Protein 1ZLP (pdb70)

Sequence (569 aa):
KTTMHRLIEEHGSVLMPGVQDALSAAVVEKTGFHAAFVSGYSVSAAMLGLPDFGLLTTTEVVEATRRITAAAPNLCVVVDGDTGGGGPLNVQRFIRELISAGAKGVFLEDQVWPKKCGHMRGKAVVPAEEHALKIAAAREAIGDSDFFLVARTDARAPHGLEEGIRRANLYKEAGADATFVEAPANVDELKEVSAKTKGLRIANMIEGGKTPLHTPEEFKEMGFHLIAHSLTAVYATARALVNIMKILKEKGTTRDDLDQMATFSEFNELISLESWYEMESKFKKTTMHRLIEEHGSVLMPGVQDALSAAVVEKTGFHAAFVSGYSVSAAMLGLPDFGLLTTTEVVEATRRITAAAPNLCVVVDGDTGGGGPLNVQRFIRELISAGAKGVFLEDQVWPKKCGHMRGKAVVPAEEHALKIAAAREAIGDSDFFLVARTDARAPHGLEEGIRRANLYKEAGADATFVEAPANVDELKEVSAKTKGLRIANMIEGGKTPLHTPEEFKEMGFHLIAHSLTAVYATARALVNIMKILKEKGTTRDDLDQMATFSEFNELISLESWYEMESKFKN

B-factor: mean 82.69, std 12.19, range [48.77, 152.68]

InterPro domains:
  IPR015813 Pyruvate/Phosphoenolpyruvate kinase-like domain superfamily [SSF51621] (26-313)
  IPR018523 Isocitrate lyase/phosphorylmutase, conserved site [PS00161] (142-147)
  IPR039556 ICL/PEPM domain [cd00377] (31-273)
  IPR040442 Pyruvate kinase-like domain superfamily [G3DSA:3.20.20.60] (28-318)

Secondary structure (DSSP, 8-state):
--HHHHHHHHSSSEEEEEE-SHHHHHHHHHTT-SEEEE-HHHHIIIII---SSS-S-HHHHHHHHHHHHHHSSSSEEEEE-TT-SSSHHHHHHHHHHHHHTT--EEEEE-BPSSP--SSSS---B--HHHHHHHHHHHHHHHTTS--EEEEEE-THHHHHHHHHHHHHHHHHHTT-SEEEE----SHHHHHHHHHHS-SEEEEEE-TTSSSPP--HHHHHHHT--EEEE-SHHHHHHHHHHHHHHHHHHHHS-STT-GGGSPPHHHHHHHHTHHHHHHHHHHT-/--TTHHHHHHSSSEEEEEE-SHHHHHHHHHTT-SEEEE-HHHHIIIII---SSS---HHHHHHHHHHHHHHSSSSEEEEE-TT-SSSHHHHHHHHHHHHHTT--EEEE--BPSS---TTSTT--B--HHHHHHHHHHHHHHHTTSS-EEEEEE--HHHHHHHHHHHHHHHHHHHT-SEEEE----SHHHHHHHHHSS-SEEEEE--TTSSS----HHHHHHHT--EEEETTHHHHHHHHHHHHHHHHHHHHS-SSS--SSS--HHHHHHHHTHHHHHHHHHHT--

Foldseek 3Di:
DFPLVVVCVVDPAQEAEEAAALLRLLVCLLVPHQAYEDFPQLNCCPVPNDGQQLPQALVNQLVRLLRSCVSNVRHQYEYANEACRDALVSVLVSLVSNLVSRHQEYEHEFFDPPDHDLQDDDTDGDDLVRVLVSLLSSQVSCPPPSHAYEYEYSCCPVPNLVVLQVSQQSNVVSPHQEYERGQQQEDVSLLVSQVRHDHAYEAEDDVVGRYDDDDSVVVSVSRHHYYYPHCVVVVVVVVLVVVVVVCCVPVVDCVVVPVSDDDPCGSCSSRPPPVVVVVVVVVD/DAPLVVVLVVAQAAEAEEDQALLRLLVCVVVPHQAYEPFCQSVCCPVPVHGQQQPDALVSQLVRLLRSCVNRVRHQYEYECEQCHDALVSNLVSLVSSLVSVHQEYEHEQWDPPAHPLLDDDTDGDDLVRVLVNLLSSQVSCPPRNYAYEYEYSCCNPPRLVVLLVSQQSNVVSPHQEYERGQQQEDVSLLVSQVRHPHAYEEEADVVGRYDDDDSVVCSVSGHHYYYPHCPVVVVVVVLVVVVVVVCVPVVDCVVPPVSDDDCVPVCVSVVVVVVVVVVVVPDD

CATH classification: 3.20.20.60

GO terms:
  GO:0000287 magnesium ion binding (F, IDA)
  GO:0030603 oxaloacetase activity (F, IDA)
  GO:0042803 protein homodimerization activity (F, IDA)
  GO:0006107 oxaloacetate metabolic process (P, IDA)
  GO:0047776 citramalate lyase activity (F, IDA)

Solvent-accessible surface area: 27005 Å² total; per-residue (Å²): 184,18,20,0,46,96,20,18,136,126,76,20,13,9,56,0,14,1,0,8,59,38,79,15,0,14,55,13,52,114,81,49,72,99,1,0,13,1,2,3,46,0,0,1,40,54,61,62,58,64,74,12,93,10,89,8,60,40,68,49,3,2,79,2,0,50,131,0,25,75,50,0,97,119,7,3,1,0,0,11,5,11,6,1,38,28,29,35,38,69,0,8,142,3,0,118,39,0,54,67,4,30,7,67,0,0,3,0,2,0,6,71,122,72,3,49,12,5,28,64,244,36,32,57,25,21,86,4,85,86,0,14,41,17,0,29,0,0,73,75,27,4,52,156,43,52,3,0,0,0,0,19,0,0,0,59,75,55,101,28,18,152,42,0,14,104,11,0,36,51,0,88,147,24,23,7,27,0,3,4,4,2,8,8,46,62,51,109,31,1,119,68,2,20,83,114,1,163,35,43,34,3,4,12,0,17,69,86,24,125,6,40,102,45,62,26,121,78,0,126,149,30,21,2,31,0,1,1,45,8,6,52,18,15,84,66,59,45,177,58,94,92,72,19,109,126,29,77,166,130,111,59,38,22,181,104,22,115,129,103,94,65,64,178,86,83,86,33,89,39,79,45,77,113,62,100,117,111,61,58,68,129,17,179,208,6,22,0,46,131,18,22,140,138,79,18,9,6,57,0,14,0,0,13,56,36,84,14,0,27,60,12,46,130,83,48,69,107,0,0,12,1,2,1,46,0,0,1,41,53,68,68,58,58,76,12,102,6,96,9,61,44,72,42,2,4,82,2,0,43,128,1,31,74,44,1,94,124,9,4,3,0,0,14,2,11,6,0,36,31,25,33,40,69,0,4,137,3,0,112,43,0,52,70,2,33,5,59,0,0,3,1,2,0,5,67,115,74,4,46,10,4,24,59,243,44,17,50,23,20,84,3,105,81,0,15,67,13,0,29,0,0,70,77,26,3,50,153,45,53,3,0,0,0,0,22,1,0,0,63,62,58,103,26,18,152,37,0,14,110,10,0,34,48,0,77,141,25,22,7,27,1,3,3,5,2,6,9,50,53,59,106,27,1,121,72,3,19,87,109,5,154,35,47,36,4,5,11,0,12,69,84,28,118,9,34,98,42,63,30,121,70,0,126,151,26,15,2,34,1,1,0,41,8,2,57,23,13,79,63,49,47,173,54,101,95,69,32,114,127,41,75,169,127,119,54,38,35,170,105,28,110,125,99,84,54,74,153,92,82,89,37,96,51,81,49,74,118,50,114,123,111,76,67,72,133,14,144,154

Nearest PDB structures (foldseek):
  1zlp-assembly1_B  TM=1.001E+00  e=1.369E-51  Dianthus caryophyllus
  1xg3-assembly1_B  TM=9.562E-01  e=1.239E-26  Escherichia coli
  3eoo-assembly4_L  TM=9.260E-01  e=3.041E-26  Burkholderia pseudomallei 1655
  3fa3-assembly1_D  TM=9.382E-01  e=3.333E-25  Aspergillus niger
  1oqf-assembly1_A  TM=9.274E-01  e=9.483E-26  Escherichia coli

Radius of gyration: 27.52 Å; Cα contacts (8 Å, |Δi|>4): 1111; chains: 2; bounding box: 62×82×49 Å

Structure (mmCIF, N/CA/C/O backbone):
data_1ZLP
#
_entry.id   1ZLP
#
_cell.length_a   156.190
_cell.length_b   156.190
_cell.length_c   75.050
_cell.angle_alpha   90.00
_cell.angle_beta   90.00
_cell.angle_gamma   120.00
#
_symmetry.space_group_name_H-M   'P 31 2 1'
#
loop_
_entity.id
_entity.type
_entity.pdbx_description
1 polymer 'petal death protein'
2 non-polymer 'MAGNESIUM ION'
3 non-polymer 5-HYDROXYPENTANAL
4 water water
#
loop_
_atom_site.group_PDB
_atom_site.id
_atom_site.type_symbol
_atom_site.label_atom_id
_atom_site.label_alt_id
_atom_site.label_comp_id
_atom_site.label_asym_id
_atom_site.label_entity_id
_atom_site.label_seq_id
_atom_site.pdbx_PDB_ins_code
_atom_site.Cartn_x
_atom_site.Cartn_y
_atom_site.Cartn_z
_atom_site.occupancy
_atom_site.B_iso_or_equiv
_atom_site.auth_seq_id
_atom_site.auth_comp_id
_atom_site.auth_asym_id
_atom_site.auth_atom_id
_atom_site.pdbx_PDB_model_num
ATOM 1 N N . LYS A 1 28 ? -56.511 62.789 -14.575 1.00 80.26 28 LYS A N 1
ATOM 2 C CA . LYS A 1 28 ? -55.164 62.378 -15.055 1.00 87.73 28 LYS A CA 1
ATOM 3 C C . LYS A 1 28 ? -54.061 62.845 -14.127 1.00 86.73 28 LYS A C 1
ATOM 4 O O . LYS A 1 28 ? -52.938 63.080 -14.584 1.00 90.47 28 LYS A O 1
ATOM 10 N N . THR A 1 29 ? -54.391 62.974 -12.836 1.00 83.26 29 THR A N 1
ATOM 11 C CA . THR A 1 29 ? -53.462 63.298 -11.741 1.00 74.24 29 THR A CA 1
ATOM 12 C C . THR A 1 29 ? -52.102 62.550 -11.761 1.00 74.55 29 THR A C 1
ATOM 13 O O . THR A 1 29 ? -52.028 61.391 -12.147 1.00 77.07 29 THR A O 1
ATOM 17 N N . THR A 1 30 ? -51.022 63.207 -11.345 1.00 77.42 30 THR A N 1
ATOM 18 C CA . THR A 1 30 ? -49.721 62.520 -11.161 1.00 83.08 30 THR A CA 1
ATOM 19 C C . THR A 1 30 ? -49.816 61.073 -10.612 1.00 83.91 30 THR A C 1
ATOM 20 O O . THR A 1 30 ? -49.255 60.135 -11.191 1.00 82.51 30 THR A O 1
ATOM 24 N N . MET A 1 31 ? -50.518 60.876 -9.502 1.00 77.08 31 MET A N 1
ATOM 25 C CA . MET A 1 31 ? -50.632 59.517 -9.011 1.00 72.53 31 MET A CA 1
ATOM 26 C C . MET A 1 31 ? -51.287 58.584 -10.054 1.00 68.13 31 MET A C 1
ATOM 27 O O . MET A 1 31 ? -50.727 57.534 -10.373 1.00 64.45 31 MET A O 1
ATOM 32 N N . HIS A 1 32 ? -52.454 58.956 -10.581 1.00 64.48 32 HIS A N 1
ATOM 33 C CA . HIS A 1 32 ? -53.056 58.184 -11.686 1.00 71.01 32 HIS A CA 1
ATOM 34 C C . HIS A 1 32 ? -51.987 57.824 -12.735 1.00 70.20 32 HIS A C 1
ATOM 35 O O . HIS A 1 32 ? -51.915 56.689 -13.215 1.00 67.49 32 HIS A O 1
ATOM 42 N N . ARG A 1 33 ? -51.158 58.802 -13.084 1.00 73.34 33 ARG A N 1
ATOM 43 C CA . ARG A 1 33 ? -50.025 58.566 -13.969 1.00 78.78 33 ARG A CA 1
ATOM 44 C C . ARG A 1 33 ? -49.087 57.502 -13.403 1.00 75.81 33 ARG A C 1
ATOM 45 O O . ARG A 1 33 ? -48.709 56.572 -14.105 1.00 69.08 33 ARG A O 1
ATOM 53 N N . LEU A 1 34 ? -48.711 57.636 -12.133 1.00 81.08 34 LEU A N 1
ATOM 54 C CA . LEU A 1 34 ? -47.768 56.690 -11.519 1.00 81.26 34 LEU A CA 1
ATOM 55 C C . LEU A 1 34 ? -48.307 55.259 -11.469 1.00 81.47 34 LEU A C 1
ATOM 56 O O . LEU A 1 34 ? -47.574 54.304 -11.737 1.00 76.89 34 LEU A O 1
ATOM 61 N N . ILE A 1 35 ? -49.588 55.130 -11.127 1.00 82.86 35 ILE A N 1
ATOM 62 C CA . ILE A 1 35 ? -50.267 53.838 -11.060 1.00 79.86 35 ILE A CA 1
ATOM 63 C C . ILE A 1 35 ? -50.393 53.194 -12.441 1.00 84.64 35 ILE A C 1
ATOM 64 O O . ILE A 1 35 ? -50.637 51.991 -12.563 1.00 85.93 35 ILE A O 1
ATOM 69 N N . GLU A 1 36 ? -50.227 53.991 -13.487 1.00 86.43 36 GLU A N 1
ATOM 70 C CA . GLU A 1 36 ? -50.303 53.452 -14.828 1.00 89.02 36 GLU A CA 1
ATOM 71 C C . GLU A 1 36 ? -48.932 53.079 -15.361 1.00 92.35 36 GLU A C 1
ATOM 72 O O . GLU A 1 36 ? -48.763 52.024 -15.968 1.00 93.94 36 GLU A O 1
ATOM 78 N N . GLU A 1 37 ? -47.948 53.941 -15.139 1.00 96.92 37 GLU A N 1
ATOM 79 C CA . GLU A 1 37 ? -46.586 53.646 -15.581 1.00 102.81 37 GLU A CA 1
ATOM 80 C C . GLU A 1 37 ? -46.105 52.393 -14.872 1.00 96.66 37 GLU A C 1
ATOM 81 O O . GLU A 1 37 ? -45.446 51.545 -15.464 1.00 94.98 37 GLU A O 1
ATOM 87 N N . HIS A 1 38 ? -46.446 52.290 -13.595 1.00 94.58 38 HIS A N 1
ATOM 88 C CA . HIS A 1 38 ? -46.179 51.092 -12.815 1.00 93.87 38 HIS A CA 1
ATOM 89 C C . HIS A 1 38 ? -47.521 50.431 -12.520 1.00 95.47 38 HIS A C 1
ATOM 90 O O . HIS A 1 38 ? -48.565 50.900 -12.991 1.00 91.79 38 HIS A O 1
ATOM 97 N N . GLY A 1 39 ? -47.505 49.349 -11.749 1.00 97.01 39 GLY A N 1
ATOM 98 C CA . GLY A 1 39 ? -48.738 48.598 -11.504 1.00 97.08 39 GLY A CA 1
ATOM 99 C C . GLY A 1 39 ? -49.207 48.784 -10.080 1.00 93.85 39 GLY A C 1
ATOM 100 O O . GLY A 1 39 ? -50.365 49.115 -9.826 1.00 95.58 39 GLY A O 1
ATOM 101 N N . SER A 1 40 ? -48.295 48.568 -9.149 1.00 88.40 40 SER A N 1
ATOM 102 C CA . SER A 1 40 ? -48.540 48.930 -7.773 1.00 88.51 40 SER A CA 1
ATOM 103 C C . SER A 1 40 ? -47.487 49.932 -7.416 1.00 88.07 40 SER A C 1
ATOM 104 O O . SER A 1 40 ? -46.299 49.637 -7.486 1.00 93.41 40 SER A O 1
ATOM 107 N N . VAL A 1 41 ? -47.915 51.120 -7.034 1.00 85.34 41 VAL A N 1
ATOM 108 C CA . VAL A 1 41 ? -46.980 52.117 -6.596 1.00 80.95 41 VAL A CA 1
ATOM 109 C C . VAL A 1 41 ? -46.597 51.826 -5.164 1.00 78.00 41 VAL A C 1
ATOM 110 O O . VAL A 1 41 ? -47.481 51.676 -4.323 1.00 81.84 41 VAL A O 1
ATOM 114 N N . LEU A 1 42 ? -45.303 51.743 -4.869 1.00 73.21 42 LEU A N 1
ATOM 115 C CA . LEU A 1 42 ? -44.882 51.573 -3.457 1.00 79.10 42 LEU A CA 1
ATOM 116 C C . LEU A 1 42 ? -44.488 52.892 -2.748 1.00 77.20 42 LEU A C 1
ATOM 117 O O . LEU A 1 42 ? -43.560 53.564 -3.154 1.00 83.34 42 LEU A O 1
ATOM 122 N N . MET A 1 43 ? -45.194 53.258 -1.691 1.00 73.36 43 MET A N 1
ATOM 123 C CA . MET A 1 43 ? -45.135 54.628 -1.169 1.00 74.03 43 MET A CA 1
ATOM 124 C C . MET A 1 43 ? -44.689 54.619 0.300 1.00 80.29 43 MET A C 1
ATOM 125 O O . MET A 1 43 ? -45.503 54.544 1.238 1.00 79.43 43 MET A O 1
ATOM 130 N N . PRO A 1 44 ? -43.384 54.694 0.503 1.00 83.67 44 PRO A N 1
ATOM 131 C CA . PRO A 1 44 ? -42.831 54.634 1.841 1.00 79.01 44 PRO A CA 1
ATOM 132 C C . PRO A 1 44 ? -43.308 55.813 2.637 1.00 83.07 44 PRO A C 1
ATOM 133 O O . PRO A 1 44 ? -43.444 56.910 2.097 1.00 83.26 44 PRO A O 1
ATOM 137 N N . GLY A 1 45 ? -43.561 55.577 3.924 1.00 87.72 45 GLY A N 1
ATOM 138 C CA . GLY A 1 45 ? -43.939 56.621 4.846 1.00 76.67 45 GLY A CA 1
ATOM 139 C C . GLY A 1 45 ? -42.702 57.402 5.229 1.00 81.70 45 GLY A C 1
ATOM 140 O O . GLY A 1 45 ? -41.581 56.928 5.103 1.00 82.81 45 GLY A O 1
ATOM 141 N N . VAL A 1 46 ? -42.920 58.615 5.705 1.00 86.58 46 VAL A N 1
ATOM 142 C CA . VAL A 1 46 ? -41.907 59.638 5.773 1.00 86.54 46 VAL A CA 1
ATOM 143 C C . VAL A 1 46 ? -42.425 60.643 6.790 1.00 83.65 46 VAL A C 1
ATOM 144 O O . VAL A 1 46 ? -43.629 60.930 6.810 1.00 84.82 46 VAL A O 1
ATOM 148 N N . GLN A 1 47 ? -41.564 61.191 7.637 1.00 79.33 47 GLN A N 1
ATOM 149 C CA . GLN A 1 47 ? -42.093 62.119 8.652 1.00 79.86 47 GLN A CA 1
ATOM 150 C C . GLN A 1 47 ? -41.333 63.418 8.829 1.00 82.19 47 GLN A C 1
ATOM 151 O O . GLN A 1 47 ? -41.621 64.188 9.762 1.00 84.10 47 GLN A O 1
ATOM 157 N N . ASP A 1 48 ? -40.370 63.665 7.947 1.00 78.97 48 ASP A N 1
ATOM 158 C CA . ASP A 1 48 ? -39.706 64.945 7.895 1.00 69.34 48 ASP A CA 1
ATOM 159 C C . ASP A 1 48 ? -38.815 65.028 6.687 1.00 76.40 48 ASP A C 1
ATOM 160 O O . ASP A 1 48 ? -38.830 64.156 5.796 1.00 78.89 48 ASP A O 1
ATOM 165 N N . ALA A 1 49 ? -38.035 66.100 6.680 1.00 73.45 49 ALA A N 1
ATOM 166 C CA . ALA A 1 49 ? -37.306 66.534 5.515 1.00 70.41 49 ALA A CA 1
ATOM 167 C C . ALA A 1 49 ? -36.223 65.515 5.150 1.00 73.05 49 ALA A C 1
ATOM 168 O O . ALA A 1 49 ? -36.052 65.138 3.995 1.00 76.03 49 ALA A O 1
ATOM 170 N N . LEU A 1 50 ? -35.491 65.068 6.149 1.00 74.40 50 LEU A N 1
ATOM 171 C CA . LEU A 1 50 ? -34.390 64.171 5.907 1.00 75.07 50 LEU A CA 1
ATOM 172 C C . LEU A 1 50 ? -34.902 62.849 5.366 1.00 77.29 50 LEU A C 1
ATOM 173 O O . LEU A 1 50 ? -34.343 62.313 4.402 1.00 72.30 50 LEU A O 1
ATOM 178 N N . SER A 1 51 ? -35.962 62.328 5.986 1.00 74.13 51 SER A N 1
ATOM 179 C CA . SER A 1 51 ? -36.489 61.033 5.591 1.00 74.07 51 SER A CA 1
ATOM 180 C C . SER A 1 51 ? -37.094 61.159 4.196 1.00 75.27 51 SER A C 1
ATOM 181 O O . SER A 1 51 ? -36.847 60.312 3.312 1.00 74.20 51 SER A O 1
ATOM 184 N N . ALA A 1 52 ? -37.880 62.207 3.981 1.00 71.23 52 ALA A N 1
ATOM 185 C CA . ALA A 1 52 ? -38.343 62.468 2.612 1.00 74.57 52 ALA A CA 1
ATOM 186 C C . ALA A 1 52 ? -37.155 62.466 1.637 1.00 72.38 52 ALA A C 1
ATOM 187 O O . ALA A 1 52 ? -37.214 61.870 0.584 1.00 65.45 52 ALA A O 1
ATOM 189 N N . ALA A 1 53 ? -36.073 63.140 2.003 1.00 72.96 53 ALA A N 1
ATOM 190 C CA . ALA A 1 53 ? -34.916 63.205 1.136 1.00 75.90 53 ALA A CA 1
ATOM 191 C C . ALA A 1 53 ? -34.375 61.806 0.847 1.00 78.20 53 ALA A C 1
ATOM 192 O O . ALA A 1 53 ? -34.259 61.396 -0.312 1.00 76.68 53 ALA A O 1
ATOM 194 N N . VAL A 1 54 ? -34.046 61.079 1.905 1.00 78.59 54 VAL A N 1
ATOM 195 C CA . VAL A 1 54 ? -33.530 59.730 1.766 1.00 78.09 54 VAL A CA 1
ATOM 196 C C . VAL A 1 54 ? -34.457 58.928 0.887 1.00 78.21 54 VAL A C 1
ATOM 197 O O . VAL A 1 54 ? -34.012 58.252 -0.040 1.00 73.86 54 VAL A O 1
ATOM 201 N N . VAL A 1 55 ? -35.753 59.006 1.184 1.00 74.33 55 VAL A N 1
ATOM 202 C CA . VAL A 1 55 ? -36.729 58.289 0.386 1.00 74.25 55 VAL A CA 1
ATOM 203 C C . VAL A 1 55 ? -36.625 58.668 -1.103 1.00 74.02 55 VAL A C 1
ATOM 204 O O . VAL A 1 55 ? -36.661 57.801 -1.976 1.00 74.05 55 VAL A O 1
ATOM 208 N N . GLU A 1 56 ? -36.495 59.956 -1.398 1.00 75.70 56 GLU A N 1
ATOM 209 C CA . GLU A 1 56 ? -36.436 60.377 -2.796 1.00 78.73 56 GLU A CA 1
ATOM 210 C C . GLU A 1 56 ? -35.109 59.988 -3.406 1.00 77.19 56 GLU A C 1
ATOM 211 O O . GLU A 1 56 ? -35.021 59.633 -4.582 1.00 75.16 56 GLU A O 1
ATOM 217 N N . LYS A 1 57 ? -34.073 60.059 -2.588 1.00 73.96 57 LYS A N 1
ATOM 218 C CA . LYS A 1 57 ? -32.747 59.794 -3.071 1.00 76.38 57 LYS A CA 1
ATOM 219 C C . LYS A 1 57 ? -32.641 58.269 -3.351 1.00 74.61 57 LYS A C 1
ATOM 220 O O . LYS A 1 57 ? -31.757 57.814 -4.076 1.00 76.18 57 LYS A O 1
ATOM 226 N N . THR A 1 58 ? -33.548 57.481 -2.778 1.00 73.72 58 THR A N 1
ATOM 227 C CA . THR A 1 58 ? -33.460 56.027 -2.912 1.00 72.67 58 THR A CA 1
ATOM 228 C C . THR A 1 58 ? -34.155 55.518 -4.144 1.00 77.46 58 THR A C 1
ATOM 229 O O . THR A 1 58 ? -34.036 54.343 -4.476 1.00 79.52 58 THR A O 1
ATOM 233 N N . GLY A 1 59 ? -34.890 56.380 -4.838 1.00 81.30 59 GLY A N 1
ATOM 234 C CA . GLY A 1 59 ? -35.500 55.951 -6.088 1.00 76.92 59 GLY A CA 1
ATOM 235 C C . GLY A 1 59 ? -37.005 55.754 -6.104 1.00 77.90 59 GLY A C 1
ATOM 236 O O . GLY A 1 59 ? -37.565 55.469 -7.166 1.00 87.69 59 GLY A O 1
ATOM 237 N N . PHE A 1 60 ? -37.666 55.898 -4.957 1.00 70.81 60 PHE A N 1
ATOM 238 C CA . PHE A 1 60 ? -39.132 55.869 -4.889 1.00 68.10 60 PHE A CA 1
ATOM 239 C C . PHE A 1 60 ? -39.707 57.093 -5.606 1.00 67.28 60 PHE A C 1
ATOM 240 O O . PHE A 1 60 ? -39.009 58.106 -5.766 1.00 66.63 60 PHE A O 1
ATOM 248 N N . HIS A 1 61 ? -40.967 57.015 -6.038 1.00 68.18 61 HIS A N 1
ATOM 249 C CA . HIS A 1 61 ? -41.577 58.152 -6.743 1.00 73.95 61 HIS A CA 1
ATOM 250 C C . HIS A 1 61 ? -42.703 58.756 -5.960 1.00 74.51 61 HIS A C 1
ATOM 251 O O . HIS A 1 61 ? -43.196 59.839 -6.286 1.00 80.92 61 HIS A O 1
ATOM 258 N N . ALA A 1 62 ? -43.119 58.061 -4.925 1.00 67.24 62 ALA A N 1
ATOM 259 C CA . ALA A 1 62 ? -44.183 58.596 -4.129 1.00 76.29 62 ALA A CA 1
ATOM 260 C C . ALA A 1 62 ? -43.847 58.517 -2.625 1.00 71.73 62 ALA A C 1
ATOM 261 O O . ALA A 1 62 ? -43.141 57.621 -2.178 1.00 73.13 62 ALA A O 1
ATOM 263 N N . ALA A 1 63 ? -44.346 59.443 -1.839 1.00 68.30 63 ALA A N 1
ATOM 264 C CA . ALA A 1 63 ? -44.149 59.309 -0.383 1.00 73.46 63 ALA A CA 1
ATOM 265 C C . ALA A 1 63 ? -45.357 59.763 0.423 1.00 67.76 63 ALA A C 1
ATOM 266 O O . ALA A 1 63 ? -46.118 60.634 0.020 1.00 74.14 63 ALA A O 1
ATOM 268 N N . PHE A 1 64 ? -45.538 59.167 1.579 1.00 74.09 64 PHE A N 1
ATOM 269 C CA . PHE A 1 64 ? -46.762 59.374 2.333 1.00 73.66 64 PHE A CA 1
ATOM 270 C C . PHE A 1 64 ? -46.313 60.076 3.574 1.00 66.26 64 PHE A C 1
ATOM 271 O O . PHE A 1 64 ? -45.447 59.551 4.232 1.00 73.02 64 PHE A O 1
ATOM 279 N N . VAL A 1 65 ? -46.884 61.239 3.891 1.00 65.74 65 VAL A N 1
ATOM 280 C CA . VAL A 1 65 ? -46.640 61.891 5.208 1.00 73.78 65 VAL A CA 1
ATOM 281 C C . VAL A 1 65 ? -47.380 61.219 6.418 1.00 69.41 65 VAL A C 1
ATOM 282 O O . VAL A 1 65 ? -48.508 61.536 6.690 1.00 74.17 65 VAL A O 1
ATOM 286 N N . SER A 1 66 ? -46.766 60.302 7.141 1.00 64.37 66 SER A N 1
ATOM 287 C CA . SER A 1 66 ? -47.502 59.626 8.225 1.00 74.39 66 SER A CA 1
ATOM 288 C C . SER A 1 66 ? -47.873 60.398 9.551 1.00 71.15 66 SER A C 1
ATOM 289 O O . SER A 1 66 ? -47.013 60.749 10.375 1.00 72.32 66 SER A O 1
ATOM 292 N N . GLY A 1 67 ? -49.149 60.658 9.758 1.00 62.21 67 GLY A N 1
ATOM 293 C CA . GLY A 1 67 ? -49.561 61.382 10.951 1.00 72.24 67 GLY A CA 1
ATOM 294 C C . GLY A 1 67 ? -49.049 60.767 12.246 1.00 76.26 67 GLY A C 1
ATOM 295 O O . GLY A 1 67 ? -48.731 61.470 13.247 1.00 73.88 67 GLY A O 1
ATOM 296 N N . TYR A 1 68 ? -48.972 59.443 12.215 1.00 77.46 68 TYR A N 1
ATOM 297 C CA . TYR A 1 68 ? -48.397 58.653 13.287 1.00 76.65 68 TYR A CA 1
ATOM 298 C C . TYR A 1 68 ? -46.925 59.081 13.411 1.00 78.53 68 TYR A C 1
ATOM 299 O O . TYR A 1 68 ? -46.503 59.653 14.419 1.00 73.82 68 TYR A O 1
ATOM 308 N N . SER A 1 69 ? -46.149 58.799 12.371 1.00 76.94 69 SER A N 1
ATOM 309 C CA . SER A 1 69 ? -44.780 59.262 12.293 1.00 81.33 69 SER A CA 1
ATOM 310 C C . SER A 1 69 ? -44.604 60.696 12.809 1.00 87.74 69 SER A C 1
ATOM 311 O O . SER A 1 69 ? -43.844 60.962 13.783 1.00 82.60 69 SER A O 1
ATOM 314 N N . VAL A 1 70 ? -45.305 61.621 12.154 1.00 83.20 70 VAL A N 1
ATOM 315 C CA . VAL A 1 70 ? -45.177 63.025 12.515 1.00 80.07 70 VAL A CA 1
ATOM 316 C C . VAL A 1 70 ? -45.473 63.319 13.997 1.00 74.02 70 VAL A C 1
ATOM 317 O O . VAL A 1 70 ? -44.667 63.946 14.636 1.00 78.84 70 VAL A O 1
ATOM 321 N N . SER A 1 71 ? -46.593 62.887 14.552 1.00 69.05 71 SER A N 1
ATOM 322 C CA . SER A 1 71 ? -46.760 63.007 16.023 1.00 73.00 71 SER A CA 1
ATOM 323 C C . SER A 1 71 ? -45.513 62.606 16.775 1.00 73.78 71 SER A C 1
ATOM 324 O O . SER A 1 71 ? -45.055 63.320 17.657 1.00 74.01 71 SER A O 1
ATOM 327 N N . ALA A 1 72 ? -44.954 61.450 16.428 1.00 77.84 72 ALA A N 1
ATOM 328 C CA . ALA A 1 72 ? -43.765 60.981 17.123 1.00 75.17 72 ALA A CA 1
ATOM 329 C C . ALA A 1 72 ? -42.576 61.887 16.791 1.00 76.58 72 ALA A C 1
ATOM 330 O O . ALA A 1 72 ? -42.006 62.512 17.677 1.00 78.20 72 ALA A O 1
ATOM 332 N N . ALA A 1 73 ? -42.202 61.961 15.519 1.00 75.97 73 ALA A N 1
ATOM 333 C CA . ALA A 1 73 ? -40.977 62.654 15.157 1.00 76.70 73 ALA A CA 1
ATOM 334 C C . ALA A 1 73 ? -41.031 64.122 15.538 1.00 79.37 73 ALA A C 1
ATOM 335 O O . ALA A 1 73 ? -40.167 64.622 16.235 1.00 83.39 73 ALA A O 1
ATOM 337 N N . MET A 1 74 ? -42.061 64.808 15.068 1.00 77.16 74 MET A N 1
ATOM 338 C CA . MET A 1 74 ? -42.175 66.238 15.244 1.00 74.21 74 MET A CA 1
ATOM 339 C C . MET A 1 74 ? -42.682 66.709 16.608 1.00 76.42 74 MET A C 1
ATOM 340 O O . MET A 1 74 ? -42.372 67.824 16.984 1.00 84.48 74 MET A O 1
ATOM 345 N N . LEU A 1 75 ? -43.445 65.901 17.350 1.00 77.10 75 LEU A N 1
ATOM 346 C CA . LEU A 1 75 ? -44.005 66.364 18.655 1.00 77.79 75 LEU A CA 1
ATOM 347 C C . LEU A 1 75 ? -43.795 65.397 19.784 1.00 76.74 75 LEU A C 1
ATOM 348 O O . LEU A 1 75 ? -43.982 65.777 20.930 1.00 82.72 75 LEU A O 1
ATOM 353 N N . GLY A 1 76 ? -43.409 64.154 19.475 1.00 77.33 76 GLY A N 1
ATOM 354 C CA . GLY A 1 76 ? -43.175 63.139 20.519 1.00 73.49 76 GLY A CA 1
ATOM 355 C C . GLY A 1 76 ? -44.489 62.742 21.186 1.00 77.82 76 GLY A C 1
ATOM 356 O O . GLY A 1 76 ? -44.610 62.701 22.427 1.00 74.43 76 GLY A O 1
ATOM 357 N N . LEU A 1 77 ? -45.473 62.450 20.335 1.00 73.57 77 LEU A N 1
ATOM 358 C CA . LEU A 1 77 ? -46.820 62.146 20.756 1.00 70.89 77 LEU A CA 1
ATOM 359 C C . LEU A 1 77 ? -47.318 60.878 20.086 1.00 77.37 77 LEU A C 1
ATOM 360 O O . LEU A 1 77 ? -47.078 60.612 18.871 1.00 73.32 77 LEU A O 1
ATOM 365 N N . PRO A 1 78 ? -48.019 60.100 20.905 1.00 71.63 78 PRO A N 1
ATOM 366 C CA . PRO A 1 78 ? -48.715 58.930 20.453 1.00 74.65 78 PRO A CA 1
ATOM 367 C C . PRO A 1 78 ? -49.690 59.408 19.426 1.00 78.74 78 PRO A C 1
ATOM 368 O O . PRO A 1 78 ? -50.171 60.534 19.525 1.00 79.16 78 PRO A O 1
ATOM 372 N N . ASP A 1 79 ? -49.972 58.555 18.452 1.00 87.31 79 ASP A N 1
ATOM 373 C CA . ASP A 1 79 ? -51.026 58.796 17.466 1.00 87.36 79 ASP A CA 1
ATOM 374 C C . ASP A 1 79 ? -52.424 58.787 18.123 1.00 84.98 79 ASP A C 1
ATOM 375 O O . ASP A 1 79 ? -53.148 57.813 18.068 1.00 93.20 79 ASP A O 1
ATOM 380 N N . PHE A 1 80 ? -52.791 59.890 18.747 1.00 83.47 80 PHE A N 1
ATOM 381 C CA . PHE A 1 80 ? -54.040 59.982 19.472 1.00 77.83 80 PHE A CA 1
ATOM 382 C C . PHE A 1 80 ? -54.952 61.082 18.961 1.00 76.56 80 PHE A C 1
ATOM 383 O O . PHE A 1 80 ? -55.839 61.514 19.678 1.00 69.85 80 PHE A O 1
ATOM 391 N N . GLY A 1 81 ? -54.727 61.527 17.718 1.00 79.72 81 GLY A N 1
ATOM 392 C CA . GLY A 1 81 ? -55.470 62.651 17.159 1.00 77.27 81 GLY A CA 1
ATOM 393 C C . GLY A 1 81 ? -55.147 63.891 17.968 1.00 78.33 81 GLY A C 1
ATOM 394 O O . GLY A 1 81 ? -56.034 64.529 18.525 1.00 82.61 81 GLY A O 1
ATOM 395 N N . LEU A 1 82 ? -53.863 64.232 18.032 1.00 76.50 82 LEU A N 1
ATOM 396 C CA . LEU A 1 82 ? -53.427 65.395 18.773 1.00 67.81 82 LEU A CA 1
ATOM 397 C C . LEU A 1 82 ? -52.816 66.298 17.775 1.00 65.35 82 LEU A C 1
ATOM 398 O O . LEU A 1 82 ? -52.968 67.512 17.850 1.00 64.59 82 LEU A O 1
ATOM 403 N N . LEU A 1 83 ? -52.120 65.666 16.836 1.00 69.85 83 LEU A N 1
ATOM 404 C CA . LEU A 1 83 ? -51.506 66.342 15.709 1.00 68.84 83 LEU A CA 1
ATOM 405 C C . LEU A 1 83 ? -52.622 67.044 15.025 1.00 69.37 83 LEU A C 1
ATOM 406 O O . LEU A 1 83 ? -53.614 66.396 14.702 1.00 66.94 83 LEU A O 1
ATOM 411 N N . THR A 1 84 ? -52.473 68.354 14.803 1.00 67.78 84 THR A N 1
ATOM 412 C CA . THR A 1 84 ? -53.551 69.119 14.183 1.00 72.22 84 THR A CA 1
ATOM 413 C C . THR A 1 84 ? -53.358 69.222 12.707 1.00 73.76 84 THR A C 1
ATOM 414 O O . THR A 1 84 ? -52.352 68.806 12.158 1.00 81.90 84 THR A O 1
ATOM 418 N N . THR A 1 85 ? -54.360 69.794 12.072 1.00 78.20 85 THR A N 1
ATOM 419 C CA . THR A 1 85 ? -54.371 69.909 10.649 1.00 80.09 85 THR A CA 1
ATOM 420 C C . THR A 1 85 ? -53.330 70.963 10.229 1.00 84.19 85 THR A C 1
ATOM 421 O O . THR A 1 85 ? -52.643 70.815 9.208 1.00 84.78 85 THR A O 1
ATOM 425 N N . THR A 1 86 ? -53.232 72.020 11.036 1.00 78.85 86 THR A N 1
ATOM 426 C CA . THR A 1 86 ? -52.214 73.049 10.910 1.00 78.83 86 THR A CA 1
ATOM 427 C C . THR A 1 86 ? -50.827 72.388 10.957 1.00 80.93 86 THR A C 1
ATOM 428 O O . THR A 1 86 ? -50.021 72.532 10.043 1.00 80.46 86 THR A O 1
ATOM 432 N N . GLU A 1 87 ? -50.559 71.662 12.036 1.00 78.97 87 GLU A N 1
ATOM 433 C CA . GLU A 1 87 ? -49.295 70.961 12.179 1.00 78.34 87 GLU A CA 1
ATOM 434 C C . GLU A 1 87 ? -48.943 70.101 10.940 1.00 76.51 87 GLU A C 1
ATOM 435 O O . GLU A 1 87 ? -47.826 70.151 10.441 1.00 78.54 87 GLU A O 1
ATOM 441 N N . VAL A 1 88 ? -49.890 69.321 10.447 1.00 77.92 88 VAL A N 1
ATOM 442 C CA . VAL A 1 88 ? -49.631 68.407 9.337 1.00 79.05 88 VAL A CA 1
ATOM 443 C C . VAL A 1 88 ? -49.201 69.184 8.103 1.00 82.61 88 VAL A C 1
ATOM 444 O O . VAL A 1 88 ? -48.420 68.710 7.294 1.00 82.02 88 VAL A O 1
ATOM 448 N N . VAL A 1 89 ? -49.718 70.392 7.956 1.00 85.91 89 VAL A N 1
ATOM 449 C CA . VAL A 1 89 ? -49.438 71.189 6.779 1.00 82.73 89 VAL A CA 1
ATOM 450 C C . VAL A 1 89 ? -48.021 71.722 6.830 1.00 85.93 89 VAL A C 1
ATOM 451 O O . VAL A 1 89 ? -47.269 71.584 5.868 1.00 92.03 89 VAL A O 1
ATOM 455 N N . GLU A 1 90 ? -47.655 72.330 7.952 1.00 86.78 90 GLU A N 1
ATOM 456 C CA . GLU A 1 90 ? -46.289 72.789 8.143 1.00 90.47 90 GLU A CA 1
ATOM 457 C C . GLU A 1 90 ? -45.409 71.602 7.791 1.00 88.51 90 GLU A C 1
ATOM 458 O O . GLU A 1 90 ? -44.625 71.643 6.827 1.00 87.12 90 GLU A O 1
ATOM 464 N N . ALA A 1 91 ? -45.536 70.535 8.569 1.00 86.98 91 ALA A N 1
ATOM 465 C CA . ALA A 1 91 ? -44.816 69.302 8.252 1.00 87.85 91 ALA A CA 1
ATOM 466 C C . ALA A 1 91 ? -44.757 69.037 6.735 1.00 78.05 91 ALA A C 1
ATOM 467 O O . ALA A 1 91 ? -43.691 68.779 6.176 1.00 80.58 91 ALA A O 1
ATOM 469 N N . THR A 1 92 ? -45.904 69.105 6.080 1.00 77.67 92 THR A N 1
ATOM 470 C CA . THR A 1 92 ? -45.976 68.879 4.631 1.00 76.59 92 THR A CA 1
ATOM 471 C C . THR A 1 92 ? -45.077 69.812 3.863 1.00 76.22 92 THR A C 1
ATOM 472 O O . THR A 1 92 ? -44.144 69.360 3.232 1.00 78.53 92 THR A O 1
ATOM 476 N N . ARG A 1 93 ? -45.355 71.110 3.918 1.00 80.66 93 ARG A N 1
ATOM 477 C CA . ARG A 1 93 ? -44.467 72.124 3.315 1.00 86.19 93 ARG A CA 1
ATOM 478 C C . ARG A 1 93 ? -42.961 71.757 3.315 1.00 88.27 93 ARG A C 1
ATOM 479 O O . ARG A 1 93 ? -42.323 71.733 2.247 1.00 91.54 93 ARG A O 1
ATOM 487 N N . ARG A 1 94 ? -42.394 71.476 4.494 1.00 82.09 94 ARG A N 1
ATOM 488 C CA . ARG A 1 94 ? -40.957 71.161 4.579 1.00 81.54 94 ARG A CA 1
ATOM 489 C C . ARG A 1 94 ? -40.635 69.931 3.757 1.00 82.84 94 ARG A C 1
ATOM 490 O O . ARG A 1 94 ? -39.779 69.982 2.851 1.00 81.14 94 ARG A O 1
ATOM 498 N N . ILE A 1 95 ? -41.320 68.829 4.073 1.00 77.65 95 ILE A N 1
ATOM 499 C CA . ILE A 1 95 ? -41.136 67.593 3.305 1.00 77.82 95 ILE A CA 1
ATOM 500 C C . ILE A 1 95 ? -41.100 67.846 1.792 1.00 73.92 95 ILE A C 1
ATOM 501 O O . ILE A 1 95 ? -40.324 67.257 1.073 1.00 69.68 95 ILE A O 1
ATOM 506 N N . THR A 1 96 ? -41.963 68.740 1.345 1.00 77.45 96 THR A N 1
ATOM 507 C CA . THR A 1 96 ? -42.228 68.978 -0.046 1.00 79.32 96 THR A CA 1
ATOM 508 C C . THR A 1 96 ? -41.074 69.707 -0.712 1.00 81.64 96 THR A C 1
ATOM 509 O O . THR A 1 96 ? -40.615 69.320 -1.796 1.00 83.56 96 THR A O 1
ATOM 513 N N . ALA A 1 97 ? -40.614 70.763 -0.051 1.00 76.61 97 ALA A N 1
ATOM 514 C CA . ALA A 1 97 ? -39.514 71.576 -0.536 1.00 74.05 97 ALA A CA 1
ATOM 515 C C . ALA A 1 97 ? -38.234 70.770 -0.638 1.00 76.90 97 ALA A C 1
ATOM 516 O O . ALA A 1 97 ? -37.461 70.902 -1.586 1.00 76.75 97 ALA A O 1
ATOM 518 N N . ALA A 1 98 ? -38.027 69.931 0.362 1.00 82.28 98 ALA A N 1
ATOM 519 C CA . ALA A 1 98 ? -36.784 69.208 0.518 1.00 85.63 98 ALA A CA 1
ATOM 520 C C . ALA A 1 98 ? -36.736 68.058 -0.484 1.00 80.85 98 ALA A C 1
ATOM 521 O O . ALA A 1 98 ? -35.675 67.581 -0.842 1.00 79.87 98 ALA A O 1
ATOM 523 N N . ALA A 1 99 ? -37.907 67.625 -0.925 1.00 79.67 99 ALA A N 1
ATOM 524 C CA . ALA A 1 99 ? -38.023 66.446 -1.755 1.00 79.23 99 ALA A CA 1
ATOM 525 C C . ALA A 1 99 ? -39.006 66.797 -2.847 1.00 78.68 99 ALA A C 1
ATOM 526 O O . ALA A 1 99 ? -40.118 66.263 -2.911 1.00 76.25 99 ALA A O 1
ATOM 528 N N . PRO A 1 100 ? -38.582 67.707 -3.715 1.00 80.09 100 PRO A N 1
ATOM 529 C CA . PRO A 1 100 ? -39.517 68.480 -4.532 1.00 77.65 100 PRO A CA 1
ATOM 530 C C . PRO A 1 100 ? -40.058 67.676 -5.706 1.00 75.57 100 PRO A C 1
ATOM 531 O O . PRO A 1 100 ? -40.954 68.156 -6.387 1.00 73.23 100 PRO A O 1
ATOM 535 N N . ASN A 1 101 ? -39.517 66.475 -5.927 1.00 74.73 101 ASN A N 1
ATOM 536 C CA . ASN A 1 101 ? -40.035 65.545 -6.932 1.00 81.83 101 ASN A CA 1
ATOM 537 C C . ASN A 1 101 ? -40.973 64.475 -6.382 1.00 86.52 101 ASN A C 1
ATOM 538 O O . ASN A 1 101 ? -42.014 64.169 -6.968 1.00 88.53 101 ASN A O 1
ATOM 543 N N . LEU A 1 102 ? -40.618 63.893 -5.252 1.00 91.76 102 LEU A N 1
ATOM 544 C CA . LEU A 1 102 ? -41.553 62.993 -4.606 1.00 92.16 102 LEU A CA 1
ATOM 545 C C . LEU A 1 102 ? -42.974 63.523 -4.734 1.00 93.74 102 LEU A C 1
ATOM 546 O O . LEU A 1 102 ? -43.313 64.602 -4.213 1.00 99.36 102 LEU A O 1
ATOM 551 N N . CYS A 1 103 ? -43.788 62.745 -5.437 1.00 85.29 103 CYS A N 1
ATOM 552 C CA . CYS A 1 103 ? -45.226 62.804 -5.344 1.00 73.10 103 CYS A CA 1
ATOM 553 C C . CYS A 1 103 ? -45.655 62.563 -3.880 1.00 74.21 103 CYS A C 1
ATOM 554 O O . CYS A 1 103 ? -45.808 61.410 -3.423 1.00 72.68 103 CYS A O 1
ATOM 557 N N . VAL A 1 104 ? -45.848 63.646 -3.138 1.00 71.60 104 VAL A N 1
ATOM 558 C CA . VAL A 1 104 ? -46.076 63.515 -1.700 1.00 74.81 104 VAL A CA 1
ATOM 559 C C . VAL A 1 104 ? -47.561 63.447 -1.374 1.00 77.18 104 VAL A C 1
ATOM 560 O O . VAL A 1 104 ? -48.321 64.283 -1.849 1.00 83.69 104 VAL A O 1
ATOM 564 N N . VAL A 1 105 ? -47.971 62.461 -0.571 1.00 72.82 105 VAL A N 1
ATOM 565 C CA . VAL A 1 105 ? -49.386 62.257 -0.264 1.00 69.40 105 VAL A CA 1
ATOM 566 C C . VAL A 1 105 ? -49.591 62.282 1.230 1.00 81.01 105 VAL A C 1
ATOM 567 O O . VAL A 1 105 ? -48.896 61.553 1.954 1.00 95.51 105 VAL A O 1
ATOM 571 N N . VAL A 1 106 ? -50.531 63.105 1.705 1.00 76.87 106 VAL A N 1
ATOM 572 C CA . VAL A 1 106 ? -50.650 63.370 3.148 1.00 75.12 106 VAL A CA 1
ATOM 573 C C . VAL A 1 106 ? -51.723 62.584 3.893 1.00 72.40 106 VAL A C 1
ATOM 574 O O . VAL A 1 106 ? -52.860 62.487 3.445 1.00 75.87 106 VAL A O 1
ATOM 578 N N . ASP A 1 107 ? -51.353 62.021 5.039 1.00 78.01 107 ASP A N 1
ATOM 579 C CA . ASP A 1 107 ? -52.320 61.379 5.937 1.00 77.01 107 ASP A CA 1
ATOM 580 C C . ASP A 1 107 ? -53.104 62.545 6.503 1.00 77.60 107 ASP A C 1
ATOM 581 O O . ASP A 1 107 ? -52.558 63.399 7.160 1.00 79.61 107 ASP A O 1
ATOM 586 N N . GLY A 1 108 ? -54.399 62.595 6.245 1.00 84.31 108 GLY A N 1
ATOM 587 C CA . GLY A 1 108 ? -55.162 63.752 6.641 1.00 79.40 108 GLY A CA 1
ATOM 588 C C . GLY A 1 108 ? -55.947 63.436 7.876 1.00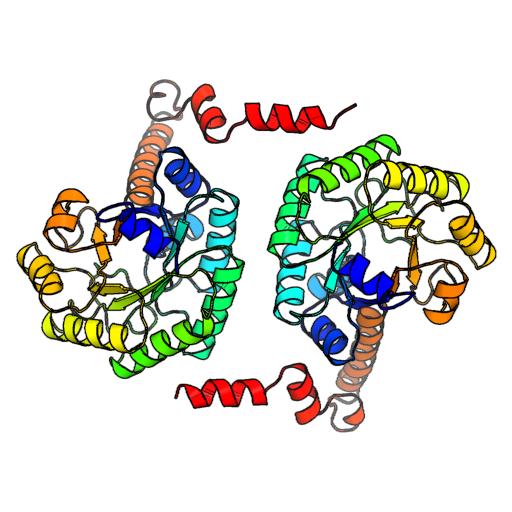 75.67 108 GLY A C 1
ATOM 589 O O . GLY A 1 108 ? -56.681 64.273 8.396 1.00 75.09 108 GLY A O 1
ATOM 590 N N . ASP A 1 109 ? -55.808 62.223 8.364 1.00 76.88 109 ASP A N 1
ATOM 591 C CA . ASP A 1 109 ? -56.703 61.831 9.439 1.00 83.11 109 ASP A CA 1
ATOM 592 C C . ASP A 1 109 ? -58.119 62.295 9.098 1.00 83.06 109 ASP A C 1
ATOM 593 O O . ASP A 1 109 ? -58.580 62.174 7.949 1.00 89.31 109 ASP A O 1
ATOM 598 N N . THR A 1 110 ? -58.793 62.815 10.113 1.00 83.00 110 THR A N 1
ATOM 599 C CA . THR A 1 110 ? -60.203 63.196 10.064 1.00 85.72 110 THR A CA 1
ATOM 600 C C . THR A 1 110 ? -60.555 64.395 9.178 1.00 86.36 110 THR A C 1
ATOM 601 O O . THR A 1 110 ? -61.726 64.618 8.906 1.00 86.60 110 THR A O 1
ATOM 605 N N . GLY A 1 111 ? -59.556 65.158 8.731 1.00 85.98 111 GLY A N 1
ATOM 606 C CA . GLY A 1 111 ? -59.797 66.296 7.854 1.00 76.83 111 GLY A CA 1
ATOM 607 C C . GLY A 1 111 ? -60.071 67.574 8.614 1.00 72.55 111 GLY A C 1
ATOM 608 O O . GLY A 1 111 ? -60.420 68.585 8.018 1.00 73.71 111 GLY A O 1
ATOM 609 N N . GLY A 1 112 ? -59.912 67.532 9.936 1.00 74.99 112 GLY A N 1
ATOM 610 C CA . GLY A 1 112 ? -59.995 68.733 10.770 1.00 64.20 112 GLY A CA 1
ATOM 611 C C . GLY A 1 112 ? -61.403 69.153 11.158 1.00 74.43 112 GLY A C 1
ATOM 612 O O . GLY A 1 112 ? -61.596 70.230 11.730 1.00 72.17 112 GLY A O 1
ATOM 613 N N . GLY A 1 113 ? -62.398 68.316 10.854 1.00 75.75 113 GLY A N 1
ATOM 614 C CA . GLY A 1 113 ? -63.782 68.623 11.230 1.00 76.98 113 GLY A CA 1
ATOM 615 C C . GLY A 1 113 ? -64.789 68.484 10.099 1.00 80.31 113 GLY A C 1
ATOM 616 O O . GLY A 1 113 ? -64.748 67.513 9.327 1.00 83.02 113 GLY A O 1
ATOM 617 N N . GLY A 1 114 ? -65.694 69.457 10.001 1.00 76.68 114 GLY A N 1
ATOM 618 C CA . GLY A 1 114 ? -66.709 69.483 8.952 1.00 75.49 114 GLY A CA 1
ATOM 619 C C . GLY A 1 114 ? -66.190 69.664 7.533 1.00 75.06 114 GLY A C 1
ATOM 620 O O . GLY A 1 114 ? -64.993 69.849 7.311 1.00 76.75 114 GLY A O 1
ATOM 621 N N . PRO A 1 115 ? -67.099 69.610 6.561 1.00 75.88 115 PRO A N 1
ATOM 622 C CA . PRO A 1 115 ? -66.729 69.721 5.149 1.00 76.63 115 PRO A CA 1
ATOM 623 C C . PRO A 1 115 ? -65.959 71.010 4.837 1.00 79.29 115 PRO A C 1
ATOM 624 O O . PRO A 1 115 ? -65.056 70.996 3.997 1.00 78.45 115 PRO A O 1
ATOM 628 N N . LEU A 1 116 ? -66.316 72.105 5.510 1.00 78.72 116 LEU A N 1
ATOM 629 C CA . LEU A 1 116 ? -65.557 73.349 5.403 1.00 77.67 116 LEU A CA 1
ATOM 630 C C . LEU A 1 116 ? -64.120 73.223 5.884 1.00 77.35 116 LEU A C 1
ATOM 631 O O . LEU A 1 116 ? -63.203 73.739 5.258 1.00 82.28 116 LEU A O 1
ATOM 636 N N . ASN A 1 117 ? -63.917 72.538 7.000 1.00 75.69 117 ASN A N 1
ATOM 637 C CA . ASN A 1 117 ? -62.578 72.365 7.509 1.00 70.25 117 ASN A CA 1
ATOM 638 C C . ASN A 1 117 ? -61.845 71.507 6.521 1.00 72.17 117 ASN A C 1
ATOM 639 O O . ASN A 1 117 ? -60.658 71.681 6.287 1.00 78.03 117 ASN A O 1
ATOM 644 N N . VAL A 1 118 ? -62.553 70.567 5.927 1.00 74.37 118 VAL A N 1
ATOM 645 C CA . VAL A 1 118 ? -61.896 69.690 4.985 1.00 74.05 118 VAL A CA 1
ATOM 646 C C . VAL A 1 118 ? -61.395 70.553 3.845 1.00 74.99 118 VAL A C 1
ATOM 647 O O . VAL A 1 118 ? -60.275 70.379 3.356 1.00 78.75 118 VAL A O 1
ATOM 6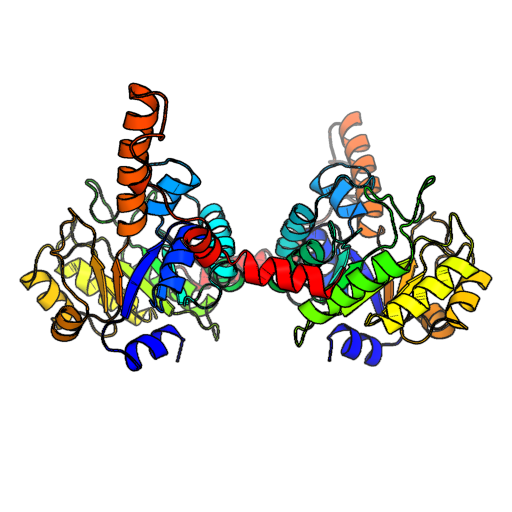51 N N . GLN A 1 119 ? -62.230 71.488 3.423 1.00 73.84 119 GLN A N 1
ATOM 652 C CA . GLN A 1 119 ? -61.893 72.308 2.269 1.00 79.65 119 GLN A CA 1
ATOM 653 C C . GLN A 1 119 ? -60.715 73.281 2.506 1.00 80.70 119 GLN A C 1
ATOM 654 O O . GLN A 1 119 ? -59.854 73.427 1.646 1.00 80.26 119 GLN A O 1
ATOM 660 N N . ARG A 1 120 ? -60.669 73.945 3.655 1.00 81.75 120 ARG A N 1
ATOM 661 C CA . ARG A 1 120 ? -59.534 74.812 3.967 1.00 80.59 120 ARG A CA 1
ATOM 662 C C . ARG A 1 120 ? -58.259 73.968 3.888 1.00 83.61 120 ARG A C 1
ATOM 663 O O . ARG A 1 120 ? -57.182 74.462 3.571 1.00 80.10 120 ARG A O 1
ATOM 671 N N . PHE A 1 121 ? -58.410 72.683 4.184 1.00 82.36 121 PHE A N 1
ATOM 672 C CA . PHE A 1 121 ? -57.289 71.807 4.414 1.00 79.44 121 PHE A CA 1
ATOM 673 C C . PHE A 1 121 ? -56.749 71.364 3.072 1.00 77.66 121 PHE A C 1
ATOM 674 O O . PHE A 1 121 ? -55.542 71.424 2.825 1.00 78.63 121 PHE A O 1
ATOM 682 N N . ILE A 1 122 ? -57.640 70.917 2.201 1.00 76.60 122 ILE A N 1
ATOM 683 C CA . ILE A 1 122 ? -57.236 70.599 0.828 1.00 77.01 122 ILE A CA 1
ATOM 684 C C . ILE A 1 122 ? -56.517 71.767 0.177 1.00 73.99 122 ILE A C 1
ATOM 685 O O . ILE A 1 122 ? -55.487 71.580 -0.473 1.00 69.56 122 ILE A O 1
ATOM 690 N N . ARG A 1 123 ? -57.063 72.967 0.355 1.00 73.49 123 ARG A N 1
ATOM 691 C CA . ARG A 1 123 ? -56.466 74.170 -0.210 1.00 76.07 123 ARG A CA 1
ATOM 692 C C . ARG A 1 123 ? -55.059 74.312 0.352 1.00 78.22 123 ARG A C 1
ATOM 693 O O . ARG A 1 123 ? -54.076 74.375 -0.389 1.00 86.67 123 ARG A O 1
ATOM 701 N N . GLU A 1 124 ? -54.966 74.360 1.670 1.00 80.95 124 GLU A N 1
ATOM 702 C CA . GLU A 1 124 ? -53.688 74.475 2.359 1.00 80.39 124 GLU A CA 1
ATOM 703 C C . GLU A 1 124 ? -52.626 73.471 1.873 1.00 85.99 124 GLU A C 1
ATOM 704 O O . GLU A 1 124 ? -51.496 73.854 1.541 1.00 83.14 124 GLU A O 1
ATOM 710 N N . LEU A 1 125 ? -53.010 72.191 1.839 1.00 85.81 125 LEU A N 1
ATOM 711 C CA . LEU A 1 125 ? -52.161 71.125 1.323 1.00 79.68 125 LEU A CA 1
ATOM 712 C C . LEU A 1 125 ? -51.743 71.356 -0.141 1.00 79.54 125 LEU A C 1
ATOM 713 O O . LEU A 1 125 ? -50.571 71.169 -0.491 1.00 75.91 125 LEU A O 1
ATOM 718 N N . ILE A 1 126 ? -52.685 71.758 -0.994 1.00 69.29 126 ILE A N 1
ATOM 719 C CA . ILE A 1 126 ? -52.327 71.999 -2.379 1.00 71.73 126 ILE A CA 1
ATOM 720 C C . ILE A 1 126 ? -51.272 73.097 -2.356 1.00 78.28 126 ILE A C 1
ATOM 721 O O . ILE A 1 126 ? -50.285 73.064 -3.106 1.00 80.54 126 ILE A O 1
ATOM 726 N N . SER A 1 127 ? -51.477 74.079 -1.490 1.00 73.68 127 SER A N 1
ATOM 727 C CA . SER A 1 127 ? -50.525 75.165 -1.421 1.00 76.26 127 SER A CA 1
ATOM 728 C C . SER A 1 127 ? -49.209 74.694 -0.889 1.00 72.43 127 SER A C 1
ATOM 729 O O . SER A 1 127 ? -48.190 75.273 -1.203 1.00 77.10 127 SER A O 1
ATOM 732 N N . ALA A 1 128 ? -49.237 73.643 -0.082 1.00 75.60 128 ALA A N 1
ATOM 733 C CA . ALA A 1 128 ? -48.035 73.162 0.597 1.00 77.86 128 ALA A CA 1
ATOM 734 C C . ALA A 1 128 ? -47.261 72.217 -0.298 1.00 79.45 128 ALA A C 1
ATOM 735 O O . ALA A 1 128 ? -46.244 71.654 0.130 1.00 84.14 128 ALA A O 1
ATOM 737 N N . GLY A 1 129 ? -47.745 72.048 -1.532 1.00 78.33 129 GLY A N 1
ATOM 738 C CA . GLY A 1 129 ? -47.024 71.308 -2.575 1.00 77.66 129 GLY A CA 1
ATOM 739 C C . GLY A 1 129 ? -47.333 69.814 -2.655 1.00 82.51 129 GLY A C 1
ATOM 740 O O . GLY A 1 129 ? -46.590 69.062 -3.280 1.00 84.77 129 GLY A O 1
ATOM 741 N N . ALA A 1 130 ? -48.425 69.375 -2.029 1.00 79.10 130 ALA A N 1
ATOM 742 C CA . ALA A 1 130 ? -48.746 67.958 -1.985 1.00 76.97 130 ALA A CA 1
ATOM 743 C C . ALA A 1 130 ? -49.457 67.537 -3.264 1.00 82.92 130 ALA A C 1
ATOM 744 O O . ALA A 1 130 ? -49.771 68.382 -4.108 1.00 82.98 130 ALA A O 1
ATOM 746 N N . LYS A 1 131 ? -49.709 66.234 -3.405 1.00 81.97 131 LYS A N 1
ATOM 747 C CA . LYS A 1 131 ? -50.522 65.745 -4.500 1.00 87.28 131 LYS A CA 1
ATOM 748 C C . LYS A 1 131 ? -51.569 64.712 -4.056 1.00 88.51 131 LYS A C 1
ATOM 749 O O . LYS A 1 131 ? -52.168 64.041 -4.908 1.00 85.56 131 LYS A O 1
ATOM 755 N N . GLY A 1 132 ? -51.799 64.573 -2.747 1.00 77.43 132 GLY A N 1
ATOM 756 C CA . GLY A 1 132 ? -52.915 63.753 -2.313 1.00 78.44 132 GLY A CA 1
ATOM 757 C C . GLY A 1 132 ? -53.149 63.674 -0.819 1.00 84.48 132 GLY A C 1
ATOM 758 O O . GLY A 1 132 ? -52.292 64.049 -0.018 1.00 86.42 132 GLY A O 1
ATOM 7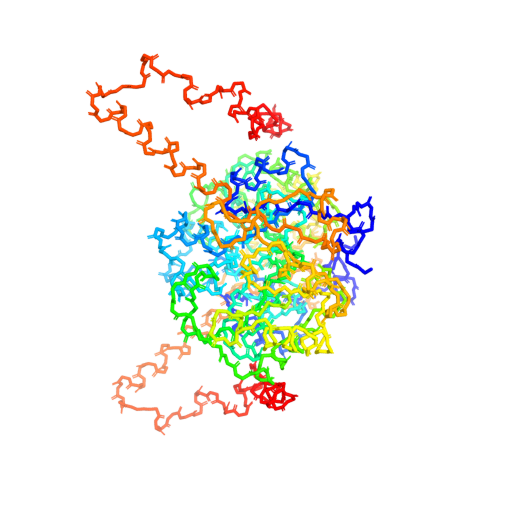59 N N . VAL A 1 133 ? -54.320 63.184 -0.431 1.00 81.16 133 VAL A N 1
ATOM 760 C CA . VAL A 1 133 ? -54.596 63.005 0.979 1.00 82.59 133 VAL A CA 1
ATOM 761 C C . VAL A 1 133 ? -55.311 61.695 1.141 1.00 85.78 133 VAL A C 1
ATOM 762 O O . VAL A 1 133 ? -55.848 61.145 0.156 1.00 82.46 133 VAL A O 1
ATOM 766 N N . PHE A 1 134 ? -55.305 61.216 2.389 1.00 80.79 134 PHE A N 1
ATOM 767 C CA . PHE A 1 134 ? -56.132 60.111 2.827 1.00 77.79 134 PHE A CA 1
ATOM 768 C C . PHE A 1 134 ? -57.033 60.773 3.821 1.00 77.36 134 PHE A C 1
ATOM 769 O O . PHE A 1 134 ? -56.519 61.469 4.714 1.00 82.86 134 PHE A O 1
ATOM 777 N N . LEU A 1 135 ? -58.350 60.576 3.689 1.00 71.77 135 LEU A N 1
ATOM 778 C CA . LEU A 1 135 ? -59.323 61.074 4.693 1.00 74.99 135 LEU A CA 1
ATOM 779 C C . LEU A 1 135 ? -60.159 59.953 5.361 1.00 78.83 135 LEU A C 1
ATOM 780 O O . LEU A 1 135 ? -60.658 59.063 4.666 1.00 83.22 135 LEU A O 1
ATOM 785 N N . GLU A 1 136 ? -60.308 60.000 6.692 1.00 76.59 136 GLU A N 1
ATOM 786 C CA . GLU A 1 136 ? -60.798 58.845 7.470 1.00 76.77 136 GLU A CA 1
ATOM 787 C C . GLU A 1 136 ? -62.196 58.883 8.109 1.00 81.27 136 GLU A C 1
ATOM 788 O O . GLU A 1 136 ? -62.706 59.948 8.514 1.00 76.02 136 GLU A O 1
ATOM 794 N N . ASP A 1 137 ? -62.779 57.681 8.184 1.00 77.63 137 ASP A N 1
ATOM 795 C CA . ASP A 1 137 ? -64.053 57.346 8.839 1.00 78.69 137 ASP A CA 1
ATOM 796 C C . ASP A 1 137 ? -64.232 57.678 10.327 1.00 81.94 137 ASP A C 1
ATOM 797 O O . ASP A 1 137 ? -65.366 57.728 10.793 1.00 85.70 137 ASP A O 1
ATOM 802 N N . GLN A 1 138 ? -63.145 57.898 11.067 1.00 77.89 138 GLN A N 1
ATOM 803 C CA . GLN A 1 138 ? -63.196 57.748 12.515 1.00 77.12 138 GLN A CA 1
ATOM 804 C C . GLN A 1 138 ? -63.845 58.909 13.232 1.00 81.53 138 GLN A C 1
ATOM 805 O O . GLN A 1 138 ? -63.861 60.043 12.724 1.00 78.51 138 GLN A O 1
ATOM 811 N N . VAL A 1 139 ? -64.382 58.624 14.421 1.00 78.77 139 VAL A N 1
ATOM 812 C CA . VAL A 1 139 ? -64.816 59.681 15.319 1.00 81.06 139 VAL A CA 1
ATOM 813 C C . VAL A 1 139 ? -63.561 60.463 15.684 1.00 80.45 139 VAL A C 1
ATOM 814 O O . VAL A 1 139 ? -62.469 59.905 15.610 1.00 82.22 139 VAL A O 1
ATOM 818 N N . TRP A 1 140 ? -63.699 61.732 16.070 1.00 85.04 140 TRP A N 1
ATOM 819 C CA . TRP A 1 140 ? -62.555 62.511 16.565 1.00 92.48 140 TRP A CA 1
ATOM 820 C C . TRP A 1 140 ? -62.564 62.584 18.123 1.00 98.37 140 TRP A C 1
ATOM 821 O O . TRP A 1 140 ? -63.576 62.906 18.754 1.00 90.42 140 TRP A O 1
ATOM 832 N N . PRO A 1 141 ? -61.419 62.278 18.737 1.00 106.61 141 PRO A N 1
ATOM 833 C CA . PRO A 1 141 ? -60.101 62.200 18.042 1.00 112.72 141 PRO A CA 1
ATOM 834 C C . PRO A 1 141 ? -59.684 60.794 17.541 1.00 113.47 141 PRO A C 1
ATOM 835 O O . PRO A 1 141 ? -59.758 59.816 18.312 1.00 115.98 141 PRO A O 1
ATOM 839 N N . LYS A 1 142 ? -59.254 60.707 16.275 1.00 110.14 142 LYS A N 1
ATOM 840 C CA . LYS A 1 142 ? -58.849 59.424 15.660 1.00 110.90 142 LYS A CA 1
ATOM 841 C C . LYS A 1 142 ? -57.681 58.725 16.378 1.00 111.55 142 LYS A C 1
ATOM 842 O O . LYS A 1 142 ? -56.979 59.316 17.186 1.00 111.49 142 LYS A O 1
ATOM 848 N N . LYS A 1 143 ? -57.523 57.462 16.084 1.00 113.88 143 LYS A N 1
ATOM 849 C CA . LYS A 1 143 ? -56.449 56.730 16.615 1.00 117.26 143 LYS A CA 1
ATOM 850 C C . LYS A 1 143 ? -55.748 56.227 15.415 1.00 120.26 143 LYS A C 1
ATOM 851 O O . LYS A 1 143 ? -56.116 56.575 14.293 1.00 127.65 143 LYS A O 1
ATOM 857 N N . CYS A 1 144 ? -54.734 55.424 15.639 1.00 123.97 144 CYS A N 1
ATOM 858 C CA . CYS A 1 144 ? -54.007 54.845 14.549 1.00 130.21 144 CYS A CA 1
ATOM 859 C C . CYS A 1 144 ? -55.036 53.957 13.795 1.00 131.61 144 CYS A C 1
ATOM 860 O O . CYS A 1 144 ? -56.241 54.029 14.056 1.00 137.17 144 CYS A O 1
ATOM 863 N N . GLY A 1 145 ? -54.571 53.131 12.861 1.00 131.18 145 GLY A N 1
ATOM 864 C CA . GLY A 1 145 ? -55.463 52.223 12.125 1.00 129.47 145 GLY A CA 1
ATOM 865 C C . GLY A 1 145 ? -55.356 50.754 12.540 1.00 127.18 145 GLY A C 1
ATOM 866 O O . GLY A 1 145 ? -56.170 49.916 12.133 1.00 123.38 145 GLY A O 1
ATOM 867 N N . HIS A 1 146 ? -54.331 50.473 13.327 1.00 128.70 146 HIS A N 1
ATOM 868 C CA . HIS A 1 146 ? -54.085 49.130 13.842 1.00 128.40 146 HIS A CA 1
ATOM 869 C C . HIS A 1 146 ? -54.108 49.192 15.376 1.00 130.77 146 HIS A C 1
ATOM 870 O O . HIS A 1 146 ? -53.632 48.272 16.058 1.00 133.19 146 HIS A O 1
ATOM 877 N N . MET A 1 147 ? -54.666 50.284 15.910 1.00 129.86 147 MET A N 1
ATOM 878 C CA . MET A 1 147 ? -54.772 50.479 17.360 1.00 128.94 147 MET A CA 1
ATOM 879 C C . MET A 1 147 ? -56.117 50.013 17.961 1.00 130.11 147 MET A C 1
ATOM 880 O O . MET A 1 147 ? -57.101 49.794 17.239 1.00 125.48 147 MET A O 1
ATOM 885 N N . ARG A 1 148 ? -56.122 49.874 19.293 1.00 132.40 148 ARG A N 1
ATOM 886 C CA . ARG A 1 148 ? -57.142 49.143 20.074 1.00 131.25 148 ARG A CA 1
ATOM 887 C C . ARG A 1 148 ? -58.609 49.623 20.011 1.00 134.16 148 ARG A C 1
ATOM 888 O O . ARG A 1 148 ? -59.518 48.802 19.828 1.00 137.57 148 ARG A O 1
ATOM 896 N N . GLY A 1 149 ? -58.851 50.928 20.161 1.00 131.94 149 GLY A N 1
ATOM 897 C CA . GLY A 1 149 ? -60.234 51.442 20.220 1.00 126.95 149 GLY A CA 1
ATOM 898 C C . GLY A 1 149 ? -60.609 52.355 19.061 1.00 122.45 149 GLY A C 1
ATOM 899 O O . GLY A 1 149 ? -60.018 53.427 18.894 1.00 127.21 149 GLY A O 1
ATOM 900 N N . LYS A 1 150 ? -61.587 51.944 18.256 1.00 112.10 150 LYS A N 1
ATOM 901 C CA . LYS A 1 150 ? -61.958 52.730 17.080 1.00 103.38 150 LYS A CA 1
ATOM 902 C C . LYS A 1 150 ? -63.459 52.765 16.852 1.00 97.96 150 LYS A C 1
ATOM 903 O O . LYS A 1 150 ? -64.109 51.728 16.832 1.00 96.20 150 LYS A O 1
ATOM 909 N N . ALA A 1 151 ? -63.992 53.974 16.683 1.00 92.57 151 ALA A N 1
ATOM 910 C CA . ALA A 1 151 ? -65.385 54.176 16.302 1.00 87.35 151 ALA A CA 1
ATOM 911 C C . ALA A 1 151 ? -65.456 55.010 15.033 1.00 83.93 151 ALA A C 1
ATOM 912 O O . ALA A 1 151 ? -64.473 55.590 14.579 1.00 82.38 151 ALA A O 1
ATOM 914 N N . VAL A 1 152 ? -66.639 55.071 14.457 1.00 80.69 152 VAL A N 1
ATOM 915 C CA . VAL A 1 152 ? -66.749 55.558 13.115 1.00 73.22 152 VAL A CA 1
ATOM 916 C C . VAL A 1 152 ? -68.030 56.371 12.885 1.00 73.29 152 VAL A C 1
ATOM 917 O O . VAL A 1 152 ? -69.102 56.031 13.391 1.00 77.97 152 VAL A O 1
ATOM 921 N N . VAL A 1 153 ? -67.923 57.448 12.122 1.00 71.87 153 VAL A N 1
ATOM 922 C CA . VAL A 1 153 ? -69.084 58.300 11.878 1.00 73.23 153 VAL A CA 1
ATOM 923 C C . VAL A 1 153 ? -69.928 57.699 10.791 1.00 73.06 153 VAL A C 1
ATOM 924 O O . VAL A 1 153 ? -69.429 56.934 9.965 1.00 78.45 153 VAL A O 1
ATOM 928 N N . PRO A 1 154 ? -71.205 58.043 10.787 1.00 71.28 154 PRO A N 1
ATOM 929 C CA . PRO A 1 154 ? -72.133 57.534 9.782 1.00 69.33 154 PRO A CA 1
ATOM 930 C C . PRO A 1 154 ? -71.527 57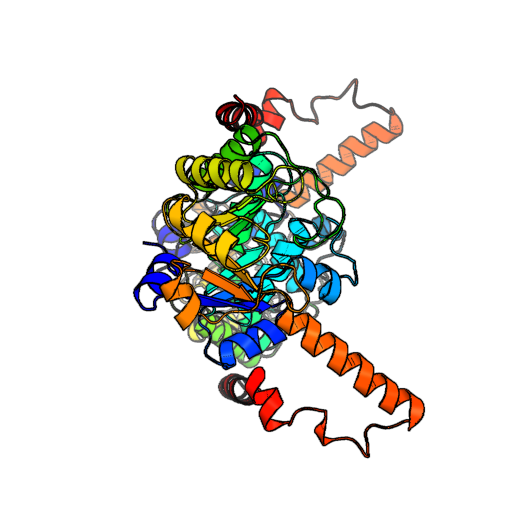.751 8.415 1.00 70.17 154 PRO A C 1
ATOM 931 O O . PRO A 1 154 ? -70.981 58.814 8.163 1.00 71.27 154 PRO A O 1
ATOM 935 N N . ALA A 1 155 ? -71.626 56.750 7.547 1.00 73.80 155 ALA A N 1
ATOM 936 C CA . ALA A 1 155 ? -70.991 56.783 6.232 1.00 73.81 155 ALA A CA 1
ATOM 937 C C . ALA A 1 155 ? -71.329 58.032 5.402 1.00 77.76 155 ALA A C 1
ATOM 938 O O . ALA A 1 155 ? -70.436 58.628 4.794 1.00 79.50 155 ALA A O 1
ATOM 940 N N . GLU A 1 156 ? -72.603 58.429 5.371 1.00 76.37 156 GLU A N 1
ATOM 941 C CA . GLU A 1 156 ? -72.988 59.611 4.606 1.00 79.22 156 GLU A CA 1
ATOM 942 C C . GLU A 1 156 ? -72.158 60.818 5.037 1.00 78.93 156 GLU A C 1
ATOM 943 O O . GLU A 1 156 ? -71.647 61.553 4.199 1.00 86.67 156 GLU A O 1
ATOM 949 N N . GLU A 1 157 ? -72.025 61.022 6.341 1.00 73.72 157 GLU A N 1
ATOM 950 C CA . GLU A 1 157 ? -71.232 62.126 6.871 1.00 71.22 157 GLU A CA 1
ATOM 951 C C . GLU A 1 157 ? -69.830 62.212 6.243 1.00 70.75 157 GLU A C 1
ATOM 952 O O . GLU A 1 157 ? -69.364 63.303 5.891 1.00 69.55 157 GLU A O 1
ATOM 958 N N . HIS A 1 158 ? -69.157 61.073 6.099 1.00 69.63 158 HIS A N 1
ATOM 959 C CA . HIS A 1 158 ? -67.844 61.089 5.491 1.00 75.07 158 HIS A CA 1
ATOM 960 C C . HIS A 1 158 ? -67.944 61.208 3.982 1.00 76.44 158 HIS A C 1
ATOM 961 O O . HIS A 1 158 ? -67.095 61.835 3.341 1.00 83.52 158 HIS A O 1
ATOM 968 N N . ALA A 1 159 ? -68.979 60.606 3.416 1.00 71.85 159 ALA A N 1
ATOM 969 C CA . ALA A 1 159 ? -69.195 60.701 1.985 1.00 73.59 159 ALA A CA 1
ATOM 970 C C . ALA A 1 159 ? -69.239 62.166 1.605 1.00 74.91 159 ALA A C 1
ATOM 971 O O . ALA A 1 159 ? -68.759 62.552 0.538 1.00 83.36 159 ALA A O 1
ATOM 973 N N . LEU A 1 160 ? -69.817 62.976 2.485 1.00 72.87 160 LEU A N 1
ATOM 974 C CA . LEU A 1 160 ? -69.990 64.391 2.217 1.00 77.37 160 LEU A CA 1
ATOM 975 C C . LEU A 1 160 ? -68.655 65.107 2.342 1.00 83.74 160 LEU A C 1
ATOM 976 O O . LEU A 1 160 ? -68.317 65.947 1.506 1.00 88.17 160 LEU A O 1
ATOM 981 N N . LYS A 1 161 ? -67.896 64.779 3.383 1.00 81.95 161 LYS A N 1
ATOM 982 C CA . LYS A 1 161 ? -66.554 65.305 3.507 1.00 79.73 161 LYS A CA 1
ATOM 983 C C . LYS A 1 161 ? -65.742 65.005 2.246 1.00 80.00 161 LYS A C 1
ATOM 984 O O . LYS A 1 161 ? -65.058 65.876 1.722 1.00 82.58 161 LYS A O 1
ATOM 990 N N . ILE A 1 162 ? -65.820 63.771 1.761 1.00 79.56 162 ILE A N 1
ATOM 991 C CA . ILE A 1 162 ? -65.123 63.388 0.541 1.00 78.72 162 ILE A CA 1
ATOM 992 C C . ILE A 1 162 ? -65.554 64.288 -0.584 1.00 79.50 162 ILE A C 1
ATOM 993 O O . ILE A 1 162 ? -64.747 64.991 -1.186 1.00 82.16 162 ILE A O 1
ATOM 998 N N . ALA A 1 163 ? -66.846 64.261 -0.866 1.00 80.69 163 ALA A N 1
ATOM 999 C CA . ALA A 1 163 ? -67.433 65.161 -1.845 1.00 79.09 163 ALA A CA 1
ATOM 1000 C C . ALA A 1 163 ? -66.855 66.562 -1.701 1.00 77.97 163 ALA A C 1
ATOM 1001 O O . ALA A 1 163 ? -66.243 67.076 -2.628 1.00 80.68 163 ALA A O 1
ATOM 1003 N N . ALA A 1 164 ? -67.051 67.178 -0.538 1.00 79.18 164 ALA A N 1
ATOM 1004 C CA . ALA A 1 164 ? -66.475 68.495 -0.259 1.00 79.42 164 ALA A CA 1
ATOM 1005 C C . ALA A 1 164 ? -65.034 68.558 -0.751 1.00 83.37 164 ALA A C 1
ATOM 1006 O O . ALA A 1 164 ? -64.690 69.430 -1.558 1.00 83.92 164 ALA A O 1
ATOM 1008 N N . ALA A 1 165 ? -64.204 67.633 -0.260 1.00 81.04 165 ALA A N 1
ATOM 1009 C CA . ALA A 1 165 ? -62.822 67.509 -0.703 1.00 80.70 165 ALA A CA 1
ATOM 1010 C C . ALA A 1 165 ? -62.735 67.592 -2.224 1.00 82.45 165 ALA A C 1
ATOM 1011 O O . ALA A 1 165 ? -62.026 68.435 -2.786 1.00 80.58 165 ALA A O 1
ATOM 1013 N N . ARG A 1 166 ? -63.465 66.707 -2.887 1.00 83.07 166 ARG A N 1
ATOM 1014 C CA . ARG A 1 166 ? -63.470 66.660 -4.331 1.00 83.47 166 ARG A CA 1
ATOM 1015 C C . ARG A 1 166 ? -63.660 68.055 -4.924 1.00 86.75 166 ARG A C 1
ATOM 1016 O O . ARG A 1 166 ? -62.846 68.515 -5.727 1.00 92.38 166 ARG A O 1
ATOM 1024 N N . GLU A 1 167 ? -64.731 68.734 -4.536 1.00 86.31 167 GLU A N 1
ATOM 1025 C CA . GLU A 1 167 ? -65.009 70.043 -5.117 1.00 88.98 167 GLU A CA 1
ATOM 1026 C C . GLU A 1 167 ? -63.826 70.989 -4.868 1.00 87.46 167 GLU A C 1
ATOM 1027 O O . GLU A 1 167 ? -63.447 71.776 -5.745 1.00 88.93 167 GLU A O 1
ATOM 1033 N N . ALA A 1 168 ? -63.242 70.915 -3.677 1.00 82.35 168 ALA A N 1
ATOM 1034 C CA . ALA A 1 168 ? -62.189 71.850 -3.328 1.00 78.98 168 ALA A CA 1
ATOM 1035 C C . ALA A 1 168 ? -60.951 71.551 -4.155 1.00 77.90 168 ALA A C 1
ATOM 1036 O O . ALA A 1 168 ? -60.107 72.417 -4.357 1.00 71.67 168 ALA A O 1
ATOM 1038 N N . ILE A 1 169 ? -60.853 70.315 -4.632 1.00 79.69 169 ILE A N 1
ATOM 1039 C CA . ILE A 1 169 ? -59.720 69.892 -5.463 1.00 79.39 169 ILE A CA 1
ATOM 1040 C C . ILE A 1 169 ? -59.760 70.430 -6.895 1.00 76.16 169 ILE A C 1
ATOM 1041 O O . ILE A 1 169 ? -58.724 70.801 -7.440 1.00 72.93 169 ILE A O 1
ATOM 1046 N N . GLY A 1 170 ? -60.944 70.470 -7.499 1.00 74.51 170 GLY A N 1
ATOM 1047 C CA . GLY A 1 170 ? -61.092 71.001 -8.865 1.00 76.65 170 GLY A CA 1
ATOM 1048 C C . GLY A 1 170 ? -60.086 70.433 -9.855 1.00 75.97 170 GLY A C 1
ATOM 1049 O O . GLY A 1 170 ? -59.865 69.218 -9.902 1.00 76.35 170 GLY A O 1
ATOM 1050 N N . ASP A 1 171 ? -59.474 71.311 -10.646 1.00 72.78 171 ASP A N 1
ATOM 1051 C CA . ASP A 1 171 ? -58.392 70.915 -11.552 1.00 76.32 171 ASP A CA 1
ATOM 1052 C C . ASP A 1 171 ? -57.099 70.461 -10.838 1.00 77.49 171 ASP A C 1
ATOM 1053 O O . ASP A 1 171 ? -56.322 69.682 -11.372 1.00 79.56 171 ASP A O 1
ATOM 1058 N N . SER A 1 172 ? -56.864 70.944 -9.631 1.00 78.47 172 SER A N 1
ATOM 1059 C CA . SER A 1 172 ? -55.631 70.615 -8.924 1.00 79.60 172 SER A CA 1
ATOM 1060 C C . SER A 1 172 ? -55.171 69.172 -9.140 1.00 81.19 172 SER A C 1
ATOM 1061 O O . SER A 1 172 ? -55.967 68.246 -9.102 1.00 86.64 172 SER A O 1
ATOM 1064 N N . ASP A 1 173 ? -53.873 69.006 -9.366 1.00 83.20 173 ASP A N 1
ATOM 1065 C CA . ASP A 1 173 ? -53.229 67.705 -9.421 1.00 80.31 173 ASP A CA 1
ATOM 1066 C C . ASP A 1 173 ? -53.181 67.164 -8.017 1.00 81.32 173 ASP A C 1
ATOM 1067 O O . ASP A 1 173 ? -52.231 67.421 -7.280 1.00 86.41 173 ASP A O 1
ATOM 1072 N N . PHE A 1 174 ? -54.200 66.412 -7.629 1.00 81.51 174 PHE A N 1
ATOM 1073 C CA . PHE A 1 174 ? -54.327 66.055 -6.223 1.00 79.77 174 PHE A CA 1
ATOM 1074 C C . PHE A 1 174 ? -55.189 64.812 -6.010 1.00 80.75 174 PHE A C 1
ATOM 1075 O O . PHE A 1 174 ? -56.398 64.897 -5.935 1.00 84.05 174 PHE A O 1
ATOM 1083 N N . PHE A 1 175 ? -54.531 63.664 -5.915 1.00 86.44 175 PHE A N 1
ATOM 1084 C CA . PHE A 1 175 ? -55.138 62.326 -5.798 1.00 83.68 175 PHE A CA 1
ATOM 1085 C C . PHE A 1 175 ? -55.794 62.094 -4.426 1.00 80.33 175 PHE A C 1
ATOM 1086 O O . PHE A 1 175 ? -55.138 62.190 -3.395 1.00 73.68 175 PHE A O 1
ATOM 1094 N N . LEU A 1 176 ? -57.091 61.789 -4.438 1.00 79.97 176 LEU A N 1
ATOM 1095 C CA . LEU A 1 176 ? -57.915 61.753 -3.226 1.00 77.25 176 LEU A CA 1
ATOM 1096 C C . LEU A 1 176 ? -58.206 60.347 -2.745 1.00 80.49 176 LEU A C 1
ATOM 1097 O O . LEU A 1 176 ? -58.786 59.543 -3.480 1.00 75.22 176 LEU A O 1
ATOM 1102 N N . VAL A 1 177 ? -57.803 60.051 -1.509 1.00 80.37 177 VAL A N 1
ATOM 1103 C CA . VAL A 1 177 ? -58.011 58.718 -0.972 1.00 82.04 177 VAL A CA 1
ATOM 1104 C C . VAL A 1 177 ? -58.989 58.705 0.196 1.00 78.46 177 VAL A C 1
ATOM 1105 O O . VAL A 1 177 ? -58.805 59.427 1.158 1.00 83.83 177 VAL A O 1
ATOM 1109 N N . ALA A 1 178 ? -60.029 57.876 0.098 1.00 77.58 178 ALA A N 1
ATOM 1110 C CA . ALA A 1 178 ? -61.030 57.749 1.157 1.00 75.51 178 ALA A CA 1
ATOM 1111 C C . ALA A 1 178 ? -60.757 56.497 1.958 1.00 75.33 178 ALA A C 1
ATOM 1112 O O . ALA A 1 178 ? -60.759 55.382 1.429 1.00 76.39 178 ALA A O 1
ATOM 1114 N N . ARG A 1 179 ? -60.521 56.685 3.243 1.00 73.39 179 ARG A N 1
ATOM 1115 C CA . ARG A 1 179 ? -60.168 55.576 4.092 1.00 74.81 179 ARG A CA 1
ATOM 1116 C C . ARG A 1 179 ? -61.339 55.227 4.961 1.00 75.81 179 ARG A C 1
ATOM 1117 O O . ARG A 1 179 ? -61.998 56.113 5.464 1.00 78.38 179 ARG A O 1
ATOM 1125 N N . THR A 1 180 ? -61.602 53.938 5.142 1.00 75.37 180 THR A N 1
ATOM 1126 C CA . THR A 1 180 ? -62.602 53.535 6.108 1.00 74.09 180 THR A CA 1
ATOM 1127 C C . THR A 1 180 ? -62.008 52.674 7.211 1.00 78.72 180 THR A C 1
ATOM 1128 O O . THR A 1 180 ? -61.255 51.725 6.943 1.00 77.66 180 THR A O 1
ATOM 1132 N N . ASP A 1 181 ? -62.354 53.012 8.450 1.00 76.26 181 ASP A N 1
ATOM 1133 C CA . ASP A 1 181 ? -61.843 52.292 9.597 1.00 76.08 181 ASP A CA 1
ATOM 1134 C C . ASP A 1 181 ? -62.910 51.398 10.199 1.00 78.97 181 ASP A C 1
ATOM 1135 O O . ASP A 1 181 ? -62.812 50.980 11.370 1.00 80.22 181 ASP A O 1
ATOM 1140 N N . ALA A 1 182 ? -63.930 51.104 9.398 1.00 77.09 182 ALA A N 1
ATOM 1141 C CA . ALA A 1 182 ? -65.105 50.384 9.903 1.00 78.18 182 ALA A CA 1
ATOM 1142 C C . ALA A 1 182 ? -64.873 48.899 10.167 1.00 78.99 182 ALA A C 1
ATOM 1143 O O . ALA A 1 182 ? -65.669 48.264 10.868 1.00 81.01 182 ALA A O 1
ATOM 1145 N N . ARG A 1 183 ? -63.793 48.346 9.613 1.00 79.93 183 ARG A N 1
ATOM 1146 C CA . ARG A 1 183 ? -63.575 46.890 9.659 1.00 78.23 183 ARG A CA 1
ATOM 1147 C C . ARG A 1 183 ? -63.576 46.308 11.068 1.00 75.47 183 ARG A C 1
ATOM 1148 O O . ARG A 1 183 ? -64.212 45.295 11.298 1.00 73.72 183 ARG A O 1
ATOM 1156 N N . ALA A 1 184 ? -62.872 46.943 11.998 1.00 76.74 184 ALA A N 1
ATOM 1157 C CA . ALA A 1 184 ? -62.787 46.427 13.365 1.00 77.14 184 ALA A CA 1
ATOM 1158 C C . ALA A 1 184 ? -64.117 46.432 14.104 1.00 79.02 184 ALA A C 1
ATOM 1159 O O . ALA A 1 184 ? -64.604 45.386 14.527 1.00 79.69 184 ALA A O 1
ATOM 1161 N N . PRO A 1 185 ? -64.710 47.604 14.266 1.00 80.74 185 PRO A N 1
ATOM 1162 C CA . PRO A 1 185 ? -66.011 47.714 14.929 1.00 80.62 185 PRO A CA 1
ATOM 1163 C C . PRO A 1 185 ? -67.197 47.068 14.203 1.00 81.16 185 PRO A C 1
ATOM 1164 O O . PRO A 1 185 ? -68.194 46.761 14.857 1.00 82.07 185 PRO A O 1
ATOM 1168 N N . HIS A 1 186 ? -67.101 46.863 12.885 1.00 83.93 186 HIS A N 1
ATOM 1169 C CA . HIS A 1 186 ? -68.281 46.470 12.068 1.00 86.22 186 HIS A CA 1
ATOM 1170 C C . HIS A 1 186 ? -68.122 45.314 11.044 1.00 82.53 186 HIS A C 1
ATOM 1171 O O . HIS A 1 186 ? -69.095 44.935 10.384 1.00 78.47 186 HIS A O 1
ATOM 1178 N N . GLY A 1 187 ? -66.926 44.753 10.900 1.00 80.61 187 GLY A N 1
ATOM 1179 C CA . GLY A 1 187 ? -66.711 43.715 9.884 1.00 77.06 187 GLY A CA 1
ATOM 1180 C C . GLY A 1 187 ? -66.388 44.238 8.486 1.00 75.68 187 GLY A C 1
ATOM 1181 O O . GLY A 1 187 ? -66.586 45.421 8.173 1.00 70.69 187 GLY A O 1
ATOM 1182 N N . LEU A 1 188 ? -65.884 43.345 7.642 1.00 73.89 188 LEU A N 1
ATOM 1183 C CA . LEU A 1 188 ? -65.435 43.705 6.304 1.00 75.81 188 LEU A CA 1
ATOM 1184 C C . LEU A 1 188 ? -66.546 44.212 5.393 1.00 81.18 188 LEU A C 1
ATOM 1185 O O . LEU A 1 188 ? -66.284 44.995 4.473 1.00 87.01 188 LEU A O 1
ATOM 1190 N N . GLU A 1 189 ? -67.780 43.772 5.637 1.00 78.53 189 GLU A N 1
ATOM 1191 C CA . GLU A 1 189 ? -68.900 44.219 4.828 1.00 75.20 189 GLU A CA 1
ATOM 1192 C C . GLU A 1 189 ? -69.018 45.735 4.856 1.00 77.54 189 GLU A C 1
ATOM 1193 O O . GLU A 1 189 ? -69.016 46.378 3.799 1.00 76.87 189 GLU A O 1
ATOM 1199 N N . GLU A 1 190 ? -69.120 46.304 6.061 1.00 75.32 190 GLU A N 1
ATOM 1200 C CA . GLU A 1 190 ? -69.276 47.752 6.210 1.00 75.54 190 GLU A CA 1
ATOM 1201 C C . GLU A 1 190 ? -68.101 48.437 5.576 1.00 77.11 190 GLU A C 1
ATOM 1202 O O . GLU A 1 190 ? -68.264 49.389 4.799 1.00 76.47 190 GLU A O 1
ATOM 1208 N N . GLY A 1 191 ? -66.910 47.949 5.911 1.00 75.28 191 GLY A N 1
ATOM 1209 C CA . GLY A 1 191 ? -65.692 48.544 5.388 1.00 75.53 191 GLY A CA 1
ATOM 1210 C C . GLY A 1 191 ? -65.885 48.707 3.898 1.00 77.10 191 GLY A C 1
ATOM 1211 O O . GLY A 1 191 ? -65.657 49.794 3.348 1.00 79.05 191 GLY A O 1
ATOM 1212 N N . ILE A 1 192 ? -66.309 47.611 3.260 1.00 70.86 192 ILE A N 1
ATOM 1213 C CA . ILE A 1 192 ? -66.483 47.554 1.817 1.00 68.87 192 ILE A CA 1
ATOM 1214 C C . ILE A 1 192 ? -67.587 48.488 1.307 1.00 71.05 192 ILE A C 1
ATOM 1215 O O . ILE A 1 192 ? -67.313 49.345 0.465 1.00 72.62 192 ILE A O 1
ATOM 1220 N N . ARG A 1 193 ? -68.821 48.351 1.791 1.00 66.42 193 ARG A N 1
ATOM 1221 C CA . ARG A 1 193 ? -69.842 49.300 1.323 1.00 72.28 193 ARG A CA 1
ATOM 1222 C C . ARG A 1 193 ? -69.381 50.749 1.485 1.00 74.12 193 ARG A C 1
ATOM 1223 O O . ARG A 1 193 ? -69.573 51.567 0.583 1.00 79.49 193 ARG A O 1
ATOM 1231 N N . ARG A 1 194 ? -68.774 51.076 2.624 1.00 75.21 194 ARG A N 1
ATOM 1232 C CA . ARG A 1 194 ? -68.337 52.451 2.850 1.00 73.65 194 ARG A CA 1
ATOM 1233 C C . ARG A 1 194 ? -67.315 52.862 1.797 1.00 77.50 194 ARG A C 1
ATOM 1234 O O . ARG A 1 194 ? -67.376 53.966 1.253 1.00 82.03 194 ARG A O 1
ATOM 1242 N N . ALA A 1 195 ? -66.373 51.976 1.505 1.00 77.46 195 ALA A N 1
ATOM 1243 C CA . ALA A 1 195 ? -65.402 52.257 0.459 1.00 78.22 195 ALA A CA 1
ATOM 1244 C C . ALA A 1 195 ? -66.137 52.592 -0.833 1.00 78.51 195 ALA A C 1
ATOM 1245 O O . ALA A 1 195 ? -65.940 53.660 -1.418 1.00 78.01 195 ALA A O 1
ATOM 1247 N N . ASN A 1 196 ? -66.987 51.672 -1.276 1.00 76.03 196 ASN A N 1
ATOM 1248 C CA . ASN A 1 196 ? -67.764 51.887 -2.484 1.00 76.77 196 ASN A CA 1
ATOM 1249 C C . ASN A 1 196 ? -68.593 53.160 -2.367 1.00 77.69 196 ASN A C 1
ATOM 1250 O O . ASN A 1 196 ? -68.808 53.872 -3.344 1.00 79.59 196 ASN A O 1
ATOM 1255 N N . LEU A 1 197 ? -69.063 53.451 -1.164 1.00 75.83 197 LEU A N 1
ATOM 1256 C CA . LEU A 1 197 ? -69.882 54.629 -0.976 1.00 76.22 197 LEU A CA 1
ATOM 1257 C C . LEU A 1 197 ? -69.019 55.863 -1.210 1.00 78.24 197 LEU A C 1
ATOM 1258 O O . LEU A 1 197 ? -69.453 56.855 -1.793 1.00 80.37 197 LEU A O 1
ATOM 1263 N N . TYR A 1 198 ? -67.782 55.793 -0.749 1.00 79.65 198 TYR A N 1
ATOM 1264 C CA . TYR A 1 198 ? -66.915 56.942 -0.804 1.00 80.05 198 TYR A CA 1
ATOM 1265 C C . TYR A 1 198 ? -66.358 57.116 -2.188 1.00 81.96 198 TYR A C 1
ATOM 1266 O O . TYR A 1 198 ? -66.092 58.238 -2.605 1.00 84.95 198 TYR A O 1
ATOM 1275 N N . LYS A 1 199 ? -66.180 56.008 -2.905 1.00 85.31 199 LYS A N 1
ATOM 1276 C CA . LYS A 1 199 ? -65.771 56.096 -4.306 1.00 84.50 199 LYS A CA 1
ATOM 1277 C C . LYS A 1 199 ? -66.818 56.892 -5.055 1.00 82.59 199 LYS A C 1
ATOM 1278 O O . LYS A 1 199 ? -66.501 57.855 -5.743 1.00 87.19 199 LYS A O 1
ATOM 1284 N N . GLU A 1 200 ? -68.072 56.491 -4.919 1.00 82.08 200 GLU A N 1
ATOM 1285 C CA . GLU A 1 200 ? -69.148 57.217 -5.570 1.00 82.62 200 GLU A CA 1
ATOM 1286 C C . GLU A 1 200 ? -69.199 58.672 -5.177 1.00 80.16 200 GLU A C 1
ATOM 1287 O O . GLU A 1 200 ? -69.703 59.483 -5.934 1.00 83.91 200 GLU A O 1
ATOM 1293 N N . ALA A 1 201 ? -68.686 59.016 -4.004 1.00 76.72 201 ALA A N 1
ATOM 1294 C CA . ALA A 1 201 ? -68.735 60.405 -3.603 1.00 75.35 201 ALA A CA 1
ATOM 1295 C C . ALA A 1 201 ? -67.551 61.177 -4.186 1.00 79.26 201 ALA A C 1
ATOM 1296 O O . ALA A 1 201 ? -67.370 62.371 -3.902 1.00 77.95 201 ALA A O 1
ATOM 1298 N N . GLY A 1 202 ? -66.745 60.495 -5.001 1.00 79.89 202 GLY A N 1
ATOM 1299 C CA . GLY A 1 202 ? -65.657 61.148 -5.739 1.00 79.71 202 GLY A CA 1
ATOM 1300 C C . GLY A 1 202 ? -64.226 61.067 -5.206 1.00 78.74 202 GLY A C 1
ATOM 1301 O O . GLY A 1 202 ? -63.402 61.918 -5.527 1.00 81.97 202 GLY A O 1
ATOM 1302 N N . ALA A 1 203 ? -63.912 60.060 -4.397 1.00 73.53 203 ALA A N 1
ATOM 1303 C CA . ALA A 1 203 ? -62.519 59.728 -4.163 1.00 73.41 203 ALA A CA 1
ATOM 1304 C C . ALA A 1 203 ? -61.958 59.104 -5.450 1.00 77.36 203 ALA A C 1
ATOM 1305 O O . ALA A 1 203 ? -62.719 58.657 -6.307 1.00 77.17 203 ALA A O 1
ATOM 1307 N N . ASP A 1 204 ? -60.634 59.075 -5.579 1.00 78.42 204 ASP A N 1
ATOM 1308 C CA . ASP A 1 204 ? -59.978 58.453 -6.716 1.00 79.62 204 ASP A CA 1
ATOM 1309 C C . ASP A 1 204 ? -59.600 57.032 -6.347 1.00 80.93 204 ASP A C 1
ATOM 1310 O O . ASP A 1 204 ? -59.380 56.168 -7.201 1.00 88.06 204 ASP A O 1
ATOM 1315 N N . ALA A 1 205 ? -59.524 56.793 -5.055 1.00 77.84 205 ALA A N 1
ATOM 1316 C CA . ALA A 1 205 ? -59.117 55.504 -4.579 1.00 78.08 205 ALA A CA 1
ATOM 1317 C C . ALA A 1 205 ? -59.651 55.332 -3.172 1.00 77.49 205 ALA A C 1
ATOM 1318 O O . ALA A 1 205 ? -60.097 56.291 -2.522 1.00 74.76 205 ALA A O 1
ATOM 1320 N N . THR A 1 206 ? -59.595 54.091 -2.715 1.00 74.51 206 THR A N 1
ATOM 1321 C CA . THR A 1 206 ? -60.360 53.660 -1.579 1.00 72.66 206 THR A CA 1
ATOM 1322 C C . THR A 1 206 ? -59.461 52.810 -0.681 1.00 75.92 206 THR A C 1
ATOM 1323 O O . THR A 1 206 ? -58.660 52.011 -1.176 1.00 82.07 206 THR A O 1
ATOM 1327 N N . PHE A 1 207 ? -59.586 52.975 0.631 1.00 75.34 207 PHE A N 1
ATOM 1328 C CA . PHE A 1 207 ? -58.693 52.297 1.572 1.00 75.72 207 PHE A CA 1
ATOM 1329 C C . PHE A 1 207 ? -59.475 51.666 2.733 1.00 76.89 207 PHE A C 1
ATOM 1330 O O . PHE A 1 207 ? -59.877 52.355 3.688 1.00 76.46 207 PHE A O 1
ATOM 1338 N N . VAL A 1 208 ? -59.685 50.355 2.639 1.00 70.72 208 VAL A N 1
ATOM 1339 C CA . VAL A 1 208 ? -60.234 49.573 3.743 1.00 74.75 208 VAL A CA 1
ATOM 1340 C C . VAL A 1 208 ? -59.119 49.218 4.731 1.00 78.98 208 VAL A C 1
ATOM 1341 O O . VAL A 1 208 ? -58.281 48.346 4.460 1.00 78.59 208 VAL A O 1
ATOM 1345 N N . GLU A 1 209 ? -59.108 49.891 5.875 1.00 80.42 209 GLU A N 1
ATOM 1346 C CA . GLU A 1 209 ? -58.070 49.661 6.890 1.00 83.71 209 GLU A CA 1
ATOM 1347 C C . GLU A 1 209 ? -58.093 48.258 7.513 1.00 81.66 209 GLU A C 1
ATOM 1348 O O . GLU A 1 209 ? -59.148 47.772 7.937 1.00 82.67 209 GLU A O 1
ATOM 1354 N N . ALA A 1 210 ? -56.916 47.629 7.555 1.00 78.16 210 ALA A N 1
ATOM 1355 C CA . ALA A 1 210 ? -56.646 46.434 8.364 1.00 79.12 210 ALA A CA 1
ATOM 1356 C C . ALA A 1 210 ? -57.364 45.143 7.980 1.00 79.55 210 ALA A C 1
ATOM 1357 O O . ALA A 1 210 ? -57.878 44.463 8.869 1.00 81.98 210 ALA A O 1
ATOM 1359 N N . PRO A 1 211 ? -57.413 44.790 6.694 1.00 77.73 211 PRO A N 1
ATOM 1360 C CA . PRO A 1 211 ? -57.798 43.430 6.325 1.00 75.79 211 PRO A CA 1
ATOM 1361 C C . PRO A 1 211 ? -56.872 42.540 7.123 1.00 72.99 211 PRO A C 1
ATOM 1362 O O . PRO A 1 211 ? -55.683 42.809 7.177 1.00 77.95 211 PRO A O 1
ATOM 1366 N N . ALA A 1 212 ? -57.399 41.497 7.739 1.00 70.98 212 ALA A N 1
ATOM 1367 C CA . ALA A 1 212 ? -56.648 40.746 8.743 1.00 71.36 212 ALA A CA 1
ATOM 1368 C C . ALA A 1 212 ? -55.684 39.729 8.162 1.00 70.71 212 ALA A C 1
ATOM 1369 O O . ALA A 1 212 ? -54.870 39.168 8.882 1.00 71.10 212 ALA A O 1
ATOM 1371 N N . ASN A 1 213 ? -55.781 39.497 6.860 1.00 73.76 213 ASN A N 1
ATOM 1372 C CA . ASN A 1 213 ? -55.039 38.437 6.205 1.00 73.55 213 ASN A CA 1
ATOM 1373 C C . ASN A 1 213 ? -55.374 38.401 4.720 1.00 75.92 213 ASN A C 1
ATOM 1374 O O . ASN A 1 213 ? -56.172 39.211 4.225 1.00 79.19 213 ASN A O 1
ATOM 1379 N N . VAL A 1 214 ? -54.763 37.459 4.011 1.00 69.76 214 VAL A N 1
ATOM 1380 C CA . VAL A 1 214 ? -54.874 37.407 2.566 1.00 66.80 214 VAL A CA 1
ATOM 1381 C C . VAL A 1 214 ? -56.318 37.288 2.071 1.00 67.66 214 VAL A C 1
ATOM 1382 O O . VAL A 1 214 ? -56.761 38.103 1.272 1.00 69.82 214 VAL A O 1
ATOM 1386 N N . ASP A 1 215 ? -57.048 36.281 2.540 1.00 66.23 215 ASP A N 1
ATOM 1387 C CA . ASP A 1 215 ? -58.447 36.129 2.165 1.00 67.52 215 ASP A CA 1
ATOM 1388 C C . ASP A 1 215 ? -59.151 37.484 2.213 1.00 69.95 215 ASP A C 1
ATOM 1389 O O . ASP A 1 215 ? -59.784 37.916 1.248 1.00 72.67 215 ASP A O 1
ATOM 1394 N N . GLU A 1 216 ? -59.040 38.161 3.346 1.00 70.48 216 GLU A N 1
ATOM 1395 C CA . GLU A 1 216 ? -59.721 39.425 3.526 1.00 69.35 216 GLU A CA 1
ATOM 1396 C C . GLU A 1 216 ? -59.295 40.501 2.528 1.00 71.04 216 GLU A C 1
ATOM 1397 O O . GLU A 1 216 ? -60.131 41.276 2.059 1.00 73.41 216 GLU A O 1
ATOM 1403 N N . LEU A 1 217 ? -58.009 40.559 2.198 1.00 68.92 217 LEU A N 1
ATOM 1404 C CA . LEU A 1 217 ? -57.579 41.432 1.106 1.00 72.21 217 LEU A CA 1
ATOM 1405 C C . LEU A 1 217 ? -58.324 41.061 -0.205 1.00 74.86 217 LEU A C 1
ATOM 1406 O O . LEU A 1 217 ? -59.036 41.889 -0.801 1.00 71.86 217 LEU A O 1
ATOM 1411 N N . LYS A 1 218 ? -58.155 39.816 -0.646 1.00 71.97 218 LYS A N 1
ATOM 1412 C CA . LYS A 1 218 ? -58.760 39.373 -1.875 1.00 74.94 218 LYS A CA 1
ATOM 1413 C C . LYS A 1 218 ? -60.244 39.733 -1.873 1.00 76.70 218 LYS A C 1
ATOM 1414 O O . LYS A 1 218 ? -60.816 40.066 -2.921 1.00 77.64 218 LYS A O 1
ATOM 1420 N N . GLU A 1 219 ? -60.873 39.670 -0.701 1.00 74.08 219 GLU A N 1
ATOM 1421 C CA . GLU A 1 219 ? -62.296 39.987 -0.620 1.00 71.68 219 GLU A CA 1
ATOM 1422 C C . GLU A 1 219 ? -62.530 41.465 -0.837 1.00 71.48 219 GLU A C 1
ATOM 1423 O O . GLU A 1 219 ? -63.554 41.871 -1.374 1.00 69.84 219 GLU A O 1
ATOM 1429 N N . VAL A 1 220 ? -61.577 42.284 -0.419 1.00 72.12 220 VAL A N 1
ATOM 1430 C CA . VAL A 1 220 ? -61.739 43.697 -0.598 1.00 70.60 220 VAL A CA 1
ATOM 1431 C C . VAL A 1 220 ? -61.476 43.980 -2.060 1.00 72.42 220 VAL A C 1
ATOM 1432 O O . VAL A 1 220 ? -62.165 44.777 -2.706 1.00 74.63 220 VAL A O 1
ATOM 1436 N N . SER A 1 221 ? -60.464 43.310 -2.579 1.00 67.69 221 SER A N 1
ATOM 1437 C CA . SER A 1 221 ? -60.120 43.442 -3.964 1.00 71.61 221 SER A CA 1
ATOM 1438 C C . SER A 1 221 ? -61.318 43.060 -4.862 1.00 74.32 221 SER A C 1
ATOM 1439 O O . SER A 1 221 ? -61.603 43.703 -5.873 1.00 75.96 221 SER A O 1
ATOM 1442 N N . ALA A 1 222 ? -62.022 42.005 -4.489 1.00 71.20 222 ALA A N 1
ATOM 1443 C CA . ALA A 1 222 ? -63.117 41.530 -5.301 1.00 68.97 222 ALA A CA 1
ATOM 1444 C C . ALA A 1 222 ? -64.357 42.405 -5.192 1.00 72.36 222 ALA A C 1
ATOM 1445 O O . ALA A 1 222 ? -65.165 42.428 -6.103 1.00 74.75 222 ALA A O 1
ATOM 1447 N N . LYS A 1 223 ? -64.521 43.127 -4.089 1.00 77.19 223 LYS A N 1
ATOM 1448 C CA . LYS A 1 223 ? -65.813 43.779 -3.837 1.00 77.34 223 LYS A CA 1
ATOM 1449 C C . LYS A 1 223 ? -65.799 45.309 -3.814 1.00 76.28 223 LYS A C 1
ATOM 1450 O O . LYS A 1 223 ? -66.855 45.940 -3.798 1.00 80.74 223 LYS A O 1
ATOM 1456 N N . THR A 1 224 ? -64.615 45.910 -3.814 1.00 74.84 224 THR A N 1
ATOM 1457 C CA . THR A 1 224 ? -64.526 47.363 -3.926 1.00 75.44 224 THR A CA 1
ATOM 1458 C C . THR A 1 224 ? -64.147 47.779 -5.338 1.00 76.52 224 THR A C 1
ATOM 1459 O O . THR A 1 224 ? -63.215 47.240 -5.932 1.00 77.48 224 THR A O 1
ATOM 1463 N N . LYS A 1 225 ? -64.872 48.743 -5.877 1.00 78.12 225 LYS A N 1
ATOM 1464 C CA . LYS A 1 225 ? -64.660 49.117 -7.263 1.00 85.03 225 LYS A CA 1
ATOM 1465 C C . LYS A 1 225 ? -63.673 50.267 -7.408 1.00 85.26 225 LYS A C 1
ATOM 1466 O O . LYS A 1 225 ? -63.805 51.303 -6.758 1.00 90.46 225 LYS A O 1
ATOM 1472 N N . GLY A 1 226 ? -62.676 50.083 -8.267 1.00 85.66 226 GLY A N 1
ATOM 1473 C CA . GLY A 1 226 ? -61.767 51.175 -8.598 1.00 82.55 226 GLY A CA 1
ATOM 1474 C C . GLY A 1 226 ? -60.362 50.970 -8.092 1.00 79.99 226 GLY A C 1
ATOM 1475 O O . GLY A 1 226 ? -59.899 49.839 -7.949 1.00 78.89 226 GLY A O 1
ATOM 1476 N N . LEU A 1 227 ? -59.683 52.070 -7.820 1.00 75.94 227 LEU A N 1
ATOM 1477 C CA . LEU A 1 227 ? -58.332 51.994 -7.307 1.00 80.21 227 LEU A CA 1
ATOM 1478 C C . LEU A 1 227 ? -58.345 51.700 -5.816 1.00 80.21 227 LEU A C 1
ATOM 1479 O O . LEU A 1 227 ? -59.184 52.220 -5.085 1.00 81.30 227 LEU A O 1
ATOM 1484 N N . ARG A 1 228 ? -57.406 50.862 -5.381 1.00 81.01 228 ARG A N 1
ATOM 1485 C CA . ARG A 1 228 ? -57.347 50.396 -3.998 1.00 81.60 228 ARG A CA 1
ATOM 1486 C C . ARG A 1 228 ? -55.992 50.622 -3.287 1.00 83.65 228 ARG A C 1
ATOM 1487 O O . ARG A 1 228 ? -54.925 50.473 -3.879 1.00 86.68 228 ARG A O 1
ATOM 1495 N N . ILE A 1 229 ? -56.058 50.984 -2.012 1.00 81.00 229 ILE A N 1
ATOM 1496 C CA . ILE A 1 229 ? -54.885 51.161 -1.184 1.00 81.18 229 ILE A CA 1
ATOM 1497 C C . ILE A 1 229 ? -54.741 49.982 -0.221 1.00 84.45 229 ILE A C 1
ATOM 1498 O O . ILE A 1 229 ? -55.740 49.431 0.241 1.00 83.79 229 ILE A O 1
ATOM 1503 N N . ALA A 1 230 ? -53.496 49.602 0.076 1.00 85.84 230 ALA A N 1
ATOM 1504 C CA . ALA A 1 230 ? -53.185 48.677 1.171 1.00 81.22 230 ALA A CA 1
ATOM 1505 C C . ALA A 1 230 ? -52.214 49.423 2.038 1.00 80.75 230 ALA A C 1
ATOM 1506 O O . ALA A 1 230 ? -51.518 50.298 1.538 1.00 82.95 230 ALA A O 1
ATOM 1508 N N . ASN A 1 231 ? -52.154 49.094 3.321 1.00 76.16 231 ASN A N 1
ATOM 1509 C CA . ASN A 1 231 ? -51.243 49.797 4.197 1.00 79.28 231 ASN A CA 1
ATOM 1510 C C . ASN A 1 231 ? -50.409 48.875 5.098 1.00 83.49 231 ASN A C 1
ATOM 1511 O O . ASN A 1 231 ? -50.834 48.464 6.190 1.00 85.85 231 ASN A O 1
ATOM 1516 N N . MET A 1 232 ? -49.211 48.566 4.608 1.00 81.11 232 MET A N 1
ATOM 1517 C CA . MET A 1 232 ? -48.206 47.786 5.324 1.00 77.18 232 MET A CA 1
ATOM 1518 C C . MET A 1 232 ? -47.623 48.456 6.583 1.00 74.64 232 MET A C 1
ATOM 1519 O O . MET A 1 232 ? -46.985 49.493 6.515 1.00 80.32 232 MET A O 1
ATOM 1524 N N . ILE A 1 233 ? -47.852 47.843 7.733 1.00 74.88 233 ILE A N 1
ATOM 1525 C CA . ILE A 1 233 ? -47.269 48.283 8.992 1.00 70.44 233 ILE A CA 1
ATOM 1526 C C . ILE A 1 233 ? -46.644 47.076 9.686 1.00 73.26 233 ILE A C 1
ATOM 1527 O O . ILE A 1 233 ? -47.328 46.076 9.940 1.00 72.12 233 ILE A O 1
ATOM 1532 N N . GLU A 1 234 ? -45.352 47.167 9.990 1.00 73.63 234 GLU A N 1
ATOM 1533 C CA . GLU A 1 234 ? -44.627 46.045 10.579 1.00 77.92 234 GLU A CA 1
ATOM 1534 C C . GLU A 1 234 ? -45.106 45.792 12.002 1.00 75.42 234 GLU A C 1
ATOM 1535 O O . GLU A 1 234 ? -45.014 46.667 12.863 1.00 75.62 234 GLU A O 1
ATOM 1541 N N . GLY A 1 235 ? -45.617 44.582 12.230 1.00 73.15 235 GLY A N 1
ATOM 1542 C CA . GLY A 1 235 ? -46.286 44.232 13.480 1.00 74.85 235 GLY A CA 1
ATOM 1543 C C . GLY A 1 235 ? -47.776 44.497 13.378 1.00 76.76 235 GLY A C 1
ATOM 1544 O O . GLY A 1 235 ? -48.523 44.346 14.338 1.00 79.22 235 GLY A O 1
ATOM 1545 N N . GLY A 1 236 ? -48.213 44.898 12.196 1.00 82.50 236 GLY A N 1
ATOM 1546 C CA . GLY A 1 236 ? -49.619 45.237 11.974 1.00 84.46 236 GLY A CA 1
ATOM 1547 C C . GLY A 1 236 ? -50.517 44.028 11.857 1.00 81.85 236 GLY A C 1
ATOM 1548 O O . GLY A 1 236 ? -50.068 42.898 12.000 1.00 79.96 236 GLY A O 1
ATOM 1549 N N . LYS A 1 237 ? -51.794 44.269 11.594 1.00 81.99 237 LYS A N 1
ATOM 1550 C CA . LYS A 1 237 ? -52.748 43.188 11.493 1.00 81.08 237 LYS A CA 1
ATOM 1551 C C . LYS A 1 237 ? -52.754 42.653 10.071 1.00 80.13 237 LYS A C 1
ATOM 1552 O O . LYS A 1 237 ? -53.022 41.478 9.836 1.00 86.80 237 LYS A O 1
ATOM 1558 N N . THR A 1 238 ? -52.457 43.516 9.114 1.00 76.66 238 THR A N 1
ATOM 1559 C CA . THR A 1 238 ? -52.370 43.076 7.744 1.00 70.56 238 THR A CA 1
ATOM 1560 C C . THR A 1 238 ? -51.018 42.445 7.475 1.00 69.91 238 THR A C 1
ATOM 1561 O O . THR A 1 238 ? -49.994 42.968 7.911 1.00 69.02 238 THR A O 1
ATOM 1565 N N . PRO A 1 239 ? -51.023 41.323 6.755 1.00 71.02 239 PRO A N 1
ATOM 1566 C CA . PRO A 1 239 ? -49.800 40.584 6.424 1.00 68.95 239 PRO A CA 1
ATOM 1567 C C . PRO A 1 239 ? -48.930 41.374 5.444 1.00 72.35 239 PRO A C 1
ATOM 1568 O O . PRO A 1 239 ? -49.459 42.166 4.650 1.00 74.62 239 PRO A O 1
ATOM 1572 N N . LEU A 1 240 ? -47.615 41.167 5.492 1.00 73.37 240 LEU A N 1
ATOM 1573 C CA . LEU A 1 240 ? -46.685 41.982 4.708 1.00 68.93 240 LEU A CA 1
ATOM 1574 C C . LEU A 1 240 ? -46.476 41.458 3.297 1.00 66.53 240 LEU A C 1
ATOM 1575 O O . LEU A 1 240 ? -46.056 40.331 3.099 1.00 67.90 240 LEU A O 1
ATOM 1580 N N . HIS A 1 241 ? -46.772 42.286 2.309 1.00 72.32 241 HIS A N 1
ATOM 1581 C CA . HIS A 1 241 ? -46.671 41.858 0.922 1.00 76.62 241 HIS A CA 1
ATOM 1582 C C . HIS A 1 241 ? -46.017 42.894 0.006 1.00 78.37 241 HIS A C 1
ATOM 1583 O O . HIS A 1 241 ? -45.950 44.080 0.338 1.00 85.41 241 HIS A O 1
ATOM 1590 N N . THR A 1 242 ? -45.534 42.442 -1.147 1.00 78.68 242 THR A N 1
ATOM 1591 C CA . THR A 1 242 ? -44.802 43.307 -2.067 1.00 78.13 242 THR A CA 1
ATOM 1592 C C . THR A 1 242 ? -45.704 43.868 -3.142 1.00 81.73 242 THR A C 1
ATOM 1593 O O . THR A 1 242 ? -46.781 43.326 -3.411 1.00 84.92 242 THR A O 1
ATOM 1597 N N . PRO A 1 243 ? -45.261 44.959 -3.759 1.00 83.97 243 PRO A N 1
ATOM 1598 C CA . PRO A 1 243 ? -45.990 45.555 -4.876 1.00 84.42 243 PRO A CA 1
ATOM 1599 C C . PRO A 1 243 ? -46.372 44.476 -5.892 1.00 86.00 243 PRO A C 1
ATOM 1600 O O . PRO A 1 243 ? -47.554 44.290 -6.187 1.00 86.75 243 PRO A O 1
ATOM 1604 N N . GLU A 1 244 ? -45.364 43.778 -6.413 1.00 84.66 244 GLU A N 1
ATOM 1605 C CA . GLU A 1 244 ? -45.552 42.729 -7.420 1.00 85.95 244 GLU A CA 1
ATOM 1606 C C . GLU A 1 244 ? -46.666 41.762 -7.001 1.00 83.07 244 GLU A C 1
ATOM 1607 O O . GLU A 1 244 ? -47.432 41.295 -7.848 1.00 85.25 244 GLU A O 1
ATOM 1613 N N . GLU A 1 245 ? -46.752 41.466 -5.701 1.00 76.71 245 GLU A N 1
ATOM 1614 C CA . GLU A 1 245 ? -47.791 40.582 -5.181 1.00 71.34 245 GLU A CA 1
ATOM 1615 C C . GLU A 1 245 ? -49.098 41.335 -5.141 1.00 73.27 245 GLU A C 1
ATOM 1616 O O . GLU A 1 245 ? -50.115 40.865 -5.638 1.00 74.11 245 GLU A O 1
ATOM 1622 N N . PHE A 1 246 ? -49.072 42.516 -4.545 1.00 73.22 246 PHE A N 1
ATOM 1623 C CA . PHE A 1 246 ? -50.276 43.308 -4.465 1.00 73.89 246 PHE A CA 1
ATOM 1624 C C . PHE A 1 246 ? -50.861 43.562 -5.839 1.00 74.19 246 PHE A C 1
ATOM 1625 O O . PHE A 1 246 ? -52.070 43.467 -6.027 1.00 75.13 246 PHE A O 1
ATOM 1633 N N . LYS A 1 247 ? -50.003 43.885 -6.801 1.00 77.41 247 LYS A N 1
ATOM 1634 C CA . LYS A 1 247 ? -50.435 44.023 -8.195 1.00 79.01 247 LYS A CA 1
ATOM 1635 C C . LYS A 1 247 ? -51.361 42.870 -8.540 1.00 79.38 247 LYS A C 1
ATOM 1636 O O . LYS A 1 247 ? -52.445 43.087 -9.088 1.00 81.17 247 LYS A O 1
ATOM 1642 N N . GLU A 1 248 ? -50.913 41.654 -8.209 1.00 79.14 248 GLU A N 1
ATOM 1643 C CA . GLU A 1 248 ? -51.667 40.407 -8.423 1.00 78.99 248 GLU A CA 1
ATOM 1644 C C . GLU A 1 248 ? -52.979 40.346 -7.643 1.00 78.17 248 GLU A C 1
ATOM 1645 O O . GLU A 1 248 ? -53.955 39.794 -8.126 1.00 76.43 248 GLU A O 1
ATOM 1651 N N . MET A 1 249 ? -52.999 40.911 -6.440 1.00 80.41 249 MET A N 1
ATOM 1652 C CA . MET A 1 249 ? -54.212 40.933 -5.627 1.00 81.05 249 MET A CA 1
ATOM 1653 C C . MET A 1 249 ? -55.076 42.146 -5.930 1.00 82.69 249 MET A C 1
ATOM 1654 O O . MET A 1 249 ? -56.071 42.373 -5.246 1.00 83.82 249 MET A O 1
ATOM 1659 N N . GLY A 1 250 ? -54.701 42.919 -6.947 1.00 82.74 250 GLY A N 1
ATOM 1660 C CA . GLY A 1 250 ? -55.486 44.080 -7.372 1.00 82.34 250 GLY A CA 1
ATOM 1661 C C . GLY A 1 250 ? -55.481 45.248 -6.400 1.00 83.09 250 GLY A C 1
ATOM 1662 O O . GLY A 1 250 ? -56.530 45.801 -6.072 1.00 84.75 250 GLY A O 1
ATOM 1663 N N . PHE A 1 251 ? -54.291 45.617 -5.942 1.00 82.28 251 PHE A N 1
ATOM 1664 C CA . PHE A 1 251 ? -54.096 46.811 -5.137 1.00 82.47 251 PHE A CA 1
ATOM 1665 C C . PHE A 1 251 ? -53.072 47.703 -5.838 1.00 83.16 251 PHE A C 1
ATOM 1666 O O . PHE A 1 251 ? -52.116 47.199 -6.420 1.00 85.20 251 PHE A O 1
ATOM 1674 N N . HIS A 1 252 ? -53.262 49.019 -5.789 1.00 80.68 252 HIS A N 1
ATOM 1675 C CA . HIS A 1 252 ? -52.453 49.927 -6.610 1.00 80.93 252 HIS A CA 1
ATOM 1676 C C . HIS A 1 252 ? -51.499 50.847 -5.848 1.00 83.72 252 HIS A C 1
ATOM 1677 O O . HIS A 1 252 ? -50.481 51.280 -6.390 1.00 90.02 252 HIS A O 1
ATOM 1684 N N . LEU A 1 253 ? -51.828 51.145 -4.598 1.00 76.95 253 LEU A N 1
ATOM 1685 C CA . LEU A 1 253 ? -51.075 52.097 -3.840 1.00 75.71 253 LEU A CA 1
ATOM 1686 C C . LEU A 1 253 ? -50.827 51.462 -2.500 1.00 83.47 253 LEU A C 1
ATOM 1687 O O . LEU A 1 253 ? -51.760 51.274 -1.711 1.00 90.23 253 LEU A O 1
ATOM 1692 N N . ILE A 1 254 ? -49.567 51.131 -2.238 1.00 85.33 254 ILE A N 1
ATOM 1693 C CA . ILE A 1 254 ? -49.182 50.515 -0.977 1.00 80.10 254 ILE A CA 1
ATOM 1694 C C . ILE A 1 254 ? -48.469 51.525 -0.116 1.00 78.73 254 ILE A C 1
ATOM 1695 O O . ILE A 1 254 ? -47.346 51.894 -0.425 1.00 87.56 254 ILE A O 1
ATOM 1700 N N . ALA A 1 255 ? -49.105 51.974 0.956 1.00 75.27 255 ALA A N 1
ATOM 1701 C CA . ALA A 1 255 ? -48.416 52.774 1.964 1.00 73.95 255 ALA A CA 1
ATOM 1702 C C . ALA A 1 255 ? -47.524 51.844 2.709 1.00 75.75 255 ALA A C 1
ATOM 1703 O O . ALA A 1 255 ? -47.976 50.801 3.168 1.00 82.09 255 ALA A O 1
ATOM 1705 N N . HIS A 1 256 ? -46.254 52.199 2.842 1.00 80.49 256 HIS A N 1
ATOM 1706 C CA . HIS A 1 256 ? -45.447 51.572 3.893 1.00 78.44 256 HIS A CA 1
ATOM 1707 C C . HIS A 1 256 ? -45.225 52.614 4.977 1.00 76.53 256 HIS A C 1
ATOM 1708 O O . HIS A 1 256 ? -44.173 53.242 5.022 1.00 78.83 256 HIS A O 1
ATOM 1715 N N . SER A 1 257 ? -46.210 52.801 5.849 1.00 73.09 257 SER A N 1
ATOM 1716 C CA . SER A 1 257 ? -46.228 54.020 6.697 1.00 84.01 257 SER A CA 1
ATOM 1717 C C . SER A 1 257 ? -45.202 54.205 7.830 1.00 80.12 257 SER A C 1
ATOM 1718 O O . SER A 1 257 ? -44.656 55.287 7.934 1.00 87.16 257 SER A O 1
ATOM 1721 N N . LEU A 1 258 ? -44.938 53.196 8.660 1.00 75.22 258 LEU A N 1
ATOM 1722 C CA . LEU A 1 258 ? -44.141 53.445 9.886 1.00 83.22 258 LEU A CA 1
ATOM 1723 C C . LEU A 1 258 ? -42.670 53.045 9.765 1.00 85.24 258 LEU A C 1
ATOM 1724 O O . LEU A 1 258 ? -41.872 53.260 10.684 1.00 87.98 258 LEU A O 1
ATOM 1729 N N . THR A 1 259 ? -42.305 52.460 8.634 1.00 83.50 259 THR A N 1
ATOM 1730 C CA . THR A 1 259 ? -40.947 51.989 8.487 1.00 81.53 259 THR A CA 1
ATOM 1731 C C . THR A 1 259 ? -39.909 53.042 8.918 1.00 85.20 259 THR A C 1
ATOM 1732 O O . THR A 1 259 ? -39.116 52.838 9.865 1.00 74.60 259 THR A O 1
ATOM 1736 N N . ALA A 1 260 ? -39.914 54.174 8.219 1.00 80.81 260 ALA A N 1
ATOM 1737 C CA . ALA A 1 260 ? -38.933 55.193 8.502 1.00 78.72 260 ALA A CA 1
ATOM 1738 C C . ALA A 1 260 ? -38.858 55.469 10.024 1.00 80.46 260 ALA A C 1
ATOM 1739 O O . ALA A 1 260 ? -37.786 55.310 10.634 1.00 79.09 260 ALA A O 1
ATOM 1741 N N . VAL A 1 261 ? -39.969 55.876 10.637 1.00 69.70 261 VAL A N 1
ATOM 1742 C CA . VAL A 1 261 ? -39.910 56.259 12.034 1.00 78.56 261 VAL A CA 1
ATOM 1743 C C . VAL A 1 261 ? -39.398 55.091 12.827 1.00 82.27 261 VAL A C 1
ATOM 1744 O O . VAL A 1 261 ? -38.670 55.262 13.802 1.00 82.02 261 VAL A O 1
ATOM 1748 N N . TYR A 1 262 ? -39.779 53.891 12.410 1.00 85.03 262 TYR A N 1
ATOM 1749 C CA . TYR A 1 262 ? -39.417 52.713 13.182 1.00 91.23 262 TYR A CA 1
ATOM 1750 C C . TYR A 1 262 ? -37.916 52.397 13.128 1.00 85.18 262 TYR A C 1
ATOM 1751 O O . TYR A 1 262 ? -37.296 52.191 14.162 1.00 86.14 262 TYR A O 1
ATOM 1760 N N . ALA A 1 263 ? -37.353 52.366 11.923 1.00 79.92 263 ALA A N 1
ATOM 1761 C CA . ALA A 1 263 ? -35.917 52.217 11.726 1.00 76.81 263 ALA A CA 1
ATOM 1762 C C . ALA A 1 263 ? -35.216 53.265 12.572 1.00 78.14 263 ALA A C 1
ATOM 1763 O O . ALA A 1 263 ? -34.307 52.975 13.360 1.00 78.94 263 ALA A O 1
ATOM 1765 N N . THR A 1 264 ? -35.663 54.499 12.390 1.00 75.42 264 THR A N 1
ATOM 1766 C CA . THR A 1 264 ? -35.116 55.630 13.093 1.00 74.21 264 THR A CA 1
ATOM 1767 C C . THR A 1 264 ? -35.070 55.423 14.603 1.00 72.31 264 THR A C 1
ATOM 1768 O O . THR A 1 264 ? -34.048 55.650 15.230 1.00 74.70 264 THR A O 1
ATOM 1772 N N . ALA A 1 265 ? -36.186 54.990 15.166 1.00 72.51 265 ALA A N 1
ATOM 1773 C CA . ALA A 1 265 ? -36.350 54.892 16.604 1.00 76.08 265 ALA A CA 1
ATOM 1774 C C . ALA A 1 265 ? -35.360 53.891 17.197 1.00 81.83 265 ALA A C 1
ATOM 1775 O O . ALA A 1 265 ? -34.783 54.103 18.301 1.00 81.29 265 ALA A O 1
ATOM 1777 N N . ARG A 1 266 ? -35.163 52.797 16.460 1.00 77.59 266 ARG A N 1
ATOM 1778 C CA . ARG A 1 266 ? -34.261 51.763 16.920 1.00 77.10 266 ARG A CA 1
ATOM 1779 C C . ARG A 1 266 ? -32.850 52.308 16.868 1.00 82.35 266 ARG A C 1
ATOM 1780 O O . ARG A 1 266 ? -32.074 52.166 17.828 1.00 83.48 266 ARG A O 1
ATOM 1788 N N . ALA A 1 267 ? -32.528 52.934 15.736 1.00 79.74 267 ALA A N 1
ATOM 1789 C CA . ALA A 1 267 ? -31.223 53.533 15.551 1.00 73.16 267 ALA A CA 1
ATOM 1790 C C . ALA A 1 267 ? -30.898 54.465 16.729 1.00 75.35 267 ALA A C 1
ATOM 1791 O O . ALA A 1 267 ? -29.778 54.433 17.254 1.00 81.05 267 ALA A O 1
ATOM 1793 N N . LEU A 1 268 ? -31.856 55.288 17.150 1.00 62.35 268 LEU A N 1
ATOM 1794 C CA . LEU A 1 268 ? -31.556 56.267 18.172 1.00 66.53 268 LEU A CA 1
ATOM 1795 C C . LEU A 1 268 ? -31.386 55.597 19.506 1.00 76.04 268 LEU A C 1
ATOM 1796 O O . LEU A 1 268 ? -30.574 56.027 20.336 1.00 82.61 268 LEU A O 1
ATOM 1801 N N . VAL A 1 269 ? -32.152 54.536 19.727 1.00 78.84 269 VAL A N 1
ATOM 1802 C CA . VAL A 1 269 ? -32.106 53.883 21.024 1.00 78.58 269 VAL A CA 1
ATOM 1803 C C . VAL A 1 269 ? -30.776 53.135 21.205 1.00 78.78 269 VAL A C 1
ATOM 1804 O O . VAL A 1 269 ? -30.140 53.231 22.265 1.00 71.48 269 VAL A O 1
ATOM 1808 N N . ASN A 1 270 ? -30.362 52.397 20.173 1.00 75.81 270 ASN A N 1
ATOM 1809 C CA . ASN A 1 270 ? -29.066 51.730 20.205 1.00 78.51 270 ASN A CA 1
ATOM 1810 C C . ASN A 1 270 ? -27.960 52.719 20.445 1.00 83.18 270 ASN A C 1
ATOM 1811 O O . ASN A 1 270 ? -27.229 52.613 21.462 1.00 85.37 270 ASN A O 1
ATOM 1816 N N . ILE A 1 271 ? -27.823 53.681 19.525 1.00 74.76 271 ILE A N 1
ATOM 1817 C CA . ILE A 1 271 ? -26.710 54.603 19.653 1.00 72.37 271 ILE A CA 1
ATOM 1818 C C . ILE A 1 271 ? -26.641 55.290 21.035 1.00 69.70 271 ILE A C 1
ATOM 1819 O O . ILE A 1 271 ? -25.565 55.421 21.629 1.00 65.48 271 ILE A O 1
ATOM 1824 N N . MET A 1 272 ? -27.782 55.724 21.544 1.00 63.80 272 MET A N 1
ATOM 1825 C CA . MET A 1 272 ? -27.757 56.529 22.733 1.00 68.86 272 MET A CA 1
ATOM 1826 C C . MET A 1 272 ? -27.441 55.669 23.956 1.00 74.58 272 MET A C 1
ATOM 1827 O O . MET A 1 272 ? -26.983 56.174 24.982 1.00 74.57 272 MET A O 1
ATOM 1832 N N . LYS A 1 273 ? -27.689 54.364 23.838 1.00 76.64 273 LYS A N 1
ATOM 1833 C CA . LYS A 1 273 ? -27.261 53.407 24.857 1.00 80.74 273 LYS A CA 1
ATOM 1834 C C . LYS A 1 273 ? -25.739 53.400 24.896 1.00 77.22 273 LYS A C 1
ATOM 1835 O O . LYS A 1 273 ? -25.122 53.683 25.911 1.00 74.05 273 LYS A O 1
ATOM 1841 N N . ILE A 1 274 ? -25.153 53.067 23.754 1.00 78.67 274 ILE A N 1
ATOM 1842 C CA . ILE A 1 274 ? -23.714 53.073 23.565 1.00 74.00 274 ILE A CA 1
ATOM 1843 C C . ILE A 1 274 ? -23.084 54.372 24.047 1.00 70.47 274 ILE A C 1
ATOM 1844 O O . ILE A 1 274 ? -22.130 54.369 24.807 1.00 65.61 274 ILE A O 1
ATOM 1849 N N . LEU A 1 275 ? -23.636 55.485 23.589 1.00 70.86 275 LEU A N 1
ATOM 1850 C CA . LEU A 1 275 ? -23.110 56.790 23.910 1.00 68.62 275 LEU A CA 1
ATOM 1851 C C . LEU A 1 275 ? -23.166 56.961 25.413 1.00 72.20 275 LEU A C 1
ATOM 1852 O O . LEU A 1 275 ? -22.234 57.458 26.022 1.00 80.44 275 LEU A O 1
ATOM 1857 N N . LYS A 1 276 ? -24.272 56.543 26.012 1.00 74.49 276 LYS A N 1
ATOM 1858 C CA . LYS A 1 276 ? -24.445 56.634 27.447 1.00 70.04 276 LYS A CA 1
ATOM 1859 C C . LYS A 1 276 ? -23.489 55.728 28.209 1.00 71.01 276 LYS A C 1
ATOM 1860 O O . LYS A 1 276 ? -22.869 56.166 29.159 1.00 74.88 276 LYS A O 1
ATOM 1866 N N . GLU A 1 277 ? -23.366 54.471 27.798 1.00 73.17 277 GLU A N 1
ATOM 1867 C CA . GLU A 1 277 ? -22.600 53.497 28.576 1.00 81.28 277 GLU A CA 1
ATOM 1868 C C . GLU A 1 277 ? -21.092 53.604 28.391 1.00 78.08 277 GLU A C 1
ATOM 1869 O O . GLU A 1 277 ? -20.338 53.570 29.371 1.00 79.41 277 GLU A O 1
ATOM 1875 N N . LYS A 1 278 ? -20.659 53.731 27.140 1.00 73.57 278 LYS A N 1
ATOM 1876 C CA . LYS A 1 278 ? -19.241 53.799 26.818 1.00 67.62 278 LYS A CA 1
ATOM 1877 C C . LYS A 1 278 ? -18.755 55.236 26.813 1.00 68.39 278 LYS A C 1
ATOM 1878 O O . LYS A 1 278 ? -17.571 55.488 26.676 1.00 72.67 278 LYS A O 1
ATOM 1884 N N . GLY A 1 279 ? -19.672 56.183 26.963 1.00 73.20 279 GLY A N 1
ATOM 1885 C CA . GLY A 1 279 ? -19.310 57.602 26.956 1.00 77.62 279 GLY A CA 1
ATOM 1886 C C . GLY A 1 279 ? -18.794 58.132 25.622 1.00 75.51 279 GLY A C 1
ATOM 1887 O O . GLY A 1 279 ? -18.423 59.297 25.508 1.00 74.05 279 GLY A O 1
ATOM 1888 N N . THR A 1 280 ? -18.772 57.281 24.607 1.00 73.70 280 THR A N 1
ATOM 1889 C CA . THR A 1 280 ? -18.386 57.742 23.300 1.00 71.53 280 THR A CA 1
ATOM 1890 C C . THR A 1 280 ? -18.765 56.768 22.221 1.00 75.31 280 THR A C 1
ATOM 1891 O O . THR A 1 280 ? -19.040 55.587 22.478 1.00 79.88 280 THR A O 1
ATOM 1895 N N . THR A 1 281 ? -18.764 57.299 21.001 1.00 74.49 281 THR A N 1
ATOM 1896 C CA . THR A 1 281 ? -19.124 56.601 19.776 1.00 70.58 281 THR A CA 1
ATOM 1897 C C . THR A 1 281 ? -17.872 56.010 19.129 1.00 72.47 281 THR A C 1
ATOM 1898 O O . THR A 1 281 ? -17.911 55.106 18.296 1.00 72.99 281 THR A O 1
ATOM 1902 N N . ARG A 1 282 ? -16.762 56.567 19.563 1.00 71.95 282 ARG A N 1
ATOM 1903 C CA . ARG A 1 282 ? -15.419 56.101 19.301 1.00 74.42 282 ARG A CA 1
ATOM 1904 C C . ARG A 1 282 ? -15.294 54.652 18.761 1.00 76.44 282 ARG A C 1
ATOM 1905 O O . ARG A 1 282 ? -14.591 54.412 17.779 1.00 74.58 282 ARG A O 1
ATOM 1913 N N . ASP A 1 283 ? -15.965 53.690 19.393 1.00 76.05 283 ASP A N 1
ATOM 1914 C CA . ASP A 1 283 ? -15.777 52.289 18.994 1.00 78.63 283 ASP A CA 1
ATOM 1915 C C . ASP A 1 283 ? -16.879 51.738 18.104 1.00 81.07 283 ASP A C 1
ATOM 1916 O O . ASP A 1 283 ? -16.788 50.607 17.631 1.00 82.88 283 ASP A O 1
ATOM 1921 N N . ASP A 1 284 ? -17.921 52.522 17.874 1.00 82.47 284 ASP A N 1
ATOM 1922 C CA . ASP A 1 284 ? -19.056 52.026 17.122 1.00 77.08 284 ASP A CA 1
ATOM 1923 C C . ASP A 1 284 ? -19.353 52.908 15.925 1.00 78.65 284 ASP A C 1
ATOM 1924 O O . ASP A 1 284 ? -20.505 53.099 15.570 1.00 84.63 284 ASP A O 1
ATOM 1929 N N . LEU A 1 285 ? -18.317 53.449 15.301 1.00 74.96 285 LEU A N 1
ATOM 1930 C CA . LEU A 1 285 ? -18.509 54.389 14.217 1.00 75.37 285 LEU A CA 1
ATOM 1931 C C . LEU A 1 285 ? -19.328 53.868 13.032 1.00 80.22 285 LEU A C 1
ATOM 1932 O O . LEU A 1 285 ? -19.955 54.651 12.320 1.00 83.69 285 LEU A O 1
ATOM 1937 N N . ASP A 1 286 ? -19.334 52.562 12.809 1.00 84.16 286 ASP A N 1
ATOM 1938 C CA . ASP A 1 286 ? -20.045 52.024 11.642 1.00 91.00 286 ASP A CA 1
ATOM 1939 C C . ASP A 1 286 ? -21.571 52.127 11.766 1.00 91.62 286 ASP A C 1
ATOM 1940 O O . ASP A 1 286 ? -22.285 51.843 10.800 1.00 95.91 286 ASP A O 1
ATOM 1945 N N . GLN A 1 287 ? -22.058 52.528 12.942 1.00 88.13 287 GLN A N 1
ATOM 1946 C CA . GLN A 1 287 ? -23.472 52.889 13.124 1.00 86.14 287 GLN A CA 1
ATOM 1947 C C . GLN A 1 287 ? -23.880 54.194 12.450 1.00 83.18 287 GLN A C 1
ATOM 1948 O O . GLN A 1 287 ? -24.970 54.284 11.896 1.00 87.78 287 GLN A O 1
ATOM 1954 N N . MET A 1 288 ? -23.012 55.200 12.498 1.00 76.35 288 MET A N 1
ATOM 1955 C CA . MET A 1 288 ? -23.312 56.467 11.849 1.00 75.91 288 MET A CA 1
ATOM 1956 C C . MET A 1 288 ? -22.926 56.541 10.363 1.00 76.14 288 MET A C 1
ATOM 1957 O O . MET A 1 288 ? -22.121 55.749 9.863 1.00 76.25 288 MET A O 1
ATOM 1962 N N . ALA A 1 289 ? -23.517 57.506 9.670 1.00 74.97 289 ALA A N 1
ATOM 1963 C CA . ALA A 1 289 ? -23.276 57.708 8.253 1.00 80.02 289 ALA A CA 1
ATOM 1964 C C . ALA A 1 289 ? -21.967 58.449 7.946 1.00 87.64 289 ALA A C 1
ATOM 1965 O O . ALA A 1 289 ? -21.337 59.044 8.846 1.00 86.41 289 ALA A O 1
ATOM 1967 N N . THR A 1 290 ? -21.577 58.398 6.664 1.00 92.61 290 THR A N 1
ATOM 1968 C CA . THR A 1 290 ? -20.371 59.065 6.138 1.00 95.16 290 THR A CA 1
ATOM 1969 C C . THR A 1 290 ? -20.534 60.525 5.700 1.00 92.77 290 THR A C 1
ATOM 1970 O O . THR A 1 290 ? -21.620 60.973 5.305 1.00 86.28 290 THR A O 1
ATOM 1974 N N . PHE A 1 291 ? -19.431 61.262 5.774 1.00 93.98 291 PHE A N 1
ATOM 1975 C CA . PHE A 1 291 ? -19.450 62.652 5.391 1.00 96.19 291 PHE A CA 1
ATOM 1976 C C . PHE A 1 291 ? -19.931 62.777 3.953 1.00 97.40 291 PHE A C 1
ATOM 1977 O O . PHE A 1 291 ? -20.928 63.460 3.693 1.00 100.15 291 PHE A O 1
ATOM 1985 N N . SER A 1 292 ? -19.245 62.129 3.014 1.00 100.34 292 SER A N 1
ATOM 1986 C CA . SER A 1 292 ? -19.718 62.157 1.621 1.00 103.13 292 SER A CA 1
ATOM 1987 C C . SER A 1 292 ? -21.170 61.668 1.530 1.00 104.90 292 SER A C 1
ATOM 1988 O O . SER A 1 292 ? -21.983 62.271 0.821 1.00 105.66 292 SER A O 1
ATOM 1991 N N . GLU A 1 293 ? -21.473 60.581 2.253 1.00 104.42 293 GLU A N 1
ATOM 1992 C CA . GLU A 1 293 ? -22.819 59.992 2.334 1.00 102.64 293 GLU A CA 1
ATOM 1993 C C . GLU A 1 293 ? -23.861 60.995 2.797 1.00 98.84 293 GLU A C 1
ATOM 1994 O O . GLU A 1 293 ? -24.884 61.230 2.124 1.00 95.04 293 GLU A O 1
ATOM 2000 N N . PHE A 1 294 ? -23.599 61.590 3.958 1.00 94.91 294 PHE A N 1
ATOM 2001 C CA . PHE A 1 294 ? -24.577 62.486 4.541 1.00 91.08 294 PHE A CA 1
ATOM 2002 C C . PHE A 1 294 ? -24.796 63.593 3.536 1.00 89.82 294 PHE A C 1
ATOM 2003 O O . PHE A 1 294 ? -25.911 63.828 3.066 1.00 87.76 294 PHE A O 1
ATOM 2011 N N . ASN A 1 295 ? -23.706 64.271 3.211 1.00 90.31 295 ASN A N 1
ATOM 2012 C CA . ASN A 1 295 ? -23.754 65.356 2.246 1.00 94.32 295 ASN A CA 1
ATOM 2013 C C . ASN A 1 295 ? -24.413 64.937 0.945 1.00 96.71 295 ASN A C 1
ATOM 2014 O O . ASN A 1 295 ? -25.080 65.735 0.302 1.00 98.77 295 ASN A O 1
ATOM 2019 N N . GLU A 1 296 ? -24.227 63.682 0.558 1.00 97.38 296 GLU A N 1
ATOM 2020 C CA . GLU A 1 296 ? -24.942 63.145 -0.587 1.00 102.73 296 GLU A CA 1
ATOM 2021 C C . GLU A 1 296 ? -26.469 63.264 -0.370 1.00 99.53 296 GLU A C 1
ATOM 2022 O O . GLU A 1 296 ? -27.221 63.537 -1.311 1.00 96.83 296 GLU A O 1
ATOM 2028 N N . LEU A 1 297 ? -26.927 63.061 0.862 1.00 92.39 297 LEU A N 1
ATOM 2029 C CA . LEU A 1 297 ? -28.352 63.149 1.130 1.00 90.02 297 LEU A CA 1
ATOM 2030 C C . LEU A 1 297 ? -28.838 64.600 1.139 1.00 91.43 297 LEU A C 1
ATOM 2031 O O . LEU A 1 297 ? -29.997 64.874 0.823 1.00 86.10 297 LEU A O 1
ATOM 2036 N N . ILE A 1 298 ? -27.956 65.531 1.501 1.00 94.32 298 ILE A N 1
ATOM 2037 C CA . ILE A 1 298 ? -28.391 66.879 1.588 1.00 94.82 298 ILE A CA 1
ATOM 2038 C C . ILE A 1 298 ? -27.646 67.850 0.664 1.00 102.11 298 ILE A C 1
ATOM 2039 O O . ILE A 1 298 ? -27.858 69.062 0.743 1.00 102.86 298 ILE A O 1
ATOM 2044 N N . SER A 1 299 ? -26.781 67.302 -0.205 1.00 105.89 299 SER A N 1
ATOM 2045 C CA . SER A 1 299 ? -25.977 67.981 -1.213 1.00 101.15 299 SER A CA 1
ATOM 2046 C C . SER A 1 299 ? -24.861 69.029 -0.982 1.00 100.78 299 SER A C 1
ATOM 2047 O O . SER A 1 299 ? -24.766 70.010 -1.729 1.00 101.17 299 SER A O 1
ATOM 2050 N N . LEU A 1 300 ? -24.019 68.826 0.042 1.00 100.04 300 LEU A N 1
ATOM 2051 C CA . LEU A 1 300 ? -23.030 69.839 0.449 1.00 97.98 300 LEU A CA 1
ATOM 2052 C C . LEU A 1 300 ? -22.136 70.267 -0.687 1.00 98.59 300 LEU A C 1
ATOM 2053 O O . LEU A 1 300 ? -21.388 71.237 -0.557 1.00 100.70 300 LEU A O 1
ATOM 2058 N N . GLU A 1 301 ? -22.202 69.555 -1.807 1.00 101.51 301 GLU A N 1
ATOM 2059 C CA . GLU A 1 301 ? -21.428 69.983 -2.963 1.00 99.95 301 GLU A CA 1
ATOM 2060 C C . GLU A 1 301 ? -22.275 70.872 -3.886 1.00 97.72 301 GLU A C 1
ATOM 2061 O O . GLU A 1 301 ? -21.810 71.921 -4.338 1.00 92.10 301 GLU A O 1
ATOM 2067 N N . SER A 1 302 ? -23.509 70.448 -4.156 1.00 96.42 302 SER A N 1
ATOM 2068 C CA . SER A 1 302 ? -24.490 71.312 -4.828 1.00 101.99 302 SER A CA 1
ATOM 2069 C C . SER A 1 302 ? -24.489 72.746 -4.256 1.00 103.97 302 SER A C 1
ATOM 2070 O O . SER A 1 302 ? -24.655 73.725 -4.989 1.00 104.94 302 SER A O 1
ATOM 2073 N N . TRP A 1 303 ? -24.302 72.863 -2.944 1.00 104.05 303 TRP A N 1
ATOM 2074 C CA . TRP A 1 303 ? -24.307 74.168 -2.290 1.00 101.81 303 TRP A CA 1
ATOM 2075 C C . TRP A 1 303 ? -22.992 74.927 -2.484 1.00 101.53 303 TRP A C 1
ATOM 2076 O O . TRP A 1 303 ? -22.968 75.962 -3.154 1.00 100.98 303 TRP A O 1
ATOM 2087 N N . TYR A 1 304 ? -21.910 74.414 -1.903 1.00 100.53 304 TYR A N 1
ATOM 2088 C CA . TYR A 1 304 ? -20.576 74.977 -2.116 1.00 100.64 304 TYR A CA 1
ATOM 2089 C C . TYR A 1 304 ? -20.403 75.556 -3.529 1.00 100.54 304 TYR A C 1
ATOM 2090 O O . TYR A 1 304 ? -19.690 76.550 -3.716 1.00 97.10 304 TYR A O 1
ATOM 2099 N N . GLU A 1 305 ? -21.057 74.930 -4.511 1.00 101.31 305 GLU A N 1
ATOM 2100 C CA . GLU A 1 305 ? -21.009 75.381 -5.915 1.00 102.46 305 GLU A CA 1
ATOM 2101 C C . GLU A 1 305 ? -21.836 76.636 -6.147 1.00 100.63 305 GLU A C 1
ATOM 2102 O O . GLU A 1 305 ? -21.309 77.664 -6.581 1.00 97.77 305 GLU A O 1
ATOM 2108 N N . MET A 1 306 ? -23.133 76.544 -5.854 1.00 97.13 306 MET A N 1
ATOM 2109 C CA . MET A 1 306 ? -24.019 77.690 -5.968 1.00 92.51 306 MET A CA 1
ATOM 2110 C C . MET A 1 306 ? -23.413 78.864 -5.189 1.00 93.97 306 MET A C 1
ATOM 2111 O O . MET A 1 306 ? -23.486 80.018 -5.624 1.00 96.37 306 MET A O 1
ATOM 2116 N N . GLU A 1 307 ? -22.817 78.552 -4.039 1.00 93.30 307 GLU A N 1
ATOM 2117 C CA . GLU A 1 307 ? -22.143 79.539 -3.192 1.00 89.93 307 GLU A CA 1
ATOM 2118 C C . GLU A 1 307 ? -21.011 80.265 -3.921 1.00 88.34 307 GLU A C 1
ATOM 2119 O O . GLU A 1 307 ? -20.932 81.493 -3.870 1.00 87.97 307 GLU A O 1
ATOM 2125 N N . SER A 1 308 ? -20.146 79.500 -4.592 1.00 88.32 308 SER A N 1
ATOM 2126 C CA . SER A 1 308 ? -18.979 80.042 -5.312 1.00 87.60 308 SER A CA 1
ATOM 2127 C C . SER A 1 308 ? -19.374 80.834 -6.548 1.00 85.85 308 SER A C 1
ATOM 2128 O O . SER A 1 308 ? -18.721 81.810 -6.898 1.00 88.27 308 SER A O 1
ATOM 2131 N N . LYS A 1 309 ? -20.447 80.403 -7.202 1.00 87.70 309 LYS A N 1
ATOM 2132 C CA . LYS A 1 309 ? -21.013 81.090 -8.362 1.00 89.48 309 LYS A CA 1
ATOM 2133 C C . LYS A 1 309 ? -21.310 82.574 -8.079 1.00 90.31 309 LYS A C 1
ATOM 2134 O O . LYS A 1 309 ? -21.348 83.396 -9.004 1.00 89.06 309 LYS A O 1
ATOM 2140 N N . PHE A 1 310 ? -21.516 82.903 -6.800 1.00 92.03 310 PHE A N 1
ATOM 2141 C CA . PHE A 1 310 ? -21.960 84.243 -6.383 1.00 92.83 310 PHE A CA 1
ATOM 2142 C C . PHE A 1 310 ? -21.050 84.987 -5.386 1.00 95.37 310 PHE A C 1
ATOM 2143 O O . PHE A 1 310 ? -21.481 85.980 -4.784 1.00 97.04 310 PHE A O 1
ATOM 2151 N N . LYS A 1 311 ? -19.811 84.522 -5.209 1.00 95.75 311 LYS A N 1
ATOM 2152 C CA . LYS A 1 311 ? -18.868 85.162 -4.276 1.00 94.29 311 LYS A CA 1
ATOM 2153 C C . LYS A 1 311 ? -18.373 86.506 -4.775 1.00 89.00 311 LYS A C 1
ATOM 2154 O O . LYS A 1 311 ? -18.256 86.715 -5.978 1.00 90.77 311 LYS A O 1
ATOM 2160 N N . LYS B 1 28 ? -44.144 89.074 -19.264 1.00 79.56 28 LYS B N 1
ATOM 2161 C CA . LYS B 1 28 ? -43.579 88.135 -18.257 1.00 86.35 28 LYS B CA 1
ATOM 2162 C C . LYS B 1 28 ? -44.427 88.134 -16.999 1.00 88.77 28 LYS B C 1
ATOM 2163 O O . LYS B 1 28 ? -45.080 87.145 -16.678 1.00 97.52 28 LYS B O 1
ATOM 2169 N N . THR B 1 29 ? -44.411 89.253 -16.285 1.00 85.45 29 THR B N 1
ATOM 2170 C CA . THR B 1 29 ? -44.944 89.299 -14.941 1.00 81.35 29 THR B CA 1
ATOM 2171 C C . THR B 1 29 ? -46.304 89.943 -14.840 1.00 82.11 29 THR B C 1
ATOM 2172 O O . THR B 1 29 ? -46.744 90.654 -15.742 1.00 83.00 29 THR B O 1
ATOM 2176 N N . THR B 1 30 ? -46.965 89.680 -13.719 1.00 81.31 30 THR B N 1
ATOM 2177 C CA . THR B 1 30 ? -48.227 90.316 -13.435 1.00 78.30 30 THR B CA 1
ATOM 2178 C C . THR B 1 30 ? -47.994 91.787 -13.137 1.00 80.83 30 THR B C 1
ATOM 2179 O O . THR B 1 30 ? -48.864 92.617 -13.381 1.00 83.64 30 THR B O 1
ATOM 2183 N N . MET B 1 31 ? -46.823 92.118 -12.609 1.00 80.86 31 MET B N 1
ATOM 2184 C CA . MET B 1 31 ? -46.490 93.520 -12.455 1.00 82.57 31 MET B CA 1
ATOM 2185 C C . MET B 1 31 ? -46.311 94.176 -13.800 1.00 84.84 31 MET B C 1
ATOM 2186 O O . MET B 1 31 ? -46.790 95.276 -14.019 1.00 84.78 31 MET B O 1
ATOM 2191 N N . HIS B 1 32 ? -45.615 93.490 -14.699 1.00 90.26 32 HIS B N 1
ATOM 2192 C CA . HIS B 1 32 ? -45.416 93.973 -16.060 1.00 93.96 32 HIS B CA 1
ATOM 2193 C C . HIS B 1 32 ? -46.758 94.243 -16.730 1.00 95.43 32 HIS B C 1
ATOM 2194 O O . HIS B 1 32 ? -47.049 95.376 -17.139 1.00 94.77 32 HIS B O 1
ATOM 2201 N N . ARG B 1 33 ? -47.568 93.191 -16.836 1.00 95.65 33 ARG B N 1
ATOM 2202 C CA . ARG B 1 33 ? -48.897 93.285 -17.431 1.00 97.55 33 ARG B CA 1
ATOM 2203 C C . ARG B 1 33 ? -49.818 94.227 -16.638 1.00 95.29 33 ARG B C 1
ATOM 2204 O O . ARG B 1 33 ? -50.921 94.558 -17.077 1.00 98.35 33 ARG B O 1
ATOM 2212 N N . LEU B 1 34 ? -49.356 94.653 -15.469 1.00 91.92 34 LEU B N 1
ATOM 2213 C CA . LEU B 1 34 ? -50.128 95.531 -14.595 1.00 87.87 34 LEU B CA 1
ATOM 2214 C C . LEU B 1 34 ? -49.673 96.979 -14.824 1.00 84.61 34 LEU B C 1
ATOM 2215 O O . LEU B 1 34 ? -50.476 97.913 -14.803 1.00 84.67 34 LEU B O 1
ATOM 2220 N N . ILE B 1 35 ? -48.374 97.156 -15.041 1.00 81.40 35 ILE B N 1
ATOM 2221 C CA . ILE B 1 35 ? -47.810 98.478 -15.233 1.00 77.03 35 ILE B CA 1
ATOM 2222 C C . ILE B 1 35 ? -48.046 98.882 -16.662 1.00 81.73 35 ILE B C 1
ATOM 2223 O O . ILE B 1 35 ? -47.946 100.055 -17.008 1.00 83.38 35 ILE B O 1
ATOM 2228 N N . GLU B 1 36 ? -48.364 97.901 -17.498 1.00 84.80 36 GLU B N 1
ATOM 2229 C CA . GLU B 1 36 ? -48.824 98.202 -18.841 1.00 86.32 36 GLU B CA 1
ATOM 2230 C C . GLU B 1 36 ? -50.270 98.661 -18.773 1.00 86.57 36 GLU B C 1
ATOM 2231 O O . GLU B 1 36 ? -50.559 99.806 -19.101 1.00 90.88 36 GLU B O 1
ATOM 2237 N N . GLU B 1 37 ? -51.176 97.777 -18.351 1.00 87.28 37 GLU B N 1
ATOM 2238 C CA . GLU B 1 37 ? -52.618 98.094 -18.322 1.00 87.42 37 GLU B CA 1
ATOM 2239 C C . GLU B 1 37 ? -52.934 99.439 -17.667 1.00 87.43 37 GLU B C 1
ATOM 2240 O O . GLU B 1 37 ? -53.911 100.103 -18.022 1.00 89.83 37 GLU B O 1
ATOM 2246 N N . HIS B 1 38 ? -52.102 99.834 -16.710 1.00 87.41 38 HIS B N 1
ATOM 2247 C CA . HIS B 1 38 ? -52.296 101.086 -15.992 1.00 86.84 38 HIS B CA 1
ATOM 2248 C C . HIS B 1 38 ? -51.045 101.946 -16.150 1.00 86.42 38 HIS B C 1
ATOM 2249 O O . HIS B 1 38 ? -50.069 101.519 -16.768 1.00 86.92 38 HIS B O 1
ATOM 2256 N N . GLY B 1 39 ? -51.060 103.153 -15.602 1.00 85.61 39 GLY B N 1
ATOM 2257 C CA . GLY B 1 39 ? -49.912 104.039 -15.754 1.00 84.10 39 GLY B CA 1
ATOM 2258 C C . GLY B 1 39 ? -48.854 103.746 -14.716 1.00 81.91 39 GLY B C 1
ATOM 2259 O O . GLY B 1 39 ? -47.838 103.116 -15.005 1.00 80.09 39 GLY B O 1
ATOM 2260 N N . SER B 1 40 ? -49.112 104.218 -13.501 1.00 81.13 40 SER B N 1
ATOM 2261 C CA . SER B 1 40 ? -48.336 103.865 -12.328 1.00 80.83 40 SER B CA 1
ATOM 2262 C C . SER B 1 40 ? -49.297 103.116 -11.448 1.00 78.10 40 SER B C 1
ATOM 2263 O O . SER B 1 40 ? -50.436 103.556 -11.256 1.00 76.14 40 SER B O 1
ATOM 2266 N N . VAL B 1 41 ? -48.847 101.989 -10.912 1.00 73.53 41 VAL B N 1
ATOM 2267 C CA . VAL B 1 41 ? -49.724 101.138 -10.138 1.00 73.09 41 VAL B CA 1
ATOM 2268 C C . VAL B 1 41 ? -49.706 101.504 -8.665 1.00 71.20 41 VAL B C 1
ATOM 2269 O O . VAL B 1 41 ? -48.649 101.545 -8.040 1.00 74.51 41 VAL B O 1
ATOM 2273 N N . LEU B 1 42 ? -50.882 101.770 -8.112 1.00 67.70 42 LEU B N 1
ATOM 2274 C CA . LEU B 1 42 ? -50.987 102.063 -6.694 1.00 69.98 42 LEU B CA 1
ATOM 2275 C C . LEU B 1 42 ? -51.151 100.756 -5.907 1.00 72.50 42 LEU B C 1
ATOM 2276 O O . LEU B 1 42 ? -52.080 99.979 -6.132 1.00 75.53 42 LEU B O 1
ATOM 2281 N N . MET B 1 43 ? -50.231 100.529 -4.983 1.00 71.07 43 MET B N 1
ATOM 2282 C CA . MET B 1 43 ? -50.095 99.253 -4.302 1.00 75.84 43 MET B CA 1
ATOM 2283 C C . MET B 1 43 ? -50.091 99.548 -2.824 1.00 76.20 43 MET B C 1
ATOM 2284 O O . MET B 1 43 ? -49.028 99.742 -2.233 1.00 77.14 43 MET B O 1
ATOM 2289 N N . PRO B 1 44 ? -51.265 99.588 -2.212 1.00 73.73 44 PRO B N 1
ATOM 2290 C CA . PRO B 1 44 ? -51.343 99.863 -0.791 1.00 73.03 44 PRO B CA 1
ATOM 2291 C C . PRO B 1 44 ? -50.483 98.888 -0.024 1.00 74.45 44 PRO B C 1
ATOM 2292 O O . PRO B 1 44 ? -50.350 97.728 -0.421 1.00 76.89 44 PRO B O 1
ATOM 2296 N N . GLY B 1 45 ? -49.903 99.366 1.071 1.00 76.58 45 GLY B N 1
ATOM 2297 C CA . GLY B 1 45 ? -49.129 98.513 1.959 1.00 74.35 45 GLY B CA 1
ATOM 2298 C C . GLY B 1 45 ? -50.102 97.742 2.822 1.00 76.82 45 GLY B C 1
ATOM 2299 O O . GLY B 1 45 ? -51.111 98.286 3.262 1.00 79.88 45 GLY B O 1
ATOM 2300 N N . VAL B 1 46 ? -49.792 96.473 3.060 1.00 81.89 46 VAL B N 1
ATOM 2301 C CA . VAL B 1 46 ? -50.649 95.561 3.823 1.00 80.47 46 VAL B CA 1
ATOM 2302 C C . VAL B 1 46 ? -49.904 94.979 5.029 1.00 78.94 46 VAL B C 1
ATOM 2303 O O . VAL B 1 46 ? -48.725 94.660 4.929 1.00 80.09 46 VAL B O 1
ATOM 2307 N N . GLN B 1 47 ? -50.569 94.834 6.169 1.00 81.17 47 GLN B N 1
ATOM 2308 C CA . GLN B 1 47 ? -49.913 94.164 7.302 1.00 82.71 47 GLN B CA 1
ATOM 2309 C C . GLN B 1 47 ? -50.514 92.816 7.728 1.00 82.34 47 GLN B C 1
ATOM 2310 O O . GLN B 1 47 ? -50.063 92.220 8.700 1.00 85.23 47 GLN B O 1
ATOM 2316 N N . ASP B 1 48 ? -51.525 92.332 7.013 1.00 83.92 48 ASP B N 1
ATOM 2317 C CA . ASP B 1 48 ? -52.161 91.042 7.337 1.00 78.00 48 ASP B CA 1
ATOM 2318 C C . ASP B 1 48 ? -53.377 90.739 6.479 1.00 76.83 48 ASP B C 1
ATOM 2319 O O . ASP B 1 48 ? -53.663 91.435 5.503 1.00 79.58 48 ASP B O 1
ATOM 2324 N N . ALA B 1 49 ? -54.088 89.688 6.859 1.00 74.82 49 ALA B N 1
ATOM 2325 C CA . ALA B 1 49 ? -55.127 89.131 6.025 1.00 71.40 49 ALA B CA 1
ATOM 2326 C C . ALA B 1 49 ? -56.303 90.075 5.921 1.00 73.54 49 ALA B C 1
ATOM 2327 O O . ALA B 1 49 ? -56.784 90.368 4.821 1.00 74.04 49 ALA B O 1
ATOM 2329 N N . LEU B 1 50 ? -56.769 90.554 7.070 1.00 74.10 50 LEU B N 1
ATOM 2330 C CA . LEU B 1 50 ? -57.919 91.453 7.091 1.00 73.13 50 LEU B CA 1
ATOM 2331 C C . LEU B 1 50 ? -57.649 92.678 6.213 1.00 74.13 50 LEU B C 1
ATOM 2332 O O . LEU B 1 50 ? -58.497 93.082 5.407 1.00 72.77 50 LEU B O 1
ATOM 2337 N N . SER B 1 51 ? -56.464 93.264 6.374 1.00 70.77 51 SER B N 1
ATOM 2338 C CA . SER B 1 51 ? -56.099 94.431 5.587 1.00 73.37 51 SER B CA 1
ATOM 2339 C C . SER B 1 51 ? -55.953 94.026 4.132 1.00 73.51 51 SER B C 1
ATOM 2340 O O . SER B 1 51 ? -56.479 94.696 3.240 1.00 78.20 51 SER B O 1
ATOM 2343 N N . ALA B 1 52 ? -55.242 92.932 3.886 1.00 68.61 52 ALA B N 1
ATOM 2344 C CA . ALA B 1 52 ? -55.117 92.439 2.528 1.00 69.31 52 ALA B CA 1
ATOM 2345 C C . ALA B 1 52 ? -56.519 92.281 1.946 1.00 70.59 52 ALA B C 1
ATOM 2346 O O . ALA B 1 52 ? -56.770 92.622 0.792 1.00 71.10 52 ALA B O 1
ATOM 2348 N N . ALA B 1 53 ? -57.434 91.759 2.754 1.00 73.58 53 ALA B N 1
ATOM 2349 C CA . ALA B 1 53 ? -58.807 91.521 2.303 1.00 75.97 53 ALA B CA 1
ATOM 2350 C C . ALA B 1 53 ? -59.468 92.835 1.893 1.00 78.29 53 ALA B C 1
ATOM 2351 O O . ALA B 1 53 ? -60.056 92.944 0.809 1.00 76.96 53 ALA B O 1
ATOM 2353 N N . VAL B 1 54 ? -59.364 93.831 2.771 1.00 79.63 54 VAL B N 1
ATOM 2354 C CA . VAL B 1 54 ? -59.957 95.137 2.519 1.00 78.57 54 VAL B CA 1
ATOM 2355 C C . VAL B 1 54 ? -59.361 95.775 1.267 1.00 76.48 54 VAL B C 1
ATOM 2356 O O . VAL B 1 54 ? -60.078 96.366 0.465 1.00 74.07 54 VAL B O 1
ATOM 2360 N N . VAL B 1 55 ? -58.050 95.654 1.102 1.00 74.36 55 VAL B N 1
ATOM 2361 C CA . VAL B 1 55 ? -57.406 96.188 -0.084 1.00 75.61 55 VAL B CA 1
ATOM 2362 C C . VAL B 1 55 ? -57.993 95.550 -1.353 1.00 80.28 55 VAL B C 1
ATOM 2363 O O . VAL B 1 55 ? -58.446 96.259 -2.260 1.00 84.44 55 VAL B O 1
ATOM 2367 N N . GLU B 1 56 ? -57.990 94.220 -1.426 1.00 82.54 56 GLU B N 1
ATOM 2368 C CA . GLU B 1 56 ? -58.554 93.546 -2.599 1.00 82.21 56 GLU B CA 1
ATOM 2369 C C . GLU B 1 56 ? -59.973 94.004 -2.838 1.00 79.80 56 GLU B C 1
ATOM 2370 O O . GLU B 1 56 ? -60.320 94.408 -3.939 1.00 81.23 56 GLU B O 1
ATOM 2376 N N . LYS B 1 57 ? -60.782 93.933 -1.787 1.00 79.90 57 LYS B N 1
ATOM 2377 C CA . LYS B 1 57 ? -62.201 94.228 -1.878 1.00 81.76 57 LYS B CA 1
ATOM 2378 C C . LYS B 1 57 ? -62.432 95.641 -2.414 1.00 79.39 57 LYS B C 1
ATOM 2379 O O . LYS B 1 57 ? -63.456 95.912 -3.033 1.00 79.19 57 LYS B O 1
ATOM 2385 N N . THR B 1 58 ? -61.485 96.542 -2.183 1.00 78.18 58 THR B N 1
ATOM 2386 C CA . THR B 1 58 ? -61.671 97.922 -2.615 1.00 75.07 58 THR B CA 1
ATOM 2387 C C . THR B 1 58 ? -61.228 98.167 -4.047 1.00 76.10 58 THR B C 1
ATOM 2388 O O . THR B 1 58 ? -61.115 99.309 -4.469 1.00 78.18 58 THR B O 1
ATOM 2392 N N . GLY B 1 59 ? -60.973 97.108 -4.803 1.00 78.66 59 GLY B N 1
ATOM 2393 C CA . GLY B 1 59 ? -60.669 97.276 -6.221 1.00 80.84 59 GLY B CA 1
ATOM 2394 C C . GLY B 1 59 ? -59.200 97.250 -6.616 1.00 81.32 59 GLY B C 1
ATOM 2395 O O . GLY B 1 59 ? -58.877 96.882 -7.740 1.00 85.89 59 GLY B O 1
ATOM 2396 N N . PHE B 1 60 ? -58.303 97.634 -5.712 1.00 79.19 60 PHE B N 1
ATOM 2397 C CA . PHE B 1 60 ? -56.866 97.592 -6.002 1.00 76.88 60 PHE B CA 1
ATOM 2398 C C . PHE B 1 60 ? -56.444 96.288 -6.685 1.00 77.84 60 PHE B C 1
ATOM 2399 O O . PHE B 1 60 ? -57.061 95.232 -6.482 1.00 75.14 60 PHE B O 1
ATOM 2407 N N . HIS B 1 61 ? -55.391 96.369 -7.494 1.00 78.89 61 HIS B N 1
ATOM 2408 C CA . HIS B 1 61 ? -54.880 95.200 -8.206 1.00 78.68 61 HIS B CA 1
ATOM 2409 C C . HIS B 1 61 ? -53.540 94.698 -7.675 1.00 75.43 61 HIS B C 1
ATOM 2410 O O . HIS B 1 61 ? -53.004 93.692 -8.152 1.00 73.23 61 HIS B O 1
ATOM 2417 N N . ALA B 1 62 ? -53.003 95.399 -6.685 1.00 73.57 62 ALA B N 1
ATOM 2418 C CA . ALA B 1 62 ? -51.731 95.004 -6.086 1.00 76.52 62 ALA B CA 1
ATOM 2419 C C . ALA B 1 62 ? -51.640 95.378 -4.603 1.00 73.63 62 ALA B C 1
ATOM 2420 O O . ALA B 1 62 ? -52.377 96.237 -4.129 1.00 75.82 62 ALA B O 1
ATOM 2422 N N . ALA B 1 63 ? -50.736 94.734 -3.874 1.00 72.57 63 ALA B N 1
ATOM 2423 C CA . ALA B 1 63 ? -50.549 95.035 -2.449 1.00 73.08 63 ALA B CA 1
ATOM 2424 C C . ALA B 1 63 ? -49.154 94.680 -1.982 1.00 73.83 63 ALA B C 1
ATOM 2425 O O . ALA B 1 63 ? -48.516 93.775 -2.510 1.00 77.63 63 ALA B O 1
ATOM 2427 N N . PHE B 1 64 ? -48.687 95.407 -0.983 1.00 72.39 64 PHE B N 1
ATOM 2428 C CA . PHE B 1 64 ? -47.312 95.332 -0.568 1.00 71.86 64 PHE B CA 1
ATOM 2429 C C . PHE B 1 64 ? -47.234 94.797 0.858 1.00 75.32 64 PHE B C 1
ATOM 2430 O O . PHE B 1 64 ? -47.673 95.467 1.791 1.00 80.22 64 PHE B O 1
ATOM 2438 N N . VAL B 1 65 ? -46.683 93.601 1.048 1.00 75.43 65 VAL B N 1
ATOM 2439 C CA . VAL B 1 65 ? -46.466 93.105 2.420 1.00 75.72 65 VAL B CA 1
ATOM 2440 C C . VAL B 1 65 ? -45.330 93.899 3.099 1.00 77.53 65 VAL B C 1
ATOM 2441 O O . VAL B 1 65 ? -44.145 93.602 2.914 1.00 73.74 65 VAL B O 1
ATOM 2445 N N . SER B 1 66 ? -45.714 94.905 3.879 1.00 80.15 66 SER B N 1
ATOM 2446 C CA . SER B 1 66 ? -44.777 95.818 4.552 1.00 80.89 66 SER B CA 1
ATOM 2447 C C . SER B 1 66 ? -44.135 95.285 5.843 1.00 80.11 66 SER B C 1
ATOM 2448 O O . SER B 1 66 ? -44.826 95.022 6.847 1.00 78.07 66 SER B O 1
ATOM 2451 N N . GLY B 1 67 ? -42.812 95.133 5.801 1.00 78.10 67 GLY B N 1
ATOM 2452 C CA . GLY B 1 67 ? -42.050 94.668 6.947 1.00 80.20 67 GLY B CA 1
ATOM 2453 C C . GLY B 1 67 ? -42.340 95.488 8.187 1.00 80.23 67 GLY B C 1
ATOM 2454 O O . GLY B 1 67 ? -42.486 94.942 9.298 1.00 76.70 67 GLY B O 1
ATOM 2455 N N . TYR B 1 68 ? -42.421 96.802 7.982 1.00 81.93 68 TYR B N 1
ATOM 2456 C CA . TYR B 1 68 ? -42.654 97.777 9.048 1.00 83.69 68 TYR B CA 1
ATOM 2457 C C . TYR B 1 68 ? -43.991 97.470 9.709 1.00 81.98 68 TYR B C 1
ATOM 2458 O O . TYR B 1 68 ? -44.105 97.443 10.940 1.00 78.08 68 TYR B O 1
ATOM 2467 N N . SER B 1 69 ? -44.989 97.239 8.860 1.00 79.10 69 SER B N 1
ATOM 2468 C CA . SER B 1 69 ? -46.354 97.000 9.282 1.00 78.13 69 SER B CA 1
ATOM 2469 C C . SER B 1 69 ? -46.443 95.644 9.934 1.00 80.47 69 SER B C 1
ATOM 2470 O O . SER B 1 69 ? -47.008 95.486 11.019 1.00 81.05 69 SER B O 1
ATOM 2473 N N . VAL B 1 70 ? -45.877 94.657 9.256 1.00 80.94 70 VAL B N 1
ATOM 2474 C CA . VAL B 1 70 ? -45.897 93.310 9.778 1.00 80.45 70 VAL B CA 1
ATOM 2475 C C . VAL B 1 70 ? -45.227 93.245 11.159 1.00 78.12 70 VAL B C 1
ATOM 2476 O O . VAL B 1 70 ? -45.745 92.588 12.072 1.00 75.87 70 VAL B O 1
ATOM 2480 N N . SER B 1 71 ? -44.087 93.922 11.302 1.00 72.58 71 SER B N 1
ATOM 2481 C CA . SER B 1 71 ? -43.406 94.084 12.611 1.00 75.09 71 SER B CA 1
ATOM 2482 C C . SER B 1 71 ? -44.317 94.594 13.724 1.00 78.49 71 SER B C 1
ATOM 2483 O O . SER B 1 71 ? -44.399 94.023 14.818 1.00 79.26 71 SER B O 1
ATOM 2486 N N . ALA B 1 72 ? -45.004 95.689 13.427 1.00 77.92 72 ALA B N 1
ATOM 2487 C CA . ALA B 1 72 ? -45.859 96.314 14.394 1.00 75.25 72 ALA B CA 1
ATOM 2488 C C . ALA B 1 72 ? -47.012 95.363 14.639 1.00 77.54 72 ALA B C 1
ATOM 2489 O O . ALA B 1 72 ? -47.284 94.979 15.775 1.00 80.35 72 ALA B O 1
ATOM 2491 N N . ALA B 1 73 ? -47.687 94.987 13.561 1.00 73.80 73 ALA B N 1
ATOM 2492 C CA . ALA B 1 73 ? -48.964 94.319 13.674 1.00 77.12 73 ALA B CA 1
ATOM 2493 C C . ALA B 1 73 ? -48.803 92.908 14.233 1.00 81.85 73 ALA B C 1
ATOM 2494 O O . ALA B 1 73 ? -49.469 92.517 15.196 1.00 83.08 73 ALA B O 1
ATOM 2496 N N . MET B 1 74 ? -47.909 92.148 13.615 1.00 82.95 74 MET B N 1
ATOM 2497 C CA . MET B 1 74 ? -47.739 90.757 13.947 1.00 83.65 74 MET B CA 1
ATOM 2498 C C . MET B 1 74 ? -46.962 90.544 15.229 1.00 84.55 74 MET B C 1
ATOM 2499 O O . MET B 1 74 ? -47.276 89.614 15.964 1.00 88.25 74 MET B O 1
ATOM 2504 N N . LEU B 1 75 ? -45.961 91.395 15.493 1.00 84.95 75 LEU B N 1
ATOM 2505 C CA . LEU B 1 75 ? -45.015 91.188 16.616 1.00 83.24 75 LEU B CA 1
ATOM 2506 C C . LEU B 1 75 ? -44.978 92.306 17.645 1.00 83.18 75 LEU B C 1
ATOM 2507 O O . LEU B 1 75 ? -44.429 92.118 18.735 1.00 85.96 75 LEU B O 1
ATOM 2512 N N . GLY B 1 76 ? -45.553 93.458 17.308 1.00 80.72 76 GLY B N 1
ATOM 2513 C CA . GLY B 1 76 ? -45.497 94.616 18.183 1.00 76.08 76 GLY B CA 1
ATOM 2514 C C . GLY B 1 76 ? -44.076 95.155 18.237 1.00 80.30 76 GLY B C 1
ATOM 2515 O O . GLY B 1 76 ? -43.581 95.534 19.303 1.00 76.22 76 GLY B O 1
ATOM 2516 N N . LEU B 1 77 ? -43.418 95.187 17.078 1.00 79.86 77 LEU B N 1
ATOM 2517 C CA . LEU B 1 77 ? -42.007 95.586 17.006 1.00 81.79 77 LEU B CA 1
ATOM 2518 C C . LEU B 1 77 ? -41.760 96.731 16.028 1.00 79.96 77 LEU B C 1
ATOM 2519 O O . LEU B 1 77 ? -42.363 96.783 14.963 1.00 84.64 77 LEU B O 1
ATOM 2524 N N . PRO B 1 78 ? -40.870 97.644 16.400 1.00 78.27 78 PRO B N 1
ATOM 2525 C CA . PRO B 1 78 ? -40.426 98.716 15.510 1.00 78.50 78 PRO B CA 1
ATOM 2526 C C . PRO B 1 78 ? -39.672 98.180 14.286 1.00 79.89 78 PRO B C 1
ATOM 2527 O O . PRO B 1 78 ? -39.034 97.121 14.351 1.00 76.18 78 PRO B O 1
ATOM 2531 N N . ASP B 1 79 ? -39.742 98.902 13.174 1.00 80.84 79 ASP B N 1
ATOM 2532 C CA . ASP B 1 79 ? -39.066 98.455 11.968 1.00 83.58 79 ASP B CA 1
ATOM 2533 C C . ASP B 1 79 ? -37.551 98.520 12.152 1.00 86.32 79 ASP B C 1
ATOM 2534 O O . ASP B 1 79 ? -36.862 99.266 11.454 1.00 87.49 79 ASP B O 1
ATOM 2539 N N . PHE B 1 80 ? -37.042 97.732 13.097 1.00 85.58 80 PHE B N 1
ATOM 2540 C CA . PHE B 1 80 ? -35.675 97.883 13.586 1.00 78.91 80 PHE B CA 1
ATOM 2541 C C . PHE B 1 80 ? -34.852 96.641 13.258 1.00 79.29 80 PHE B C 1
ATOM 2542 O O . PHE B 1 80 ? -33.877 96.329 13.935 1.00 78.12 80 PHE B O 1
ATOM 2550 N N . GLY B 1 81 ? -35.255 95.933 12.207 1.00 80.02 81 GLY B N 1
ATOM 2551 C CA . GLY B 1 81 ? -34.530 94.755 11.739 1.00 80.73 81 GLY B CA 1
ATOM 2552 C C . GLY B 1 81 ? -34.596 93.532 12.640 1.00 81.27 81 GLY B C 1
ATOM 2553 O O . GLY B 1 81 ? -33.649 92.739 12.697 1.00 84.14 81 GLY B O 1
ATOM 2554 N N . LEU B 1 82 ? -35.707 93.365 13.347 1.00 75.72 82 LEU B N 1
ATOM 2555 C CA . LEU B 1 82 ? -35.876 92.203 14.194 1.00 72.97 82 LEU B CA 1
ATOM 2556 C C . LEU B 1 82 ? -36.690 91.114 13.492 1.00 77.32 82 LEU B C 1
ATOM 2557 O O . LEU B 1 82 ? -36.606 89.931 13.849 1.00 79.75 82 LEU B O 1
ATOM 2562 N N . LEU B 1 83 ? -37.473 91.517 12.499 1.00 74.81 83 LEU B N 1
ATOM 2563 C CA . LEU B 1 83 ? -38.371 90.610 11.794 1.00 78.87 83 LEU B CA 1
ATOM 2564 C C . LEU B 1 83 ? -37.576 89.707 10.861 1.00 81.64 83 LEU B C 1
ATOM 2565 O O . LEU B 1 83 ? -36.833 90.179 10.005 1.00 82.36 83 LEU B O 1
ATOM 2570 N N . THR B 1 84 ? -37.735 88.401 11.029 1.00 79.69 84 THR B N 1
ATOM 2571 C CA . THR B 1 84 ? -36.954 87.465 10.259 1.00 78.35 84 THR B CA 1
ATOM 2572 C C . THR B 1 84 ? -37.665 87.104 8.984 1.00 79.15 84 THR B C 1
ATOM 2573 O O . THR B 1 84 ? -38.884 87.195 8.880 1.00 75.74 84 THR B O 1
ATOM 2577 N N . THR B 1 85 ? -36.858 86.691 8.020 1.00 82.83 85 THR B N 1
ATOM 2578 C CA . THR B 1 85 ? -37.306 86.246 6.715 1.00 84.25 85 THR B CA 1
ATOM 2579 C C . THR B 1 85 ? -38.403 85.165 6.846 1.00 84.98 85 THR B C 1
ATOM 2580 O O . THR B 1 85 ? -39.377 85.142 6.080 1.00 88.00 85 THR B O 1
ATOM 2584 N N . THR B 1 86 ? -38.235 84.277 7.822 1.00 77.92 86 THR B N 1
ATOM 2585 C CA . THR B 1 86 ? -39.202 83.233 8.106 1.00 69.95 86 THR B CA 1
ATOM 2586 C C . THR B 1 86 ? -40.553 83.821 8.472 1.00 72.64 86 THR B C 1
ATOM 2587 O O . THR B 1 86 ? -41.591 83.327 8.051 1.00 76.79 86 THR B O 1
ATOM 2591 N N . GLU B 1 87 ? -40.546 84.884 9.263 1.00 75.54 87 GLU B N 1
ATOM 2592 C CA . GLU B 1 87 ? -41.804 85.485 9.675 1.00 75.20 87 GLU B CA 1
ATOM 2593 C C . GLU B 1 87 ? -42.557 86.164 8.509 1.00 76.34 87 GLU B C 1
ATOM 2594 O O . GLU B 1 87 ? -43.762 85.932 8.351 1.00 76.85 87 GLU B O 1
ATOM 2600 N N . VAL B 1 88 ? -41.884 86.985 7.698 1.00 71.13 88 VAL B N 1
ATOM 2601 C CA . VAL B 1 88 ? -42.583 87.591 6.548 1.00 77.56 88 VAL B CA 1
ATOM 2602 C C . VAL B 1 88 ? -43.120 86.518 5.609 1.00 81.74 88 VAL B C 1
ATOM 2603 O O . VAL B 1 88 ? -44.166 86.717 4.970 1.00 85.08 88 VAL B O 1
ATOM 2607 N N . VAL B 1 89 ? -42.420 85.382 5.513 1.00 79.14 89 VAL B N 1
ATOM 2608 C CA . VAL B 1 89 ? -42.988 84.245 4.782 1.00 76.44 89 VAL B CA 1
ATOM 2609 C C . VAL B 1 89 ? -44.327 83.756 5.389 1.00 84.15 89 VAL B C 1
ATOM 2610 O O . VAL B 1 89 ? -45.311 83.591 4.648 1.00 80.89 89 VAL B O 1
ATOM 2614 N N . GLU B 1 90 ? -44.376 83.526 6.711 1.00 81.47 90 GLU B N 1
ATOM 2615 C CA . GLU B 1 90 ? -45.624 83.080 7.328 1.00 88.11 90 GLU B CA 1
ATOM 2616 C C . GLU B 1 90 ? -46.707 84.097 7.019 1.00 83.92 90 GLU B C 1
ATOM 2617 O O . GLU B 1 90 ? -47.818 83.732 6.640 1.00 87.95 90 GLU B O 1
ATOM 2623 N N . ALA B 1 91 ? -46.386 85.378 7.179 1.00 77.71 91 ALA B N 1
ATOM 2624 C CA . ALA B 1 91 ? -47.386 86.400 6.971 1.00 74.06 91 ALA B CA 1
ATOM 2625 C C . ALA B 1 91 ? -47.799 86.404 5.502 1.00 75.66 91 ALA B C 1
ATOM 2626 O O . ALA B 1 91 ? -48.982 86.509 5.183 1.00 75.71 91 ALA B O 1
ATOM 2628 N N . THR B 1 92 ? -46.823 86.289 4.610 1.00 75.58 92 THR B N 1
ATOM 2629 C CA . THR B 1 92 ? -47.122 86.248 3.196 1.00 75.54 92 THR B CA 1
ATOM 2630 C C . THR B 1 92 ? -48.098 85.115 2.878 1.00 79.50 92 THR B C 1
ATOM 2631 O O . THR B 1 92 ? -49.061 85.299 2.118 1.00 81.19 92 THR B O 1
ATOM 2635 N N . ARG B 1 93 ? -47.862 83.941 3.451 1.00 75.27 93 ARG B N 1
ATOM 2636 C CA . ARG B 1 93 ? -48.703 82.801 3.118 1.00 75.67 93 ARG B CA 1
ATOM 2637 C C . ARG B 1 93 ? -50.145 83.133 3.445 1.00 79.55 93 ARG B C 1
ATOM 2638 O O . ARG B 1 93 ? -51.050 82.830 2.668 1.00 80.97 93 ARG B O 1
ATOM 2646 N N . ARG B 1 94 ? -50.354 83.758 4.601 1.00 78.22 94 ARG B N 1
ATOM 2647 C CA . ARG B 1 94 ? -51.706 84.061 5.060 1.00 79.54 94 ARG B CA 1
ATOM 2648 C C . ARG B 1 94 ? -52.362 85.086 4.153 1.00 78.51 94 ARG B C 1
ATOM 2649 O O . ARG B 1 94 ? -53.469 84.873 3.650 1.00 78.67 94 ARG B O 1
ATOM 2657 N N . ILE B 1 95 ? -51.663 86.196 3.954 1.00 78.41 95 ILE B N 1
ATOM 2658 C CA . ILE B 1 95 ? -52.107 87.245 3.055 1.00 78.10 95 ILE B CA 1
ATOM 2659 C C . ILE B 1 95 ? -52.413 86.722 1.639 1.00 81.42 95 ILE B C 1
ATOM 2660 O O . ILE B 1 95 ? -53.381 87.144 1.010 1.00 85.70 95 ILE B O 1
ATOM 2665 N N . THR B 1 96 ? -51.596 85.808 1.137 1.00 79.04 96 THR B N 1
ATOM 2666 C CA . THR B 1 96 ? -51.877 85.186 -0.145 1.00 80.46 96 THR B CA 1
ATOM 2667 C C . THR B 1 96 ? -53.245 84.494 -0.121 1.00 80.01 96 THR B C 1
ATOM 2668 O O . THR B 1 96 ? -54.159 84.862 -0.855 1.00 84.17 96 THR B O 1
ATOM 2672 N N . ALA B 1 97 ? -53.376 83.486 0.731 1.00 78.91 97 ALA B N 1
ATOM 2673 C CA . ALA B 1 97 ? -54.624 82.766 0.901 1.00 76.69 97 ALA B CA 1
ATOM 2674 C C . ALA B 1 97 ? -55.835 83.697 1.040 1.00 81.99 97 ALA B C 1
ATOM 2675 O O . ALA B 1 97 ? -56.897 83.425 0.471 1.00 83.29 97 ALA B O 1
ATOM 2677 N N . ALA B 1 98 ? -55.676 84.789 1.793 1.00 81.94 98 ALA B N 1
ATOM 2678 C CA . ALA B 1 98 ? -56.807 85.657 2.139 1.00 78.43 98 ALA B CA 1
ATOM 2679 C C . ALA B 1 98 ? -57.240 86.565 0.987 1.00 80.63 98 ALA B C 1
ATOM 2680 O O . ALA B 1 98 ? -58.415 86.881 0.853 1.00 81.96 98 ALA B O 1
ATOM 2682 N N . ALA B 1 99 ? -56.286 86.980 0.163 1.00 80.91 99 ALA B N 1
ATOM 2683 C CA . ALA B 1 99 ? -56.588 87.760 -1.019 1.00 83.70 99 ALA B CA 1
ATOM 2684 C C . ALA B 1 99 ? -55.941 87.114 -2.250 1.00 86.97 99 ALA B C 1
ATOM 2685 O O . ALA B 1 99 ? -54.984 87.653 -2.812 1.00 88.67 99 ALA B O 1
ATOM 2687 N N . PRO B 1 100 ? -56.468 85.961 -2.661 1.00 88.39 100 PRO B N 1
ATOM 2688 C CA . PRO B 1 100 ? -55.901 85.155 -3.766 1.00 88.04 100 PRO B CA 1
ATOM 2689 C C . PRO B 1 100 ? -55.693 85.885 -5.095 1.00 87.91 100 PRO B C 1
ATOM 2690 O O . PRO B 1 100 ? -54.785 85.523 -5.851 1.00 85.00 100 PRO B O 1
ATOM 2694 N N . ASN B 1 101 ? -56.521 86.894 -5.370 1.00 89.68 101 ASN B N 1
ATOM 2695 C CA . ASN B 1 101 ? -56.432 87.683 -6.608 1.00 89.97 101 ASN B CA 1
ATOM 2696 C C . ASN B 1 101 ? -55.384 88.782 -6.549 1.00 91.59 101 ASN B C 1
ATOM 2697 O O . ASN B 1 101 ? -54.590 88.943 -7.474 1.00 94.87 101 ASN B O 1
ATOM 2702 N N . LEU B 1 102 ? -55.381 89.542 -5.458 1.00 91.23 102 LEU B N 1
ATOM 2703 C CA . LEU B 1 102 ? -54.366 90.564 -5.248 1.00 88.38 102 LEU B CA 1
ATOM 2704 C C . LEU B 1 102 ? -52.995 90.095 -5.718 1.00 87.55 102 LEU B C 1
ATOM 2705 O O . LEU B 1 102 ? -52.550 89.000 -5.376 1.00 91.45 102 LEU B O 1
ATOM 2710 N N . CYS B 1 103 ? -52.329 90.929 -6.502 1.00 83.59 103 CYS B N 1
ATOM 2711 C CA . CYS B 1 103 ? -50.966 90.651 -6.896 1.00 80.98 103 CYS B CA 1
ATOM 2712 C C . CYS B 1 103 ? -50.015 91.086 -5.776 1.00 79.13 103 CYS B C 1
ATOM 2713 O O . CYS B 1 103 ? -49.686 92.271 -5.643 1.00 74.05 103 CYS B O 1
ATOM 2716 N N . VAL B 1 104 ? -49.577 90.117 -4.976 1.00 76.65 104 VAL B N 1
ATOM 2717 C CA . VAL B 1 104 ? -48.843 90.427 -3.748 1.00 79.19 104 VAL B CA 1
ATOM 2718 C C . VAL B 1 104 ? -47.316 90.493 -3.888 1.00 83.13 104 VAL B C 1
ATOM 2719 O O . VAL B 1 104 ? -46.670 89.573 -4.413 1.00 84.11 104 VAL B O 1
ATOM 2723 N N . VAL B 1 105 ? -46.778 91.613 -3.397 1.00 79.02 105 VAL B N 1
ATOM 2724 C CA . VAL B 1 105 ? -45.377 91.955 -3.458 1.00 73.50 105 VAL B CA 1
ATOM 2725 C C . VAL B 1 105 ? -44.880 92.075 -2.030 1.00 77.69 105 VAL B C 1
ATOM 2726 O O . VAL B 1 105 ? -45.549 92.690 -1.190 1.00 78.31 105 VAL B O 1
ATOM 2730 N N . VAL B 1 106 ? -43.713 91.495 -1.750 1.00 77.29 106 VAL B N 1
ATOM 2731 C CA . VAL B 1 106 ? -43.268 91.361 -0.376 1.00 81.01 106 VAL B CA 1
ATOM 2732 C C . VAL B 1 106 ? -42.024 92.174 -0.053 1.00 83.60 106 VAL B C 1
ATOM 2733 O O . VAL B 1 106 ? -41.085 92.224 -0.847 1.00 86.87 106 VAL B O 1
ATOM 2737 N N . ASP B 1 107 ? -42.035 92.805 1.123 1.00 84.82 107 ASP B N 1
ATOM 2738 C CA . ASP B 1 107 ? -40.865 93.502 1.670 1.00 86.93 107 ASP B CA 1
ATOM 2739 C C . ASP B 1 107 ? -39.843 92.466 2.112 1.00 85.50 107 ASP B C 1
ATOM 2740 O O . ASP B 1 107 ? -40.057 91.751 3.106 1.00 88.18 107 ASP B O 1
ATOM 2745 N N . GLY B 1 108 ? -38.742 92.381 1.371 1.00 81.37 108 GLY B N 1
ATOM 2746 C CA . GLY B 1 108 ? -37.744 91.335 1.591 1.00 76.28 108 GLY B CA 1
ATOM 2747 C C . GLY B 1 108 ? -36.602 91.830 2.444 1.00 73.31 108 GLY B C 1
ATOM 2748 O O . GLY B 1 108 ? -35.624 91.116 2.709 1.00 72.62 108 GLY B O 1
ATOM 2749 N N . ASP B 1 109 ? -36.717 93.067 2.885 1.00 75.76 109 ASP B N 1
ATOM 2750 C CA . ASP B 1 109 ? -35.644 93.653 3.660 1.00 82.11 109 ASP B CA 1
ATOM 2751 C C . ASP B 1 109 ? -34.302 93.411 2.975 1.00 83.67 109 ASP B C 1
ATOM 2752 O O . ASP B 1 109 ? -34.173 93.464 1.742 1.00 81.99 109 ASP B O 1
ATOM 2757 N N . THR B 1 110 ? -33.313 93.149 3.813 1.00 83.73 110 THR B N 1
ATOM 2758 C CA . THR B 1 110 ? -31.995 92.750 3.410 1.00 78.38 110 THR B CA 1
ATOM 2759 C C . THR B 1 110 ? -32.036 91.472 2.580 1.00 80.89 110 THR B C 1
ATOM 2760 O O . THR B 1 110 ? -31.101 91.167 1.853 1.00 77.93 110 THR B O 1
ATOM 2764 N N . GLY B 1 111 ? -33.116 90.719 2.678 1.00 78.96 111 GLY B N 1
ATOM 2765 C CA . GLY B 1 111 ? -33.128 89.473 1.958 1.00 79.95 111 GLY B CA 1
ATOM 2766 C C . GLY B 1 111 ? -32.556 88.356 2.795 1.00 79.28 111 GLY B C 1
ATOM 2767 O O . GLY B 1 111 ? -32.295 87.270 2.277 1.00 83.66 111 GLY B O 1
ATOM 2768 N N . GLY B 1 112 ? -32.358 88.610 4.089 1.00 79.61 112 GLY B N 1
ATOM 2769 C CA . GLY B 1 112 ? -32.145 87.533 5.064 1.00 77.21 112 GLY B CA 1
ATOM 2770 C C . GLY B 1 112 ? -30.765 86.901 5.118 1.00 80.38 112 GLY B C 1
ATOM 2771 O O . GLY B 1 112 ? -30.566 85.898 5.791 1.00 80.48 112 GLY B O 1
ATOM 2772 N N . GLY B 1 113 ? -29.801 87.481 4.410 1.00 83.69 113 GLY B N 1
ATOM 2773 C CA . GLY B 1 113 ? -28.425 87.020 4.490 1.00 80.94 113 GLY B CA 1
ATOM 2774 C C . GLY B 1 113 ? -27.645 87.248 3.213 1.00 83.79 113 GLY B C 1
ATOM 2775 O O . GLY B 1 113 ? -27.675 88.348 2.623 1.00 84.32 113 GLY B O 1
ATOM 2776 N N . GLY B 1 114 ? -26.939 86.211 2.776 1.00 78.63 114 GLY B N 1
ATOM 2777 C CA . GLY B 1 114 ? -26.160 86.310 1.547 1.00 74.63 114 GLY B CA 1
ATOM 2778 C C . GLY B 1 114 ? -26.924 85.715 0.389 1.00 79.92 114 GLY B C 1
ATOM 2779 O O . GLY B 1 114 ? -28.114 85.394 0.502 1.00 86.64 114 GLY B O 1
ATOM 2780 N N . PRO B 1 115 ? -26.255 85.558 -0.738 1.00 80.36 115 PRO B N 1
ATOM 2781 C CA . PRO B 1 115 ? -26.922 85.024 -1.907 1.00 78.19 115 PRO B CA 1
ATOM 2782 C C . PRO B 1 115 ? -27.735 83.790 -1.519 1.00 81.90 115 PRO B C 1
ATOM 2783 O O . PRO B 1 115 ? -28.937 83.728 -1.799 1.00 91.15 115 PRO B O 1
ATOM 2787 N N . LEU B 1 116 ? -27.111 82.808 -0.880 1.00 75.58 116 LEU B N 1
ATOM 2788 C CA . LEU B 1 116 ? -27.835 81.571 -0.652 1.00 76.91 116 LEU B CA 1
ATOM 2789 C C . LEU B 1 116 ? -29.117 81.772 0.164 1.00 81.02 116 LEU B C 1
ATOM 2790 O O . LEU B 1 116 ? -30.137 81.097 -0.074 1.00 82.51 116 LEU B O 1
ATOM 2795 N N . ASN B 1 117 ? -29.081 82.691 1.125 1.00 76.39 117 ASN B N 1
ATOM 2796 C CA . ASN B 1 117 ? -30.279 82.953 1.912 1.00 77.40 117 ASN B CA 1
ATOM 2797 C C . ASN B 1 117 ? -31.361 83.582 1.059 1.00 75.61 117 ASN B C 1
ATOM 2798 O O . ASN B 1 117 ? -32.537 83.255 1.172 1.00 78.54 117 ASN B O 1
ATOM 2803 N N . VAL B 1 118 ? -30.943 84.490 0.200 1.00 74.98 118 VAL B N 1
ATOM 2804 C CA . VAL B 1 118 ? -31.862 85.185 -0.648 1.00 72.64 118 VAL B CA 1
ATOM 2805 C C . VAL B 1 118 ? -32.584 84.167 -1.492 1.00 76.63 118 VAL B C 1
ATOM 2806 O O . VAL B 1 118 ? -33.813 84.183 -1.581 1.00 81.14 118 VAL B O 1
ATOM 2810 N N . GLN B 1 119 ? -31.823 83.276 -2.114 1.00 72.83 119 GLN B N 1
ATOM 2811 C CA . GLN B 1 119 ? -32.426 82.316 -3.020 1.00 75.82 119 GLN B CA 1
ATOM 2812 C C . GLN B 1 119 ? -33.485 81.501 -2.295 1.00 79.69 119 GLN B C 1
ATOM 2813 O O . GLN B 1 119 ? -34.620 81.369 -2.775 1.00 80.60 119 GLN B O 1
ATOM 2819 N N . ARG B 1 120 ? -33.116 80.953 -1.137 1.00 78.60 120 ARG B N 1
ATOM 2820 C CA . ARG B 1 120 ? -34.050 80.168 -0.359 1.00 73.36 120 ARG B CA 1
ATOM 2821 C C . ARG B 1 120 ? -35.295 81.007 -0.086 1.00 79.19 120 ARG B C 1
ATOM 2822 O O . ARG B 1 120 ? -36.426 80.554 -0.284 1.00 82.90 120 ARG B O 1
ATOM 2830 N N . PHE B 1 121 ? -35.069 82.235 0.369 1.00 77.25 121 PHE B N 1
ATOM 2831 C CA . PHE B 1 121 ? -36.139 83.147 0.730 1.00 72.77 121 PHE B CA 1
ATOM 2832 C C . PHE B 1 121 ? -37.049 83.350 -0.460 1.00 72.82 121 PHE B C 1
ATOM 2833 O O . PHE B 1 121 ? -38.256 83.166 -0.333 1.00 72.63 121 PHE B O 1
ATOM 2841 N N . ILE B 1 122 ? -36.461 83.728 -1.603 1.00 74.29 122 ILE B N 1
ATOM 2842 C CA . ILE B 1 122 ? -37.157 83.834 -2.892 1.00 69.43 122 ILE B CA 1
ATOM 2843 C C . ILE B 1 122 ? -38.004 82.586 -3.171 1.00 71.47 122 ILE B C 1
ATOM 2844 O O . ILE B 1 122 ? -39.181 82.684 -3.499 1.00 68.65 122 ILE B O 1
ATOM 2849 N N . ARG B 1 123 ? -37.406 81.405 -3.041 1.00 72.62 123 ARG B N 1
ATOM 2850 C CA . ARG B 1 123 ? -38.128 80.185 -3.382 1.00 75.20 123 ARG B CA 1
ATOM 2851 C C . ARG B 1 123 ? -39.336 80.071 -2.501 1.00 74.50 123 ARG B C 1
ATOM 2852 O O . ARG B 1 123 ? -40.393 79.631 -2.943 1.00 82.28 123 ARG B O 1
ATOM 2860 N N . GLU B 1 124 ? -39.175 80.472 -1.248 1.00 75.55 124 GLU B N 1
ATOM 2861 C CA . GLU B 1 124 ? -40.210 80.318 -0.254 1.00 72.30 124 GLU B CA 1
ATOM 2862 C C . GLU B 1 124 ? -41.350 81.282 -0.490 1.00 78.54 124 GLU B C 1
ATOM 2863 O O . GLU B 1 124 ? -42.522 80.926 -0.290 1.00 79.42 124 GLU B O 1
ATOM 2869 N N . LEU B 1 125 ? -41.016 82.503 -0.914 1.00 75.53 125 LEU B N 1
ATOM 2870 C CA . LEU B 1 125 ? -42.045 83.485 -1.278 1.00 77.12 125 LEU B CA 1
ATOM 2871 C C . LEU B 1 125 ? -42.800 83.075 -2.540 1.00 78.35 125 LEU B C 1
ATOM 2872 O O . LEU B 1 125 ? -43.988 83.367 -2.679 1.00 83.25 125 LEU B O 1
ATOM 2877 N N . ILE B 1 126 ? -42.125 82.404 -3.464 1.00 71.86 126 ILE B N 1
ATOM 2878 C CA . ILE B 1 126 ? -42.831 81.935 -4.617 1.00 72.37 126 ILE B CA 1
ATOM 2879 C C . ILE B 1 126 ? -43.848 80.885 -4.162 1.00 77.67 126 ILE B C 1
ATOM 2880 O O . ILE B 1 126 ? -44.981 80.884 -4.620 1.00 86.00 126 ILE B O 1
ATOM 2885 N N . SER B 1 127 ? -43.450 79.995 -3.261 1.00 78.61 127 SER B N 1
ATOM 2886 C CA . SER B 1 127 ? -44.390 79.044 -2.644 1.00 80.08 127 SER B CA 1
ATOM 2887 C C . SER B 1 127 ? -45.428 79.672 -1.745 1.00 80.82 127 SER B C 1
ATOM 2888 O O . SER B 1 127 ? -46.498 79.110 -1.559 1.00 80.21 127 SER B O 1
ATOM 2891 N N . ALA B 1 128 ? -45.121 80.835 -1.182 1.00 84.24 128 ALA B N 1
ATOM 2892 C CA . ALA B 1 128 ? -46.074 81.500 -0.297 1.00 82.83 128 ALA B CA 1
ATOM 2893 C C . ALA B 1 128 ? -47.106 82.220 -1.146 1.00 82.38 128 ALA B C 1
ATOM 2894 O O . ALA B 1 128 ? -48.011 82.891 -0.610 1.00 81.59 128 ALA B O 1
ATOM 2896 N N . GLY B 1 129 ? -46.958 82.072 -2.467 1.00 73.64 129 GLY B N 1
ATOM 2897 C CA . GLY B 1 129 ? -47.911 82.612 -3.427 1.00 73.67 129 GLY B CA 1
ATOM 2898 C C . GLY B 1 129 ? -47.680 84.053 -3.875 1.00 76.82 129 GLY B C 1
ATOM 2899 O O . GLY B 1 129 ? -48.482 84.593 -4.623 1.00 79.99 129 GLY B O 1
ATOM 2900 N N . ALA B 1 130 ? -46.592 84.686 -3.430 1.00 76.86 130 ALA B N 1
ATOM 2901 C CA . ALA B 1 130 ? -46.335 86.088 -3.772 1.00 77.26 130 ALA B CA 1
ATOM 2902 C C . ALA B 1 130 ? -45.853 86.243 -5.212 1.00 83.51 130 ALA B C 1
ATOM 2903 O O . ALA B 1 130 ? -45.535 85.254 -5.879 1.00 87.58 130 ALA B O 1
ATOM 2905 N N . LYS B 1 131 ? -45.801 87.486 -5.690 1.00 86.65 131 LYS B N 1
ATOM 2906 C CA . LYS B 1 131 ? -45.359 87.742 -7.054 1.00 88.88 131 LYS B CA 1
ATOM 2907 C C . LYS B 1 131 ? -44.198 88.731 -7.172 1.00 89.31 131 LYS B C 1
ATOM 2908 O O . LYS B 1 131 ? -43.866 89.144 -8.286 1.00 92.91 131 LYS B O 1
ATOM 2914 N N . GLY B 1 132 ? -43.579 89.117 -6.054 1.00 86.51 132 GLY B N 1
ATOM 2915 C CA . GLY B 1 132 ? -42.414 89.997 -6.130 1.00 86.46 132 GLY B CA 1
ATOM 2916 C C . GLY B 1 132 ? -41.755 90.380 -4.820 1.00 88.35 132 GLY B C 1
ATOM 2917 O O . GLY B 1 132 ? -42.346 90.216 -3.749 1.00 93.61 132 GLY B O 1
ATOM 2918 N N . VAL B 1 133 ? -40.524 90.894 -4.907 1.00 84.54 133 VAL B N 1
ATOM 2919 C CA . VAL B 1 133 ? -39.806 91.390 -3.734 1.00 82.51 133 VAL B CA 1
ATOM 2920 C C . VAL B 1 133 ? -39.178 92.754 -3.879 1.00 85.12 133 VAL B C 1
ATOM 2921 O O . VAL B 1 133 ? -38.833 93.210 -4.974 1.00 82.73 133 VAL B O 1
ATOM 2925 N N . PHE B 1 134 ? -39.036 93.401 -2.727 1.00 86.81 134 PHE B N 1
ATOM 2926 C CA . PHE B 1 134 ? -38.138 94.524 -2.565 1.00 83.18 134 PHE B CA 1
ATOM 2927 C C . PHE B 1 134 ? -36.955 93.955 -1.767 1.00 81.68 134 PHE B C 1
ATOM 2928 O O . PHE B 1 134 ? -37.167 93.256 -0.783 1.00 80.98 134 PHE B O 1
ATOM 2936 N N . LEU B 1 135 ? -35.725 94.250 -2.190 1.00 80.95 135 LEU B N 1
ATOM 2937 C CA . LEU B 1 135 ? -34.519 93.911 -1.426 1.00 79.66 135 LEU B CA 1
ATOM 2938 C C . LEU B 1 135 ? -33.557 95.105 -1.335 1.00 81.48 135 LEU B C 1
ATOM 2939 O O . LEU B 1 135 ? -33.339 95.822 -2.324 1.00 81.33 135 LEU B O 1
ATOM 2944 N N . GLU B 1 136 ? -32.993 95.297 -0.140 1.00 81.83 136 GLU B N 1
ATOM 2945 C CA . GLU B 1 136 ? -32.276 96.518 0.245 1.00 82.83 136 GLU B CA 1
ATOM 2946 C C . GLU B 1 136 ? -30.760 96.480 0.194 1.00 84.34 136 GLU B C 1
ATOM 2947 O O . GLU B 1 136 ? -30.140 95.437 -0.041 1.00 86.01 136 GLU B O 1
ATOM 2953 N N . ASP B 1 137 ? -30.207 97.674 0.430 1.00 83.24 137 ASP B N 1
ATOM 2954 C CA . ASP B 1 137 ? -28.795 98.018 0.385 1.00 78.28 137 ASP B CA 1
ATOM 2955 C C . ASP B 1 137 ? -28.207 97.919 1.747 1.00 81.28 137 ASP B C 1
ATOM 2956 O O . ASP B 1 137 ? -26.994 97.843 1.904 1.00 87.39 137 ASP B O 1
ATOM 2961 N N . GLN B 1 138 ? -29.076 97.922 2.746 1.00 81.91 138 GLN B N 1
ATOM 2962 C CA . GLN B 1 138 ? -28.649 98.146 4.115 1.00 78.59 138 GLN B CA 1
ATOM 2963 C C . GLN B 1 138 ? -27.818 97.027 4.706 1.00 79.53 138 GLN B C 1
ATOM 2964 O O . GLN B 1 138 ? -27.957 95.853 4.350 1.00 79.75 138 GLN B O 1
ATOM 2970 N N . VAL B 1 139 ? -26.949 97.427 5.620 1.00 80.62 139 VAL B N 1
ATOM 2971 C CA . VAL B 1 139 ? -26.373 96.547 6.612 1.00 80.44 139 VAL B CA 1
ATOM 2972 C C . VAL B 1 139 ? -27.487 95.939 7.459 1.00 79.89 139 VAL B C 1
ATOM 2973 O O . VAL B 1 139 ? -28.407 96.639 7.859 1.00 82.88 139 VAL B O 1
ATOM 2977 N N . TRP B 1 140 ? -27.405 94.644 7.730 1.00 82.65 140 TRP B N 1
ATOM 2978 C CA . TRP B 1 140 ? -28.291 94.024 8.706 1.00 84.98 140 TRP B CA 1
ATOM 2979 C C . TRP B 1 140 ? -27.721 94.240 10.137 1.00 88.19 140 TRP B C 1
ATOM 2980 O O . TRP B 1 140 ? -26.511 94.136 10.362 1.00 84.72 140 TRP B O 1
ATOM 2991 N N . PRO B 1 141 ? -28.581 94.540 11.106 1.00 91.50 141 PRO B N 1
ATOM 2992 C CA . PRO B 1 141 ? -30.030 94.645 10.894 1.00 96.16 141 PRO B CA 1
ATOM 2993 C C . PRO B 1 141 ? -30.443 96.019 10.352 1.00 100.19 141 PRO B C 1
ATOM 2994 O O . PRO B 1 141 ? -29.810 97.033 10.690 1.00 102.34 141 PRO B O 1
ATOM 2998 N N . LYS B 1 142 ? -31.492 96.045 9.524 1.00 100.93 142 LYS B N 1
ATOM 2999 C CA . LYS B 1 142 ? -31.927 97.269 8.841 1.00 98.67 142 LYS B CA 1
ATOM 3000 C C . LYS B 1 142 ? -32.880 98.111 9.673 1.00 98.15 142 LYS B C 1
ATOM 3001 O O . LYS B 1 142 ? -33.258 97.730 10.790 1.00 99.78 142 LYS B O 1
ATOM 3007 N N . LYS B 1 143 ? -33.257 99.258 9.113 1.00 95.09 143 LYS B N 1
ATOM 3008 C CA . LYS B 1 143 ? -34.257 100.131 9.711 1.00 95.96 143 LYS B CA 1
ATOM 3009 C C . LYS B 1 143 ? -35.169 100.661 8.618 1.00 94.73 143 LYS B C 1
ATOM 3010 O O . LYS B 1 143 ? -34.872 100.525 7.431 1.00 93.83 143 LYS B O 1
ATOM 3016 N N . CYS B 1 144 ? -36.280 101.265 9.020 1.00 94.38 144 CYS B N 1
ATOM 3017 C CA . CYS B 1 144 ? -37.124 101.946 8.067 1.00 93.04 144 CYS B CA 1
ATOM 3018 C C . CYS B 1 144 ? -36.282 102.908 7.245 1.00 94.68 144 CYS B C 1
ATOM 3019 O O . CYS B 1 144 ? -35.365 103.546 7.768 1.00 96.55 144 CYS B O 1
ATOM 3022 N N . GLY B 1 145 ? -36.585 103.005 5.950 1.00 97.28 145 GLY B N 1
ATOM 3023 C CA . GLY B 1 145 ? -35.858 103.908 5.043 1.00 100.57 145 GLY B CA 1
ATOM 3024 C C . GLY B 1 145 ? -36.011 105.394 5.360 1.00 101.91 145 GLY B C 1
ATOM 3025 O O . GLY B 1 145 ? -35.249 106.239 4.868 1.00 102.57 145 GLY B O 1
ATOM 3026 N N . HIS B 1 146 ? -37.003 105.711 6.186 1.00 99.45 146 HIS B N 1
ATOM 3027 C CA . HIS B 1 146 ? -37.230 107.074 6.636 1.00 98.77 146 HIS B CA 1
ATOM 3028 C C . HIS B 1 146 ? -36.727 107.274 8.076 1.00 99.39 146 HIS B C 1
ATOM 3029 O O . HIS B 1 146 ? -37.115 108.221 8.760 1.00 101.18 146 HIS B O 1
ATOM 3036 N N . MET B 1 147 ? -35.858 106.372 8.527 1.00 99.48 147 MET B N 1
ATOM 3037 C CA . MET B 1 147 ? -35.359 106.415 9.899 1.00 100.29 147 MET B CA 1
ATOM 3038 C C . MET B 1 147 ? -33.913 106.846 10.017 1.00 101.57 147 MET B C 1
ATOM 3039 O O . MET B 1 147 ? -33.151 106.812 9.053 1.00 103.85 147 MET B O 1
ATOM 3044 N N . ARG B 1 148 ? -33.570 107.250 11.233 1.00 103.94 148 ARG B N 1
ATOM 3045 C CA . ARG B 1 148 ? -32.444 108.134 11.529 1.00 103.98 148 ARG B CA 1
ATOM 3046 C C . ARG B 1 148 ? -31.023 107.641 11.184 1.00 107.46 148 ARG B C 1
ATOM 3047 O O . ARG B 1 148 ? -30.209 108.428 10.677 1.00 111.90 148 ARG B O 1
ATOM 3055 N N . GLY B 1 149 ? -30.709 106.370 11.446 1.00 104.61 149 GLY B N 1
ATOM 3056 C CA . GLY B 1 149 ? -29.302 105.945 11.394 1.00 100.06 149 GLY B CA 1
ATOM 3057 C C . GLY B 1 149 ? -28.923 104.753 10.530 1.00 99.28 149 GLY B C 1
ATOM 3058 O O . GLY B 1 149 ? -28.378 103.774 11.044 1.00 98.82 149 GLY B O 1
ATOM 3059 N N . LYS B 1 150 ? -29.207 104.832 9.225 1.00 97.58 150 LYS B N 1
ATOM 3060 C CA . LYS B 1 150 ? -28.990 103.711 8.285 1.00 89.78 150 LYS B CA 1
ATOM 3061 C C . LYS B 1 150 ? -27.578 103.641 7.714 1.00 85.10 150 LYS B C 1
ATOM 3062 O O . LYS B 1 150 ? -26.880 104.643 7.618 1.00 86.35 150 LYS B O 1
ATOM 3068 N N . ALA B 1 151 ? -27.175 102.436 7.336 1.00 82.96 151 ALA B N 1
ATOM 3069 C CA . ALA B 1 151 ? -25.889 102.195 6.711 1.00 77.58 151 ALA B CA 1
ATOM 3070 C C . ALA B 1 151 ? -26.089 101.235 5.548 1.00 79.57 151 ALA B C 1
ATOM 3071 O O . ALA B 1 151 ? -27.049 100.456 5.528 1.00 81.33 151 ALA B O 1
ATOM 3073 N N . VAL B 1 152 ? -25.194 101.277 4.573 1.00 77.52 152 VAL B N 1
ATOM 3074 C CA . VAL B 1 152 ? -25.360 100.404 3.418 1.00 78.35 152 VAL B CA 1
ATOM 3075 C C . VAL B 1 152 ? -24.119 99.586 3.094 1.00 78.07 152 VAL B C 1
ATOM 3076 O O . VAL B 1 152 ? -23.014 100.068 3.240 1.00 86.85 152 VAL B O 1
ATOM 3080 N N . VAL B 1 153 ? -24.315 98.347 2.654 1.00 78.63 153 VAL B N 1
ATOM 3081 C CA . VAL B 1 153 ? -23.214 97.505 2.197 1.00 78.18 153 VAL B CA 1
ATOM 3082 C C . VAL B 1 153 ? -22.702 98.054 0.874 1.00 82.21 153 VAL B C 1
ATOM 3083 O O . VAL B 1 153 ? -23.409 98.781 0.164 1.00 83.69 153 VAL B O 1
ATOM 3087 N N . PRO B 1 154 ? -21.471 97.716 0.527 1.00 83.03 154 PRO B N 1
ATOM 3088 C CA . PRO B 1 154 ? -20.915 98.158 -0.753 1.00 81.14 154 PRO B CA 1
ATOM 3089 C C . PRO B 1 154 ? -21.892 97.777 -1.855 1.00 82.05 154 PRO B C 1
ATOM 3090 O O . PRO B 1 154 ? -22.525 96.725 -1.761 1.00 84.53 154 PRO B O 1
ATOM 3094 N N . ALA B 1 155 ? -22.020 98.610 -2.882 1.00 78.82 155 ALA B N 1
ATOM 3095 C CA . ALA B 1 155 ? -22.895 98.280 -4.000 1.00 78.22 155 ALA B CA 1
ATOM 3096 C C . ALA B 1 155 ? -22.648 96.863 -4.528 1.00 79.90 155 ALA B C 1
ATOM 3097 O O . ALA B 1 155 ? -23.547 96.045 -4.515 1.00 86.50 155 ALA B O 1
ATOM 3099 N N . GLU B 1 156 ? -21.441 96.563 -4.991 1.00 82.03 156 GLU B N 1
ATOM 3100 C CA . GLU B 1 156 ? -21.174 95.244 -5.569 1.00 85.06 156 GLU B CA 1
ATOM 3101 C C . GLU B 1 156 ? -21.812 94.140 -4.729 1.00 83.26 156 GLU B C 1
ATOM 3102 O O . GLU B 1 156 ? -22.458 93.237 -5.259 1.00 82.84 156 GLU B O 1
ATOM 3108 N N . GLU B 1 157 ? -21.633 94.207 -3.416 1.00 82.16 157 GLU B N 1
ATOM 3109 C CA . GLU B 1 157 ? -22.142 93.157 -2.520 1.00 77.42 157 GLU B CA 1
ATOM 3110 C C . GLU B 1 157 ? -23.639 92.898 -2.709 1.00 77.35 157 GLU B C 1
ATOM 3111 O O . GLU B 1 157 ? -24.081 91.742 -2.671 1.00 74.15 157 GLU B O 1
ATOM 3117 N N . HIS B 1 158 ? -24.412 93.968 -2.912 1.00 71.18 158 HIS B N 1
ATOM 3118 C CA . HIS B 1 158 ? -25.841 93.831 -3.076 1.00 72.74 158 HIS B CA 1
ATOM 3119 C C . HIS B 1 158 ? -26.190 93.472 -4.515 1.00 76.34 158 HIS B C 1
ATOM 3120 O O . HIS B 1 158 ? -27.089 92.667 -4.770 1.00 87.28 158 HIS B O 1
ATOM 3127 N N . ALA B 1 159 ? -25.485 94.066 -5.461 1.00 72.29 159 ALA B N 1
ATOM 3128 C CA . ALA B 1 159 ? -25.614 93.649 -6.841 1.00 71.88 159 ALA B CA 1
ATOM 3129 C C . ALA B 1 159 ? -25.701 92.110 -6.925 1.00 73.64 159 ALA B C 1
ATOM 3130 O O . ALA B 1 159 ? -26.636 91.565 -7.526 1.00 74.06 159 ALA B O 1
ATOM 3132 N N . LEU B 1 160 ? -24.732 91.412 -6.326 1.00 71.68 160 LEU B N 1
ATOM 3133 C CA . LEU B 1 160 ? -24.730 89.952 -6.366 1.00 74.36 160 LEU B CA 1
ATOM 3134 C C . LEU B 1 160 ? -26.024 89.395 -5.824 1.00 76.04 160 LEU B C 1
ATOM 3135 O O . LEU B 1 160 ? -26.583 88.481 -6.411 1.00 84.14 160 LEU B O 1
ATOM 3140 N N . LYS B 1 161 ? -26.518 89.924 -4.711 1.00 75.50 161 LYS B N 1
ATOM 3141 C CA . LYS B 1 161 ? -27.785 89.406 -4.194 1.00 76.72 161 LYS B CA 1
ATOM 3142 C C . LYS B 1 161 ? -28.932 89.553 -5.216 1.00 81.04 161 LYS B C 1
ATOM 3143 O O . LYS B 1 161 ? -29.693 88.599 -5.416 1.00 85.39 161 LYS B O 1
ATOM 3149 N N . ILE B 1 162 ? -29.061 90.722 -5.855 1.00 75.44 162 ILE B N 1
ATOM 3150 C CA . ILE B 1 162 ? -30.062 90.876 -6.904 1.00 76.64 162 ILE B CA 1
ATOM 3151 C C . ILE B 1 162 ? -29.860 89.763 -7.938 1.00 80.52 162 ILE B C 1
ATOM 3152 O O . ILE B 1 162 ? -30.787 89.012 -8.264 1.00 79.98 162 ILE B O 1
ATOM 3157 N N . ALA B 1 163 ? -28.633 89.671 -8.446 1.00 79.98 163 ALA B N 1
ATOM 3158 C CA . ALA B 1 163 ? -28.228 88.592 -9.335 1.00 78.04 163 ALA B CA 1
ATOM 3159 C C . ALA B 1 163 ? -28.659 87.227 -8.780 1.00 80.36 163 ALA B C 1
ATOM 3160 O O . ALA B 1 163 ? -29.159 86.368 -9.507 1.00 83.41 163 ALA B O 1
ATOM 3162 N N . ALA B 1 164 ? -28.466 87.027 -7.486 1.00 80.63 164 ALA B N 1
ATOM 3163 C CA . ALA B 1 164 ? -28.806 85.752 -6.875 1.00 82.75 164 ALA B CA 1
ATOM 3164 C C . ALA B 1 164 ? -30.318 85.488 -6.945 1.00 82.38 164 ALA B C 1
ATOM 3165 O O . ALA B 1 164 ? -30.751 84.415 -7.362 1.00 81.48 164 ALA B O 1
ATOM 3167 N N . ALA B 1 165 ? -31.112 86.473 -6.536 1.00 81.31 165 ALA B N 1
ATOM 3168 C CA . ALA B 1 165 ? -32.557 86.366 -6.611 1.00 79.84 165 ALA B CA 1
ATOM 3169 C C . ALA B 1 165 ? -32.969 86.144 -8.054 1.00 83.95 165 ALA B C 1
ATOM 3170 O O . ALA B 1 165 ? -33.765 85.239 -8.352 1.00 84.94 165 ALA B O 1
ATOM 3172 N N . ARG B 1 166 ? -32.424 86.972 -8.948 1.00 82.19 166 ARG B N 1
ATOM 3173 C CA . ARG B 1 166 ? -32.701 86.842 -10.369 1.00 84.08 166 ARG B CA 1
ATOM 3174 C C . ARG B 1 166 ? -32.706 85.391 -10.846 1.00 87.21 166 ARG B C 1
ATOM 3175 O O . ARG B 1 166 ? -33.675 84.932 -11.445 1.00 89.45 166 ARG B O 1
ATOM 3183 N N . GLU B 1 167 ? -31.624 84.665 -10.582 1.00 88.30 167 GLU B N 1
ATOM 3184 C CA . GLU B 1 167 ? -31.542 83.295 -11.059 1.00 91.18 167 GLU B CA 1
ATOM 3185 C C . GLU B 1 167 ? -32.606 82.427 -10.407 1.00 90.58 167 GLU B C 1
ATOM 3186 O O . GLU B 1 167 ? -33.214 81.572 -11.061 1.00 91.62 167 GLU B O 1
ATOM 3192 N N . ALA B 1 168 ? -32.830 82.645 -9.115 1.00 86.80 168 ALA B N 1
ATOM 3193 C CA . ALA B 1 168 ? -33.803 81.841 -8.394 1.00 83.16 168 ALA B CA 1
ATOM 3194 C C . ALA B 1 168 ? -35.180 81.991 -9.050 1.00 82.23 168 ALA B C 1
ATOM 3195 O O . ALA B 1 168 ? -35.932 81.028 -9.171 1.00 80.45 168 ALA B O 1
ATOM 3197 N N . ILE B 1 169 ? -35.505 83.206 -9.476 1.00 81.83 169 ILE B N 1
ATOM 3198 C CA . ILE B 1 169 ? -36.839 83.483 -9.986 1.00 78.24 169 ILE B CA 1
ATOM 3199 C C . ILE B 1 169 ? -37.171 82.720 -11.275 1.00 77.55 169 ILE B C 1
ATOM 3200 O O . ILE B 1 169 ? -38.287 82.237 -11.439 1.00 78.01 169 ILE B O 1
ATOM 3205 N N . GLY B 1 170 ? -36.209 82.611 -12.184 1.00 75.73 170 GLY B N 1
ATOM 3206 C CA . GLY B 1 170 ? -36.437 81.910 -13.432 1.00 73.64 170 GLY B CA 1
ATOM 3207 C C . GLY B 1 170 ? -37.733 82.341 -14.092 1.00 78.63 170 GLY B C 1
ATOM 3208 O O . GLY B 1 170 ? -38.006 83.541 -14.232 1.00 78.61 170 GLY B O 1
ATOM 3209 N N . ASP B 1 171 ? -38.532 81.357 -14.498 1.00 80.53 171 ASP B N 1
ATOM 3210 C CA . ASP B 1 171 ? -39.792 81.614 -15.187 1.00 80.33 171 ASP B CA 1
ATOM 3211 C C . ASP B 1 171 ? -40.890 82.056 -14.247 1.00 80.14 171 ASP B C 1
ATOM 3212 O O . ASP B 1 171 ? -41.861 82.674 -14.674 1.00 80.54 171 ASP B O 1
ATOM 3217 N N . SER B 1 172 ? -40.736 81.739 -12.968 1.00 78.45 172 SER B N 1
ATOM 3218 C CA . SER B 1 172 ? -41.714 82.127 -11.959 1.00 80.17 172 SER B CA 1
ATOM 3219 C C . SER B 1 172 ? -42.247 83.549 -12.160 1.00 79.50 172 SER B C 1
ATOM 3220 O O . SER B 1 172 ? -41.532 84.439 -12.617 1.00 77.80 172 SER B O 1
ATOM 3223 N N . ASP B 1 173 ? -43.512 83.742 -11.812 1.00 81.12 173 ASP B N 1
ATOM 3224 C CA . ASP B 1 173 ? -44.194 85.013 -11.986 1.00 83.45 173 ASP B CA 1
ATOM 3225 C C . ASP B 1 173 ? -43.832 85.937 -10.828 1.00 84.32 173 ASP B C 1
ATOM 3226 O O . ASP B 1 173 ? -44.591 86.059 -9.861 1.00 90.39 173 ASP B O 1
ATOM 3231 N N . PHE B 1 174 ? -42.672 86.585 -10.929 1.00 80.53 174 PHE B N 1
ATOM 3232 C CA . PHE B 1 174 ? -42.072 87.265 -9.782 1.00 84.78 174 PHE B CA 1
ATOM 3233 C C . PHE B 1 174 ? -41.359 88.583 -10.127 1.00 86.26 174 PHE B C 1
ATOM 3234 O O . PHE B 1 174 ? -40.381 88.601 -10.878 1.00 90.02 174 PHE B O 1
ATOM 3242 N N . PHE B 1 175 ? -41.856 89.683 -9.570 1.00 84.36 175 PHE B N 1
ATOM 3243 C CA . PHE B 1 175 ? -41.330 91.012 -9.868 1.00 82.29 175 PHE B CA 1
ATOM 3244 C C . PHE B 1 175 ? -40.214 91.356 -8.892 1.00 80.32 175 PHE B C 1
ATOM 3245 O O . PHE B 1 175 ? -40.404 91.257 -7.683 1.00 80.22 175 PHE B O 1
ATOM 3253 N N . LEU B 1 176 ? -39.057 91.757 -9.413 1.00 77.97 176 LEU B N 1
ATOM 3254 C CA . LEU B 1 176 ? -37.867 91.929 -8.582 1.00 76.52 176 LEU B CA 1
ATOM 3255 C C . LEU B 1 176 ? -37.413 93.371 -8.460 1.00 79.49 176 LEU B C 1
ATOM 3256 O O . LEU B 1 176 ? -36.703 93.887 -9.312 1.00 79.67 176 LEU B O 1
ATOM 3261 N N . VAL B 1 177 ? -37.836 94.009 -7.379 1.00 81.96 177 VAL B N 1
ATOM 3262 C CA . VAL B 1 177 ? -37.492 95.384 -7.094 1.00 81.18 177 VAL B CA 1
ATOM 3263 C C . VAL B 1 177 ? -36.259 95.438 -6.191 1.00 81.61 177 VAL B C 1
ATOM 3264 O O . VAL B 1 177 ? -36.236 94.823 -5.119 1.00 78.65 177 VAL B O 1
ATOM 3268 N N . ALA B 1 178 ? -35.246 96.178 -6.642 1.00 80.49 178 ALA B N 1
ATOM 3269 C CA . ALA B 1 178 ? -33.993 96.349 -5.916 1.00 78.77 178 ALA B CA 1
ATOM 3270 C C . ALA B 1 178 ? -34.014 97.704 -5.259 1.00 79.65 178 ALA B C 1
ATOM 3271 O O . ALA B 1 178 ? -34.131 98.723 -5.944 1.00 81.66 178 ALA B O 1
ATOM 3273 N N . ARG B 1 179 ? -33.903 97.735 -3.937 1.00 78.37 179 ARG B N 1
ATOM 3274 C CA . ARG B 1 179 ? -34.014 99.007 -3.237 1.00 79.72 179 ARG B CA 1
ATOM 3275 C C . ARG B 1 179 ? -32.667 99.504 -2.758 1.00 79.53 179 ARG B C 1
ATOM 3276 O O . ARG B 1 179 ? -31.841 98.712 -2.311 1.00 82.55 179 ARG B O 1
ATOM 3284 N N . THR B 1 180 ? -32.447 100.814 -2.850 1.00 74.48 180 THR B N 1
ATOM 3285 C CA . THR B 1 180 ? -31.215 101.415 -2.331 1.00 75.09 180 THR B CA 1
ATOM 3286 C C . THR B 1 180 ? -31.484 102.418 -1.209 1.00 75.94 180 THR B C 1
ATOM 3287 O O . THR B 1 180 ? -32.240 103.361 -1.396 1.00 82.40 180 THR B O 1
ATOM 3291 N N . ASP B 1 181 ? -30.870 102.221 -0.047 1.00 76.87 181 ASP B N 1
ATOM 3292 C CA . ASP B 1 181 ? -31.033 103.180 1.050 1.00 76.81 181 ASP B CA 1
ATOM 3293 C C . ASP B 1 181 ? -29.858 104.131 1.132 1.00 77.24 181 ASP B C 1
ATOM 3294 O O . ASP B 1 181 ? -29.602 104.726 2.187 1.00 76.85 181 ASP B O 1
ATOM 3299 N N . ALA B 1 182 ? -29.147 104.268 0.015 1.00 76.04 182 ALA B N 1
ATOM 3300 C CA . ALA B 1 182 ? -27.909 105.046 -0.025 1.00 75.57 182 ALA B CA 1
ATOM 3301 C C . ALA B 1 182 ? -28.068 106.568 0.070 1.00 75.14 182 ALA B C 1
ATOM 3302 O O . ALA B 1 182 ? -27.099 107.251 0.412 1.00 77.32 182 ALA B O 1
ATOM 3304 N N . ARG B 1 183 ? -29.257 107.106 -0.222 1.00 75.53 183 ARG B N 1
ATOM 3305 C CA . ARG B 1 183 ? -29.424 108.573 -0.243 1.00 73.41 183 ARG B CA 1
ATOM 3306 C C . ARG B 1 183 ? -29.114 109.172 1.113 1.00 73.39 183 ARG B C 1
ATOM 3307 O O . ARG B 1 183 ? -28.322 110.094 1.213 1.00 74.61 183 ARG B O 1
ATOM 3315 N N . ALA B 1 184 ? -29.742 108.644 2.156 1.00 77.88 184 ALA B N 1
ATOM 3316 C CA . ALA B 1 184 ? -29.557 109.167 3.505 1.00 77.18 184 ALA B CA 1
ATOM 3317 C C . ALA B 1 184 ? -28.097 109.449 3.866 1.00 76.92 184 ALA B C 1
ATOM 3318 O O . ALA B 1 184 ? -27.764 110.591 4.141 1.00 81.59 184 ALA B O 1
ATOM 3320 N N . PRO B 1 185 ? -27.223 108.443 3.872 1.00 72.80 185 PRO B N 1
ATOM 3321 C CA . PRO B 1 185 ? -25.836 108.671 4.251 1.00 70.54 185 PRO B CA 1
ATOM 3322 C C . PRO B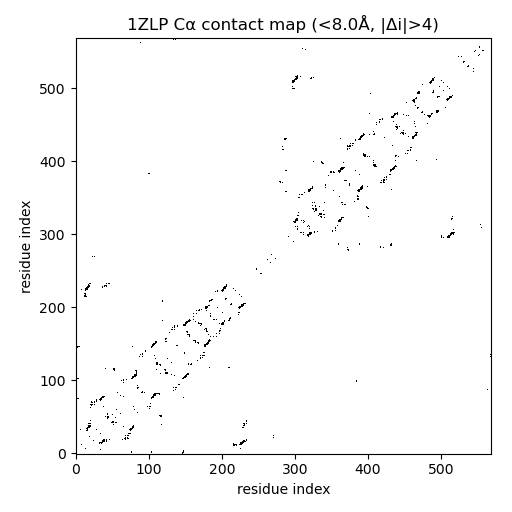 1 185 ? -24.882 109.089 3.133 1.00 72.96 185 PRO B C 1
ATOM 3323 O O . PRO B 1 185 ? -23.759 109.470 3.438 1.00 76.24 185 PRO B O 1
ATOM 3327 N N . HIS B 1 186 ? -25.284 109.034 1.867 1.00 73.12 186 HIS B N 1
ATOM 3328 C CA . HIS B 1 186 ? -24.321 109.348 0.799 1.00 74.11 186 HIS B CA 1
ATOM 3329 C C . HIS B 1 186 ? -24.824 110.293 -0.301 1.00 74.24 186 HIS B C 1
ATOM 3330 O O . HIS B 1 186 ? -24.067 110.652 -1.211 1.00 74.33 186 HIS B O 1
ATOM 3337 N N . GLY B 1 187 ? -26.088 110.694 -0.221 1.00 73.05 187 GLY B N 1
ATOM 3338 C CA . GLY B 1 187 ? -26.680 111.579 -1.225 1.00 74.06 187 GLY B CA 1
ATOM 3339 C C . GLY B 1 187 ? -27.218 110.884 -2.474 1.00 76.25 187 GLY B C 1
ATOM 3340 O O . GLY B 1 187 ? -26.822 109.759 -2.799 1.00 76.89 187 GLY B O 1
ATOM 3341 N N . LEU B 1 188 ? -28.125 111.567 -3.172 1.00 75.76 188 LEU B N 1
ATOM 3342 C CA . LEU B 1 188 ? -28.736 111.069 -4.409 1.00 74.76 188 LEU B CA 1
ATOM 3343 C C . LEU B 1 188 ? -27.777 110.454 -5.426 1.00 75.46 188 LEU B C 1
ATOM 3344 O O . LEU B 1 188 ? -28.130 109.488 -6.099 1.00 78.92 188 LEU B O 1
ATOM 3349 N N . GLU B 1 189 ? -26.573 111.006 -5.542 1.00 74.73 189 GLU B N 1
ATOM 3350 C CA . GLU B 1 189 ? -25.587 110.452 -6.457 1.00 76.91 189 GLU B CA 1
ATOM 3351 C C . GLU B 1 189 ? -25.385 108.974 -6.162 1.00 78.77 189 GLU B C 1
ATOM 3352 O O . GLU B 1 189 ? -25.648 108.118 -7.005 1.00 79.18 189 GLU B O 1
ATOM 3358 N N . GLU B 1 190 ? -24.916 108.676 -4.957 1.00 80.85 190 GLU B N 1
ATOM 3359 C CA . GLU B 1 190 ? -24.644 107.297 -4.590 1.00 85.00 190 GLU B CA 1
ATOM 3360 C C . GLU B 1 190 ? -25.901 106.476 -4.840 1.00 85.73 190 GLU B C 1
ATOM 3361 O O . GLU B 1 190 ? -25.890 105.514 -5.613 1.00 89.42 190 GLU B O 1
ATOM 3367 N N . GLY B 1 191 ? -26.987 106.864 -4.180 1.00 82.00 191 GLY B N 1
ATOM 3368 C CA . GLY B 1 191 ? -28.233 106.127 -4.290 1.00 80.37 191 GLY B CA 1
ATOM 3369 C C . GLY B 1 191 ? -28.499 105.741 -5.730 1.00 79.44 191 GLY B C 1
ATOM 3370 O O . GLY B 1 191 ? -28.749 104.567 -6.042 1.00 78.40 191 GLY B O 1
ATOM 3371 N N . ILE B 1 192 ? -28.442 106.741 -6.607 1.00 74.13 192 ILE B N 1
ATOM 3372 C CA . ILE B 1 192 ? -28.729 106.544 -8.015 1.00 70.00 192 ILE B CA 1
ATOM 3373 C C . ILE B 1 192 ? -27.811 105.505 -8.677 1.00 74.47 192 ILE B C 1
ATOM 3374 O O . ILE B 1 192 ? -28.312 104.518 -9.223 1.00 77.22 192 ILE B O 1
ATOM 3379 N N . ARG B 1 193 ? -26.488 105.712 -8.636 1.00 73.59 193 ARG B N 1
ATOM 3380 C CA . ARG B 1 193 ? -25.576 104.783 -9.329 1.00 71.79 193 ARG B CA 1
ATOM 3381 C C . ARG B 1 193 ? -25.829 103.372 -8.867 1.00 75.58 193 ARG B C 1
ATOM 3382 O O . ARG B 1 193 ? -25.709 102.435 -9.657 1.00 83.32 193 ARG B O 1
ATOM 3390 N N . ARG B 1 194 ? -26.181 103.222 -7.591 1.00 70.82 194 ARG B N 1
ATOM 3391 C CA . ARG B 1 194 ? -26.492 101.917 -7.055 1.00 67.75 194 ARG B CA 1
ATOM 3392 C C . ARG B 1 194 ? -27.730 101.389 -7.753 1.00 72.23 194 ARG B C 1
ATOM 3393 O O . ARG B 1 194 ? -27.799 100.205 -8.103 1.00 76.74 194 ARG B O 1
ATOM 3401 N N . ALA B 1 195 ? -28.707 102.269 -7.956 1.00 73.59 195 ALA B N 1
ATOM 3402 C CA . ALA B 1 195 ? -29.937 101.893 -8.647 1.00 74.28 195 ALA B CA 1
ATOM 3403 C C . ALA B 1 195 ? -29.627 101.289 -10.016 1.00 76.09 195 ALA B C 1
ATOM 3404 O O . ALA B 1 195 ? -30.038 100.169 -10.307 1.00 79.60 195 ALA B O 1
ATOM 3406 N N . ASN B 1 196 ? -28.903 102.024 -10.854 1.00 74.00 196 ASN B N 1
ATOM 3407 C CA . ASN B 1 196 ? -28.524 101.506 -12.168 1.00 76.12 196 ASN B CA 1
ATOM 3408 C C . ASN B 1 196 ? -27.691 100.225 -12.128 1.00 75.96 196 ASN B C 1
ATOM 3409 O O . ASN B 1 196 ? -27.759 99.394 -13.040 1.00 74.31 196 ASN B O 1
ATOM 3414 N N . LEU B 1 197 ? -26.904 100.068 -11.074 1.00 75.06 197 LEU B N 1
ATOM 3415 C CA . LEU B 1 197 ? -26.103 98.870 -10.936 1.00 80.01 197 LEU B CA 1
ATOM 3416 C C . LEU B 1 197 ? -27.005 97.665 -10.638 1.00 80.60 197 LEU B C 1
ATOM 3417 O O . LEU B 1 197 ? -26.821 96.576 -11.188 1.00 80.80 197 LEU B O 1
ATOM 3422 N N . TYR B 1 198 ? -27.983 97.859 -9.765 1.00 79.00 198 TYR B N 1
ATOM 3423 C CA . TYR B 1 198 ? -28.901 96.781 -9.452 1.00 79.43 198 TYR B CA 1
ATOM 3424 C C . TYR B 1 198 ? -29.785 96.434 -10.646 1.00 76.70 198 TYR B C 1
ATOM 3425 O O . TYR B 1 198 ? -30.246 95.299 -10.786 1.00 68.88 198 TYR B O 1
ATOM 3434 N N . LYS B 1 199 ? -30.019 97.420 -11.506 1.00 77.45 199 LYS B N 1
ATOM 3435 C CA . LYS B 1 199 ? -30.728 97.175 -12.750 1.00 78.79 199 LYS B CA 1
ATOM 3436 C C . LYS B 1 199 ? -29.893 96.253 -13.635 1.00 77.08 199 LYS B C 1
ATOM 3437 O O . LYS B 1 199 ? -30.383 95.228 -14.100 1.00 77.86 199 LYS B O 1
ATOM 3443 N N . GLU B 1 200 ? -28.636 96.608 -13.869 1.00 73.85 200 GLU B N 1
ATOM 3444 C CA . GLU B 1 200 ? -27.747 95.714 -14.586 1.00 79.39 200 GLU B CA 1
ATOM 3445 C C . GLU B 1 200 ? -27.812 94.315 -13.977 1.00 79.69 200 GLU B C 1
ATOM 3446 O O . GLU B 1 200 ? -27.903 93.328 -14.703 1.00 82.44 200 GLU B O 1
ATOM 3452 N N . ALA B 1 201 ? -27.765 94.232 -12.644 1.00 77.88 201 ALA B N 1
ATOM 3453 C CA . ALA B 1 201 ? -27.702 92.941 -11.954 1.00 78.66 201 ALA B CA 1
ATOM 3454 C C . ALA B 1 201 ? -28.874 92.002 -12.285 1.00 80.41 201 ALA B C 1
ATOM 3455 O O . ALA B 1 201 ? -28.776 90.784 -12.076 1.00 82.61 201 ALA B O 1
ATOM 3457 N N . GLY B 1 202 ? -29.969 92.575 -12.797 1.00 76.76 202 GLY B N 1
ATOM 3458 C CA . GLY B 1 202 ? -31.143 91.814 -13.237 1.00 72.52 202 GLY B CA 1
ATOM 3459 C C . GLY B 1 202 ? -32.459 92.142 -12.529 1.00 75.79 202 GLY B C 1
ATOM 3460 O O . GLY B 1 202 ? -33.415 91.349 -12.565 1.00 73.93 202 GLY B O 1
ATOM 3461 N N . ALA B 1 203 ? -32.523 93.305 -11.881 1.00 76.76 203 ALA B N 1
ATOM 3462 C CA . ALA B 1 203 ? -33.756 93.746 -11.234 1.00 74.89 203 ALA B CA 1
ATOM 3463 C C . ALA B 1 203 ? -34.791 94.134 -12.289 1.00 75.23 203 ALA B C 1
ATOM 3464 O O . ALA B 1 203 ? -34.441 94.629 -13.365 1.00 78.60 203 ALA B O 1
ATOM 3466 N N . ASP B 1 204 ? -36.063 93.907 -11.975 1.00 78.27 204 ASP B N 1
ATOM 3467 C CA . ASP B 1 204 ? -37.158 94.245 -12.875 1.00 77.87 204 ASP B CA 1
ATOM 3468 C C . ASP B 1 204 ? -37.394 95.744 -12.852 1.00 78.59 204 ASP B C 1
ATOM 3469 O O . ASP B 1 204 ? -37.733 96.366 -13.878 1.00 80.41 204 ASP B O 1
ATOM 3474 N N . ALA B 1 205 ? -37.208 96.313 -11.666 1.00 74.70 205 ALA B N 1
ATOM 3475 C CA . ALA B 1 205 ? -37.415 97.726 -11.446 1.00 78.31 205 ALA B CA 1
ATOM 3476 C C . ALA B 1 205 ? -36.533 98.186 -10.301 1.00 81.08 205 ALA B C 1
ATOM 3477 O O . ALA B 1 205 ? -35.934 97.364 -9.598 1.00 85.76 205 ALA B O 1
ATOM 3479 N N . THR B 1 206 ? -36.460 99.501 -10.121 1.00 80.37 206 THR B N 1
ATOM 3480 C CA . THR B 1 206 ? -35.542 100.108 -9.173 1.00 77.17 206 THR B CA 1
ATOM 3481 C C . THR B 1 206 ? -36.260 100.998 -8.183 1.00 76.97 206 THR B C 1
ATOM 3482 O O . THR B 1 206 ? -37.291 101.572 -8.502 1.00 81.96 206 THR B O 1
ATOM 3486 N N . PHE B 1 207 ? -35.715 101.113 -6.981 1.00 78.07 207 PHE B N 1
ATOM 3487 C CA . PHE B 1 207 ? -36.369 101.863 -5.911 1.00 81.13 207 PHE B CA 1
ATOM 3488 C C . PHE B 1 207 ? -35.339 102.722 -5.182 1.00 80.93 207 PHE B C 1
ATOM 3489 O O . PHE B 1 207 ? -34.516 102.190 -4.441 1.00 84.91 207 PHE B O 1
ATOM 3497 N N . VAL B 1 208 ? -35.377 104.038 -5.387 1.00 78.62 208 VAL B N 1
ATOM 3498 C CA . VAL B 1 208 ? -34.483 104.938 -4.654 1.00 78.51 208 VAL B CA 1
ATOM 3499 C C . VAL B 1 208 ? -35.184 105.502 -3.418 1.00 80.65 208 VAL B C 1
ATOM 3500 O O . VAL B 1 208 ? -35.973 106.453 -3.525 1.00 78.87 208 VAL B O 1
ATOM 3504 N N . GLU B 1 209 ? -34.898 104.919 -2.252 1.00 78.57 209 GLU B N 1
ATOM 3505 C CA . GLU B 1 209 ? -35.632 105.255 -1.029 1.00 78.39 209 GLU B CA 1
ATOM 3506 C C . GLU B 1 209 ? -35.430 106.688 -0.555 1.00 81.60 209 GLU B C 1
ATOM 3507 O O . GLU B 1 209 ? -34.317 107.221 -0.580 1.00 83.60 209 GLU B O 1
ATOM 3513 N N . ALA B 1 210 ? -36.532 107.294 -0.124 1.00 82.93 210 ALA B N 1
ATOM 3514 C CA . ALA B 1 210 ? -36.534 108.560 0.613 1.00 83.30 210 ALA B CA 1
ATOM 3515 C C . ALA B 1 210 ? -35.940 109.752 -0.119 1.00 83.10 210 ALA B C 1
ATOM 3516 O O . ALA B 1 210 ? -35.059 110.414 0.415 1.00 84.82 210 ALA B O 1
ATOM 3518 N N . PRO B 1 211 ? -36.406 110.034 -1.331 1.00 81.29 211 PRO B N 1
ATOM 3519 C CA . PRO B 1 211 ? -36.098 111.305 -1.955 1.00 81.69 211 PRO B CA 1
ATOM 3520 C C . PRO B 1 211 ? -36.723 112.389 -1.086 1.00 82.90 211 PRO B C 1
ATOM 3521 O O . PRO B 1 211 ? -37.868 112.227 -0.668 1.00 88.27 211 PRO B O 1
ATOM 3525 N N . ALA B 1 212 ? -35.992 113.472 -0.815 1.00 80.71 212 ALA B N 1
ATOM 3526 C CA . ALA B 1 212 ? -36.430 114.502 0.147 1.00 78.18 212 ALA B CA 1
ATOM 3527 C C . ALA B 1 212 ? 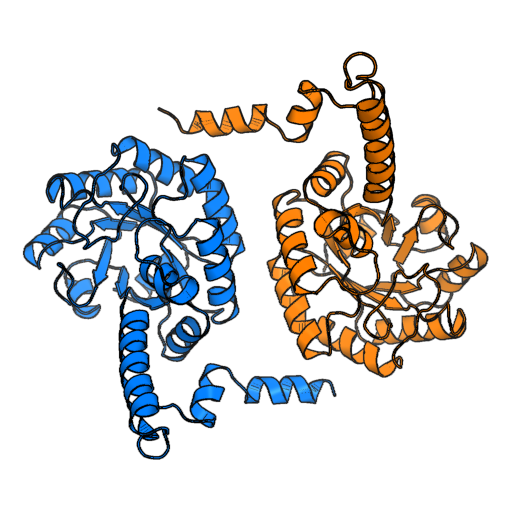-37.510 115.443 -0.385 1.00 77.60 212 ALA B C 1
ATOM 3528 O O . ALA B 1 212 ? -38.224 116.070 0.395 1.00 77.52 212 ALA B O 1
ATOM 3530 N N . ASN B 1 213 ? -37.629 115.539 -1.706 1.00 77.21 213 ASN B N 1
ATOM 3531 C CA . ASN B 1 213 ? -38.631 116.408 -2.315 1.00 77.65 213 ASN B CA 1
ATOM 3532 C C . ASN B 1 213 ? -38.892 116.097 -3.785 1.00 77.10 213 ASN B C 1
ATOM 3533 O O . ASN B 1 213 ? -38.348 115.137 -4.339 1.00 76.28 213 ASN B O 1
ATOM 3538 N N . VAL B 1 214 ? -39.730 116.919 -4.407 1.00 75.50 214 VAL B N 1
ATOM 3539 C CA . VAL B 1 214 ? -40.090 116.734 -5.802 1.00 75.94 214 VAL B CA 1
ATOM 3540 C C . VAL B 1 214 ? -38.834 116.682 -6.670 1.00 79.18 214 VAL B C 1
ATOM 3541 O O . VAL B 1 214 ? -38.510 115.647 -7.255 1.00 80.93 214 VAL B O 1
ATOM 3545 N N . ASP B 1 215 ? -38.132 117.807 -6.746 1.00 78.51 215 ASP B N 1
ATOM 3546 C CA . ASP B 1 215 ? -36.865 117.895 -7.470 1.00 79.01 215 ASP B CA 1
ATOM 3547 C C . ASP B 1 215 ? -36.063 116.588 -7.421 1.00 80.62 215 ASP B C 1
ATOM 3548 O O . ASP B 1 215 ? -35.680 116.031 -8.452 1.00 82.43 215 ASP B O 1
ATOM 3553 N N . GLU B 1 216 ? -35.815 116.104 -6.212 1.00 79.86 216 GLU B N 1
ATOM 3554 C CA . GLU B 1 216 ? -35.142 114.840 -6.018 1.00 78.79 216 GLU B CA 1
ATOM 3555 C C . GLU B 1 216 ? -35.805 113.741 -6.842 1.00 79.37 216 GLU B C 1
ATOM 3556 O O . GLU B 1 216 ? -35.164 113.109 -7.676 1.00 79.74 216 GLU B O 1
ATOM 3562 N N . LEU B 1 217 ? -37.095 113.518 -6.602 1.00 79.15 217 LEU B N 1
ATOM 3563 C CA . LEU B 1 217 ? -37.852 112.508 -7.340 1.00 75.69 217 LEU B CA 1
ATOM 3564 C C . LEU B 1 217 ? -37.574 112.623 -8.824 1.00 73.00 217 LEU B C 1
ATOM 3565 O O . LEU B 1 217 ? -37.115 111.672 -9.452 1.00 71.45 217 LEU B O 1
ATOM 3570 N N . LYS B 1 218 ? -37.856 113.796 -9.381 1.00 72.17 218 LYS B N 1
ATOM 3571 C CA . LYS B 1 218 ? -37.697 114.011 -10.818 1.00 72.02 218 LYS B CA 1
ATOM 3572 C C . LYS B 1 218 ? -36.277 113.692 -11.261 1.00 73.62 218 LYS B C 1
ATOM 3573 O O . LYS B 1 218 ? -36.059 113.204 -12.374 1.00 76.01 218 LYS B O 1
ATOM 3579 N N . GLU B 1 219 ? -35.312 113.968 -10.391 1.00 73.56 219 GLU B N 1
ATOM 3580 C CA . GLU B 1 219 ? -33.932 113.677 -10.720 1.00 77.76 219 GLU B CA 1
ATOM 3581 C C . GLU B 1 219 ? -33.712 112.164 -10.722 1.00 81.64 219 GLU B C 1
ATOM 3582 O O . GLU B 1 219 ? -32.947 111.635 -11.533 1.00 82.05 219 GLU B O 1
ATOM 3588 N N . VAL B 1 220 ? -34.381 111.461 -9.813 1.00 82.63 220 VAL B N 1
ATOM 3589 C CA . VAL B 1 220 ? -34.290 110.017 -9.829 1.00 84.33 220 VAL B CA 1
ATOM 3590 C C . VAL B 1 220 ? -34.773 109.547 -11.199 1.00 86.01 220 VAL B C 1
ATOM 3591 O O . VAL B 1 220 ? -34.175 108.663 -11.813 1.00 88.43 220 VAL B O 1
ATOM 3595 N N . SER B 1 221 ? -35.858 110.145 -11.673 1.00 84.28 221 SER B N 1
ATOM 3596 C CA . SER B 1 221 ? -36.500 109.695 -12.900 1.00 85.36 221 SER B CA 1
ATOM 3597 C C . SER B 1 221 ? -35.665 109.921 -14.161 1.00 84.28 221 SER B C 1
ATOM 3598 O O . SER B 1 221 ? -35.790 109.187 -15.140 1.00 85.83 221 SER B O 1
ATOM 3601 N N . ALA B 1 222 ? -34.813 110.937 -14.138 1.00 83.55 222 ALA B N 1
ATOM 3602 C CA . ALA B 1 222 ? -34.009 111.273 -15.304 1.00 81.40 222 ALA B CA 1
ATOM 3603 C C . ALA B 1 222 ? -32.799 110.343 -15.480 1.00 83.33 222 ALA B C 1
ATOM 3604 O O . ALA B 1 222 ? -32.446 109.986 -16.602 1.00 81.03 222 ALA B O 1
ATOM 3606 N N . LYS B 1 223 ? -32.163 109.950 -14.376 1.00 87.17 223 LYS B N 1
ATOM 3607 C CA . LYS B 1 223 ? -30.979 109.080 -14.459 1.00 88.44 223 LYS B CA 1
ATOM 3608 C C . LYS B 1 223 ? -31.090 107.731 -13.762 1.00 90.49 223 LYS B C 1
ATOM 3609 O O . LYS B 1 223 ? -30.148 107.292 -13.110 1.00 94.25 223 LYS B O 1
ATOM 3615 N N . THR B 1 224 ? -32.237 107.077 -13.899 1.00 91.12 224 THR B N 1
ATOM 3616 C CA . THR B 1 224 ? -32.334 105.655 -13.586 1.00 91.10 224 THR B CA 1
ATOM 3617 C C . THR B 1 224 ? -32.991 104.941 -14.758 1.00 90.23 224 THR B C 1
ATOM 3618 O O . THR B 1 224 ? -34.100 105.284 -15.165 1.00 88.35 224 THR B O 1
ATOM 3622 N N . LYS B 1 225 ? -32.292 103.945 -15.289 1.00 91.50 225 LYS B N 1
ATOM 3623 C CA . LYS B 1 225 ? -32.733 103.230 -16.483 1.00 92.91 225 LYS B CA 1
ATOM 3624 C C . LYS B 1 225 ? -33.796 102.161 -16.185 1.00 89.75 225 LYS B C 1
ATOM 3625 O O . LYS B 1 225 ? -33.526 101.169 -15.506 1.00 91.89 225 LYS B O 1
ATOM 3631 N N . GLY B 1 226 ? -35.004 102.378 -16.701 1.00 86.37 226 GLY B N 1
ATOM 3632 C CA . GLY B 1 226 ? -36.081 101.398 -16.626 1.00 75.90 226 GLY B CA 1
ATOM 3633 C C . GLY B 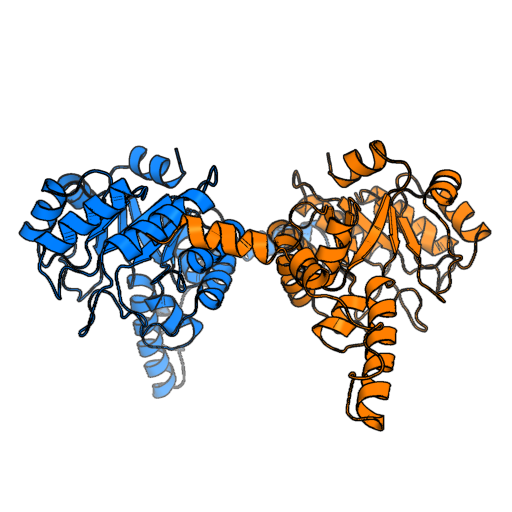1 226 ? -37.128 101.759 -15.595 1.00 72.51 226 GLY B C 1
ATOM 3634 O O . GLY B 1 226 ? -37.279 102.920 -15.232 1.00 71.89 226 GLY B O 1
ATOM 3635 N N . LEU B 1 227 ? -37.850 100.747 -15.126 1.00 70.89 227 LEU B N 1
ATOM 3636 C CA . LEU B 1 227 ? -38.954 100.929 -14.214 1.00 67.62 227 LEU B CA 1
ATOM 3637 C C . LEU B 1 227 ? -38.516 101.351 -12.815 1.00 70.89 227 LEU B C 1
ATOM 3638 O O . LEU B 1 227 ? -37.520 100.857 -12.273 1.00 69.38 227 LEU B O 1
ATOM 3643 N N . ARG B 1 228 ? -39.287 102.276 -12.249 1.00 74.07 228 ARG B N 1
ATOM 3644 C CA . ARG B 1 228 ? -38.965 102.951 -10.994 1.00 74.50 228 ARG B CA 1
ATOM 3645 C C . ARG B 1 228 ? -40.093 102.816 -9.972 1.00 74.17 228 ARG B C 1
ATOM 3646 O O . ARG B 1 228 ? -41.274 102.880 -10.324 1.00 77.01 228 ARG B O 1
ATOM 3654 N N . ILE B 1 229 ? -39.727 102.631 -8.709 1.00 70.30 229 ILE B N 1
ATOM 3655 C CA . ILE B 1 229 ? -40.690 102.624 -7.623 1.00 70.38 229 ILE B CA 1
ATOM 3656 C C . ILE B 1 229 ? -40.688 103.962 -6.913 1.00 73.00 229 ILE B C 1
ATOM 3657 O O . ILE B 1 229 ? -39.854 104.819 -7.187 1.00 80.99 229 ILE B O 1
ATOM 3662 N N . ALA B 1 230 ? -41.629 104.139 -5.997 1.00 74.52 230 ALA B N 1
ATOM 3663 C CA . ALA B 1 230 ? -41.697 105.339 -5.169 1.00 75.11 230 ALA B CA 1
ATOM 3664 C C . ALA B 1 230 ? -42.603 105.014 -4.003 1.00 75.30 230 ALA B C 1
ATOM 3665 O O . ALA B 1 230 ? -43.657 104.408 -4.167 1.00 74.96 230 ALA B O 1
ATOM 3667 N N . ASN B 1 231 ? -42.182 105.424 -2.819 1.00 78.33 231 ASN B N 1
ATOM 3668 C CA . ASN B 1 231 ? -42.808 104.977 -1.589 1.00 77.93 231 ASN B CA 1
ATOM 3669 C C . ASN B 1 231 ? -43.384 106.150 -0.794 1.00 75.76 231 ASN B C 1
ATOM 3670 O O . ASN B 1 231 ? -42.654 107.042 -0.380 1.00 77.89 231 ASN B O 1
ATOM 3675 N N . MET B 1 232 ? -44.695 106.143 -0.584 1.00 76.16 232 MET B N 1
ATOM 3676 C CA . MET B 1 232 ? -45.364 107.253 0.084 1.00 73.08 232 MET B CA 1
ATOM 3677 C C . MET B 1 232 ? -45.562 106.917 1.553 1.00 73.49 232 MET B C 1
ATOM 3678 O O . MET B 1 232 ? -46.183 105.912 1.882 1.00 75.58 232 MET B O 1
ATOM 3683 N N . ILE B 1 233 ? -45.028 107.768 2.425 1.00 74.03 233 ILE B N 1
ATOM 3684 C CA . ILE B 1 233 ? -45.087 107.567 3.870 1.00 70.83 233 ILE B CA 1
ATOM 3685 C C . ILE B 1 233 ? -45.567 108.826 4.578 1.00 73.64 233 ILE B C 1
ATOM 3686 O O . ILE B 1 233 ? -44.899 109.861 4.557 1.00 73.21 233 ILE B O 1
ATOM 3691 N N . GLU B 1 234 ? -46.733 108.720 5.203 1.00 76.72 234 GLU B N 1
ATOM 3692 C CA . GLU B 1 234 ? -47.448 109.869 5.747 1.00 81.21 234 GLU B CA 1
ATOM 3693 C C . GLU B 1 234 ? -46.634 110.529 6.845 1.00 81.86 234 GLU B C 1
ATOM 3694 O O . GLU B 1 234 ? -46.534 109.996 7.946 1.00 84.42 234 GLU B O 1
ATOM 3700 N N . GLY B 1 235 ? -46.055 111.688 6.542 1.00 83.32 235 GLY B N 1
ATOM 3701 C CA . GLY B 1 235 ? -45.200 112.397 7.491 1.00 81.93 235 GLY B CA 1
ATOM 3702 C C . GLY B 1 235 ? -43.760 111.926 7.371 1.00 82.71 235 GLY B C 1
ATOM 3703 O O . GLY B 1 235 ? -42.922 112.218 8.225 1.00 78.61 235 GLY B O 1
ATOM 3704 N N . GLY B 1 236 ? -43.483 111.189 6.298 1.00 82.90 236 GLY B N 1
ATOM 3705 C CA . GLY B 1 236 ? -42.137 110.730 5.992 1.00 82.88 236 GLY B CA 1
ATOM 3706 C C . GLY B 1 236 ? -41.349 111.820 5.297 1.00 82.50 236 GLY B C 1
ATOM 3707 O O . GLY B 1 236 ? -41.734 112.986 5.338 1.00 81.03 236 GLY B O 1
ATOM 3708 N N . LYS B 1 237 ? -40.247 111.443 4.659 1.00 81.62 237 LYS B N 1
ATOM 3709 C CA . LYS B 1 237 ? -39.346 112.429 4.066 1.00 83.46 237 LYS B CA 1
ATOM 3710 C C . LYS B 1 237 ? -39.651 112.746 2.606 1.00 81.83 237 LYS B C 1
ATOM 3711 O O . LYS B 1 237 ? -38.953 113.550 1.998 1.00 88.09 237 LYS B O 1
ATOM 3717 N N . THR B 1 238 ? -40.680 112.129 2.037 1.00 80.39 238 THR B N 1
ATOM 3718 C CA . THR B 1 238 ? -41.013 112.385 0.638 1.00 76.79 238 THR B CA 1
ATOM 3719 C C . THR B 1 238 ? -42.361 113.083 0.529 1.00 78.10 238 THR B C 1
ATOM 3720 O O . THR B 1 238 ? -43.266 112.828 1.325 1.00 77.68 238 THR B O 1
ATOM 3724 N N . PRO B 1 239 ? -42.491 113.966 -0.457 1.00 78.51 239 PRO B N 1
ATOM 3725 C CA . PRO B 1 239 ? -43.771 114.597 -0.762 1.00 76.11 239 PRO B CA 1
ATOM 3726 C C . PRO B 1 239 ? -44.760 113.548 -1.225 1.00 76.32 239 PRO B C 1
ATOM 3727 O O . PRO B 1 239 ? -44.370 112.595 -1.908 1.00 73.74 239 PRO B O 1
ATOM 3731 N N . LEU B 1 240 ? -46.024 113.729 -0.853 1.00 79.42 240 LEU B N 1
ATOM 3732 C CA . LEU B 1 240 ? -47.077 112.754 -1.151 1.00 81.51 240 LEU B CA 1
ATOM 3733 C C . LEU B 1 240 ? -47.771 113.061 -2.477 1.00 79.93 240 LEU B C 1
ATOM 3734 O O . LEU B 1 240 ? -48.390 114.113 -2.641 1.00 78.52 240 LEU B O 1
ATOM 3739 N N . HIS B 1 241 ? -47.660 112.131 -3.418 1.00 80.75 241 HIS B N 1
ATOM 3740 C CA . HIS B 1 241 ? -48.177 112.344 -4.761 1.00 80.39 241 HIS B CA 1
ATOM 3741 C C . HIS B 1 241 ? -49.076 111.212 -5.257 1.00 80.63 241 HIS B C 1
ATOM 3742 O O . HIS B 1 241 ? -49.168 110.150 -4.629 1.00 78.99 241 HIS B O 1
ATOM 3749 N N . THR B 1 242 ? -49.735 111.452 -6.389 1.00 80.85 242 THR B N 1
ATOM 3750 C CA . THR B 1 242 ? -50.739 110.528 -6.921 1.00 80.40 242 THR B CA 1
ATOM 3751 C C . THR B 1 242 ? -50.251 109.805 -8.173 1.00 79.80 242 THR B C 1
ATOM 3752 O O . THR B 1 242 ? -49.307 110.249 -8.832 1.00 80.88 242 THR B O 1
ATOM 3756 N N . PRO B 1 243 ? -50.903 108.689 -8.491 1.00 77.14 243 PRO B N 1
ATOM 3757 C CA . PRO B 1 243 ? -50.541 107.875 -9.649 1.00 77.17 243 PRO B CA 1
ATOM 3758 C C . PRO B 1 243 ? -50.480 108.671 -10.957 1.00 77.72 243 PRO B C 1
ATOM 3759 O O . PRO B 1 243 ? -49.646 108.381 -11.813 1.00 74.65 243 PRO B O 1
ATOM 3763 N N . GLU B 1 244 ? -51.354 109.662 -11.108 1.00 78.91 244 GLU B N 1
ATOM 3764 C CA . GLU B 1 244 ? -51.333 110.516 -12.288 1.00 83.27 244 GLU B CA 1
ATOM 3765 C C . GLU B 1 244 ? -50.095 111.409 -12.230 1.00 84.03 244 GLU B C 1
ATOM 3766 O O . GLU B 1 244 ? -49.372 111.555 -13.215 1.00 84.31 244 GLU B O 1
ATOM 3772 N N . GLU B 1 245 ? -49.856 112.006 -11.068 1.00 85.02 245 GLU B N 1
ATOM 3773 C CA . GLU B 1 245 ? -48.680 112.840 -10.863 1.00 85.39 245 GLU B CA 1
ATOM 3774 C C . GLU B 1 245 ? -47.387 112.048 -11.053 1.00 86.07 245 GLU B C 1
ATOM 3775 O O . GLU B 1 245 ? -46.415 112.554 -11.610 1.00 85.62 245 GLU B O 1
ATOM 3781 N N . PHE B 1 246 ? -47.375 110.803 -10.587 1.00 87.84 246 PHE B N 1
ATOM 3782 C CA . PHE B 1 246 ? -46.185 109.964 -10.720 1.00 88.07 246 PHE B CA 1
ATOM 3783 C C . PHE B 1 246 ? -45.981 109.488 -12.157 1.00 88.50 246 PHE B C 1
ATOM 3784 O O . PHE B 1 246 ? -44.867 109.521 -12.675 1.00 91.49 246 PHE B O 1
ATOM 3792 N N . LYS B 1 247 ? -47.057 109.047 -12.797 1.00 87.78 247 LYS B N 1
ATOM 3793 C CA . LYS B 1 247 ? -47.017 108.735 -14.216 1.00 88.18 247 LYS B CA 1
ATOM 3794 C C . LYS B 1 247 ? -46.289 109.887 -14.899 1.00 89.53 247 LYS B C 1
ATOM 3795 O O . LYS B 1 247 ? -45.399 109.666 -15.717 1.00 91.86 247 LYS B O 1
ATOM 3801 N N . GLU B 1 248 ? -46.677 111.115 -14.554 1.00 88.59 248 GLU B N 1
ATOM 3802 C CA . GLU B 1 248 ? -46.047 112.322 -15.095 1.00 89.40 248 GLU B CA 1
ATOM 3803 C C . GLU B 1 248 ? -44.546 112.354 -14.831 1.00 88.33 248 GLU B C 1
ATOM 3804 O O . GLU B 1 248 ? -43.752 112.559 -15.743 1.00 90.36 248 GLU B O 1
ATOM 3810 N N . MET B 1 249 ? -44.163 112.150 -13.576 1.00 86.93 249 MET B N 1
ATOM 3811 C CA . MET B 1 249 ? -42.760 112.184 -13.200 1.00 85.29 249 MET B CA 1
ATOM 3812 C C . MET B 1 249 ? -42.002 110.933 -13.642 1.00 86.45 249 MET B C 1
ATOM 3813 O O . MET B 1 249 ? -40.777 110.936 -13.656 1.00 90.07 249 MET B O 1
ATOM 3818 N N . GLY B 1 250 ? -42.717 109.869 -14.001 1.00 85.32 250 GLY B N 1
ATOM 3819 C CA . GLY B 1 250 ? -42.074 108.637 -14.478 1.00 85.25 250 GLY B CA 1
ATOM 3820 C C . GLY B 1 250 ? -41.759 107.566 -13.432 1.00 85.02 250 GLY B C 1
ATOM 3821 O O . GLY B 1 250 ? -40.668 106.990 -13.427 1.00 81.73 250 GLY B O 1
ATOM 3822 N N . PHE B 1 251 ? -42.717 107.301 -12.546 1.00 84.60 251 PHE B N 1
ATOM 3823 C CA . PHE B 1 251 ? -42.604 106.237 -11.556 1.00 82.75 251 PHE B CA 1
ATOM 3824 C C . PHE B 1 251 ? -43.769 105.274 -11.742 1.00 81.40 251 PHE B C 1
ATOM 3825 O O . PHE B 1 251 ? -44.907 105.710 -11.874 1.00 79.72 251 PHE B O 1
ATOM 3833 N N . HIS B 1 252 ? -43.496 103.972 -11.751 1.00 81.73 252 HIS B N 1
ATOM 3834 C CA . HIS B 1 252 ? -44.481 102.993 -12.234 1.00 79.59 252 HIS B CA 1
ATOM 3835 C C . HIS B 1 252 ? -45.174 102.165 -11.158 1.00 77.40 252 HIS B C 1
ATOM 3836 O O . HIS B 1 252 ? -46.267 101.643 -11.378 1.00 81.29 252 HIS B O 1
ATOM 3843 N N . LEU B 1 253 ? -44.536 102.048 -10.002 1.00 76.15 253 LEU B N 1
ATOM 3844 C CA . LEU B 1 253 ? -45.053 101.255 -8.892 1.00 75.22 253 LEU B CA 1
ATOM 3845 C C . LEU B 1 253 ? -45.020 102.146 -7.662 1.00 76.99 253 LEU B C 1
ATOM 3846 O O . LEU B 1 253 ? -43.946 102.584 -7.250 1.00 80.29 253 LEU B O 1
ATOM 3851 N N . ILE B 1 254 ? -46.174 102.421 -7.068 1.00 73.78 254 ILE B N 1
ATOM 3852 C CA . ILE B 1 254 ? -46.196 103.290 -5.891 1.00 74.17 254 ILE B CA 1
ATOM 3853 C C . ILE B 1 254 ? -46.598 102.583 -4.586 1.00 71.30 254 ILE B C 1
ATOM 3854 O O . ILE B 1 254 ? -47.775 102.400 -4.329 1.00 74.96 254 ILE B O 1
ATOM 3859 N N . ALA B 1 255 ? -45.638 102.185 -3.761 1.00 69.05 255 ALA B N 1
ATOM 3860 C CA . ALA B 1 255 ? -46.001 101.559 -2.482 1.00 76.99 255 ALA B CA 1
ATOM 3861 C C . ALA B 1 255 ? -46.506 102.595 -1.485 1.00 79.32 255 ALA B C 1
ATOM 3862 O O . ALA B 1 255 ? -45.818 103.579 -1.205 1.00 83.98 255 ALA B O 1
ATOM 3864 N N . HIS B 1 256 ? -47.701 102.378 -0.949 1.00 78.91 256 HIS B N 1
ATOM 3865 C CA . HIS B 1 256 ? -48.256 103.290 0.054 1.00 84.24 256 HIS B CA 1
ATOM 3866 C C . HIS B 1 256 ? -48.170 102.558 1.385 1.00 83.97 256 HIS B C 1
ATOM 3867 O O . HIS B 1 256 ? -49.180 102.239 2.027 1.00 86.24 256 HIS B O 1
ATOM 3874 N N . SER B 1 257 ? -46.932 102.304 1.779 1.00 82.48 257 SER B N 1
ATOM 3875 C CA . SER B 1 257 ? -46.596 101.287 2.762 1.00 84.42 257 SER B CA 1
ATOM 3876 C C . SER B 1 257 ? -47.358 101.300 4.076 1.00 81.65 257 SER B C 1
ATOM 3877 O O . SER B 1 257 ? -47.860 100.261 4.504 1.00 86.89 257 SER B O 1
ATOM 3880 N N . LEU B 1 258 ? -47.447 102.460 4.716 1.00 78.94 258 LEU B N 1
ATOM 3881 C CA . LEU B 1 258 ? -47.936 102.515 6.094 1.00 75.43 258 LEU B CA 1
ATOM 3882 C C . LEU B 1 258 ? -49.364 103.049 6.259 1.00 76.41 258 LEU B C 1
ATOM 3883 O O . LEU B 1 258 ? -49.823 103.285 7.379 1.00 77.88 258 LEU B O 1
ATOM 3888 N N . THR B 1 259 ? -50.073 103.241 5.155 1.00 77.63 259 THR B N 1
ATOM 3889 C CA . THR B 1 259 ? -51.430 103.756 5.242 1.00 79.81 259 THR B CA 1
ATOM 3890 C C . THR B 1 259 ? -52.249 102.855 6.166 1.00 83.11 259 THR B C 1
ATOM 3891 O O . THR B 1 259 ? -52.805 103.309 7.171 1.00 80.36 259 THR B O 1
ATOM 3895 N N . ALA B 1 260 ? -52.314 101.572 5.813 1.00 84.00 260 ALA B N 1
ATOM 3896 C CA . ALA B 1 260 ? -53.147 100.611 6.539 1.00 84.20 260 ALA B CA 1
ATOM 3897 C C . ALA B 1 260 ? -52.849 100.576 8.038 1.00 81.64 260 ALA B C 1
ATOM 3898 O O . ALA B 1 260 ? -53.753 100.689 8.870 1.00 78.28 260 ALA B O 1
ATOM 3900 N N . VAL B 1 261 ? -51.577 100.420 8.373 1.00 77.94 261 VAL B N 1
ATOM 3901 C CA . VAL B 1 261 ? -51.176 100.316 9.760 1.00 79.80 261 VAL B CA 1
ATOM 3902 C C . VAL B 1 261 ? -51.387 101.615 10.493 1.00 79.91 261 VAL B C 1
ATOM 3903 O O . VAL B 1 261 ? -51.807 101.630 11.647 1.00 79.71 261 VAL B O 1
ATOM 3907 N N . TYR B 1 262 ? -51.093 102.716 9.821 1.00 78.05 262 TYR B N 1
ATOM 3908 C CA . TYR B 1 262 ? -51.205 103.995 10.482 1.00 81.19 262 TYR B CA 1
ATOM 3909 C C . TYR B 1 262 ? -52.654 104.307 10.823 1.00 78.20 262 TYR B C 1
ATOM 3910 O O . TYR B 1 262 ? -52.957 104.774 11.924 1.00 74.79 262 TYR B O 1
ATOM 3919 N N . ALA B 1 263 ? -53.548 104.047 9.878 1.00 79.46 263 ALA B N 1
ATOM 3920 C CA . ALA B 1 263 ? -54.973 104.215 10.139 1.00 80.75 263 ALA B CA 1
ATOM 3921 C C . ALA B 1 263 ? -55.356 103.351 11.330 1.00 80.51 263 ALA B C 1
ATOM 3922 O O . ALA B 1 263 ? -56.018 103.819 12.270 1.00 81.83 263 ALA B O 1
ATOM 3924 N N . THR B 1 264 ? -54.933 102.091 11.281 1.00 74.07 264 THR B N 1
ATOM 3925 C CA . THR B 1 264 ? -55.271 101.157 12.322 1.00 75.48 264 THR B CA 1
ATOM 3926 C C . THR B 1 264 ? -54.885 101.691 13.693 1.00 79.22 264 THR B C 1
ATOM 3927 O O . THR B 1 264 ? -55.709 101.742 14.606 1.00 84.23 264 THR B O 1
ATOM 3931 N N . ALA B 1 265 ? -53.629 102.092 13.835 1.00 78.81 265 ALA B N 1
ATOM 3932 C CA . ALA B 1 265 ? -53.118 102.541 15.127 1.00 78.88 265 ALA B CA 1
ATOM 3933 C C . ALA B 1 265 ? -53.923 103.703 15.710 1.00 80.05 265 ALA B C 1
ATOM 3934 O O . ALA B 1 265 ? -54.241 103.715 16.899 1.00 79.62 265 ALA B O 1
ATOM 3936 N N . ARG B 1 266 ? -54.258 104.687 14.886 1.00 79.79 266 ARG B N 1
ATOM 3937 C CA . ARG B 1 266 ? -55.124 105.728 15.384 1.00 80.98 266 ARG B CA 1
ATOM 3938 C C . ARG B 1 266 ? -56.387 105.086 15.923 1.00 83.02 266 ARG B C 1
ATOM 3939 O O . ARG B 1 266 ? -56.693 105.197 17.114 1.00 85.32 266 ARG B O 1
ATOM 3947 N N . ALA B 1 267 ? -57.119 104.414 15.038 1.00 80.92 267 ALA B N 1
ATOM 3948 C CA . ALA B 1 267 ? -58.437 103.886 15.388 1.00 76.65 267 ALA B CA 1
ATOM 3949 C C . ALA B 1 267 ? -58.417 103.122 16.710 1.00 74.01 267 ALA B C 1
ATOM 3950 O O . ALA B 1 267 ? -59.313 103.302 17.554 1.00 72.43 267 ALA B O 1
ATOM 3952 N N . LEU B 1 268 ? -57.391 102.280 16.867 1.00 68.61 268 LEU B N 1
ATOM 3953 C CA . LEU B 1 268 ? -57.194 101.460 18.061 1.00 68.43 268 LEU B CA 1
ATOM 3954 C C . LEU B 1 268 ? -57.014 102.314 19.323 1.00 74.37 268 LEU B C 1
ATOM 3955 O O . LEU B 1 268 ? -57.587 102.015 20.379 1.00 76.08 268 LEU B O 1
ATOM 3960 N N . VAL B 1 269 ? -56.216 103.375 19.207 1.00 74.97 269 VAL B N 1
ATOM 3961 C CA . VAL B 1 269 ? -55.924 104.243 20.339 1.00 76.55 269 VAL B CA 1
ATOM 3962 C C . VAL B 1 269 ? -57.173 105.021 20.715 1.00 80.01 269 VAL B C 1
ATOM 3963 O O . VAL B 1 269 ? -57.462 105.207 21.900 1.00 79.67 269 VAL B O 1
ATOM 3967 N N . ASN B 1 270 ? -57.904 105.470 19.692 1.00 83.68 270 ASN B N 1
ATOM 3968 C CA . ASN B 1 270 ? -59.152 106.227 19.869 1.00 84.85 270 ASN B CA 1
ATOM 3969 C C . ASN B 1 270 ? -60.178 105.423 20.636 1.00 83.57 270 ASN B C 1
ATOM 3970 O O . ASN B 1 270 ? -60.621 105.822 21.718 1.00 82.86 270 ASN B O 1
ATOM 3975 N N . ILE B 1 271 ? -60.544 104.284 20.056 1.00 81.91 271 ILE B N 1
ATOM 3976 C CA . ILE B 1 271 ? -61.578 103.423 20.614 1.00 82.75 271 ILE B CA 1
ATOM 3977 C C . ILE B 1 271 ? -61.232 102.905 22.006 1.00 80.00 271 ILE B C 1
ATOM 3978 O O . ILE B 1 271 ? -62.101 102.773 22.872 1.00 75.19 271 ILE B O 1
ATOM 3983 N N . MET B 1 272 ? -59.959 102.611 22.224 1.00 79.73 272 MET B N 1
ATOM 3984 C CA . MET B 1 272 ? -59.569 102.067 23.504 1.00 78.73 272 MET B CA 1
ATOM 3985 C C . MET B 1 272 ? -59.572 103.131 24.587 1.00 77.40 272 MET B C 1
ATOM 3986 O O . MET B 1 272 ? -59.883 102.845 25.733 1.00 75.26 272 MET B O 1
ATOM 3991 N N . LYS B 1 273 ? -59.228 104.362 24.225 1.00 79.84 273 LYS B N 1
ATOM 3992 C CA . LYS B 1 273 ? -59.355 105.463 25.169 1.00 83.04 273 LYS B CA 1
ATOM 3993 C C . LYS B 1 273 ? -60.811 105.613 25.569 1.00 82.65 273 LYS B C 1
ATOM 3994 O O . LYS B 1 273 ? -61.138 105.662 26.757 1.00 83.11 273 LYS B O 1
ATOM 4000 N N . ILE B 1 274 ? -61.685 105.685 24.571 1.00 81.20 274 ILE B N 1
ATOM 4001 C CA . ILE B 1 274 ? -63.109 105.790 24.833 1.00 79.86 274 ILE B CA 1
ATOM 4002 C C . ILE B 1 274 ? -63.555 104.641 25.737 1.00 79.86 274 ILE B C 1
ATOM 4003 O O . ILE B 1 274 ? -64.349 104.835 26.655 1.00 78.67 274 ILE B O 1
ATOM 4008 N N . LEU B 1 275 ? -63.036 103.445 25.470 1.00 79.92 275 LEU B N 1
ATOM 4009 C CA . LEU B 1 275 ? -63.395 102.257 26.241 1.00 79.64 275 LEU B CA 1
ATOM 4010 C C . LEU B 1 275 ? -62.951 102.368 27.697 1.00 79.58 275 LEU B C 1
ATOM 4011 O O . LEU B 1 275 ? -63.682 101.985 28.605 1.00 80.25 275 LEU B O 1
ATOM 4016 N N . LYS B 1 276 ? -61.751 102.895 27.909 1.00 80.47 276 LYS B N 1
ATOM 4017 C CA . LYS B 1 276 ? -61.160 102.956 29.239 1.00 81.28 276 LYS B CA 1
ATOM 4018 C C . LYS B 1 276 ? -61.877 103.938 30.151 1.00 82.22 276 LYS B C 1
ATOM 4019 O O . LYS B 1 276 ? -62.034 103.679 31.341 1.00 83.12 276 LYS B O 1
ATOM 4025 N N . GLU B 1 277 ? -62.312 105.064 29.600 1.00 81.49 277 GLU B N 1
ATOM 4026 C CA . GLU B 1 277 ? -62.828 106.137 30.438 1.00 82.28 277 GLU B CA 1
ATOM 4027 C C . GLU B 1 277 ? -64.347 106.123 30.608 1.00 80.14 277 GLU B C 1
ATOM 4028 O O . GLU B 1 277 ? -64.870 106.716 31.552 1.00 76.96 277 GLU B O 1
ATOM 4034 N N . LYS B 1 278 ? -65.042 105.447 29.695 1.00 79.12 278 LYS B N 1
ATOM 4035 C CA . LYS B 1 278 ? -66.484 105.213 29.826 1.00 77.96 278 LYS B CA 1
ATOM 4036 C C . LYS B 1 278 ? -66.753 103.768 30.261 1.00 78.57 278 LYS B C 1
ATOM 4037 O O . LYS B 1 278 ? -67.672 103.500 31.036 1.00 80.10 278 LYS B O 1
ATOM 4043 N N . GLY B 1 279 ? -65.941 102.844 29.754 1.00 77.67 279 GLY B N 1
ATOM 4044 C CA . GLY B 1 279 ? -66.150 101.422 29.983 1.00 76.28 279 GLY B CA 1
ATOM 4045 C C . GLY B 1 279 ? -67.193 100.883 29.022 1.00 75.30 279 GLY B C 1
ATOM 4046 O O . GLY B 1 279 ? -67.891 99.915 29.328 1.00 72.68 279 GLY B O 1
ATOM 4047 N N . THR B 1 280 ? -67.299 101.514 27.853 1.00 75.75 280 THR B N 1
ATOM 4048 C CA . THR B 1 280 ? -68.387 101.219 26.933 1.00 77.61 280 THR B CA 1
ATOM 4049 C C . THR B 1 280 ? -68.286 101.909 25.586 1.00 76.85 280 THR B C 1
ATOM 4050 O O . THR B 1 280 ? -67.981 103.098 25.503 1.00 79.49 280 THR B O 1
ATOM 4054 N N . THR B 1 281 ? -68.564 101.155 24.540 1.00 73.54 281 THR B N 1
ATOM 4055 C CA . THR B 1 281 ? -68.716 101.740 23.220 1.00 74.16 281 THR B CA 1
ATOM 4056 C C . THR B 1 281 ? -70.138 102.252 23.033 1.00 71.17 281 THR B C 1
ATOM 4057 O O . THR B 1 281 ? -70.409 103.059 22.137 1.00 68.32 281 THR B O 1
ATOM 4061 N N . ARG B 1 282 ? -71.039 101.780 23.882 1.00 68.47 282 ARG B N 1
ATOM 4062 C CA . ARG B 1 282 ? -72.476 102.016 23.739 1.00 71.14 282 ARG B CA 1
ATOM 4063 C C . ARG B 1 282 ? -72.892 103.338 23.067 1.00 74.51 282 ARG B C 1
ATOM 4064 O O . ARG B 1 282 ? -73.643 103.344 22.089 1.00 74.23 282 ARG B O 1
ATOM 4072 N N . ASP B 1 283 ? -72.410 104.456 23.592 1.00 78.86 283 ASP B N 1
ATOM 4073 C CA . ASP B 1 283 ? -72.754 105.759 23.045 1.00 80.50 283 ASP B CA 1
ATOM 4074 C C . ASP B 1 283 ? -72.145 105.946 21.644 1.00 82.80 283 ASP B C 1
ATOM 4075 O O . ASP B 1 283 ? -72.864 106.159 20.664 1.00 82.68 283 ASP B O 1
ATOM 4080 N N . ASP B 1 284 ? -70.821 105.863 21.557 1.00 84.64 284 ASP B N 1
ATOM 4081 C CA . ASP B 1 284 ? -70.102 106.109 20.296 1.00 84.77 284 ASP B CA 1
ATOM 4082 C C . ASP B 1 284 ? -69.836 104.875 19.410 1.00 80.92 284 ASP B C 1
ATOM 4083 O O . ASP B 1 284 ? -68.726 104.358 19.374 1.00 79.75 284 ASP B O 1
ATOM 4088 N N . LEU B 1 285 ? -70.863 104.416 18.700 1.00 79.82 285 LEU B N 1
ATOM 4089 C CA . LEU B 1 285 ? -70.739 103.263 17.808 1.00 78.58 285 LEU B CA 1
ATOM 4090 C C . LEU B 1 285 ? -70.423 103.599 16.349 1.00 81.56 285 LEU B C 1
ATOM 4091 O O . LEU B 1 285 ? -70.386 102.700 15.513 1.00 85.56 285 LEU B O 1
ATOM 4096 N N . ASP B 1 286 ? -70.197 104.866 16.023 1.00 83.46 286 ASP B N 1
ATOM 4097 C CA . ASP B 1 286 ? -69.922 105.204 14.628 1.00 87.46 286 ASP B CA 1
ATOM 4098 C C . ASP B 1 286 ? -68.461 104.983 14.299 1.00 89.88 286 ASP B C 1
ATOM 4099 O O . ASP B 1 286 ? -68.040 105.115 13.148 1.00 91.53 286 ASP B O 1
ATOM 4104 N N . GLN B 1 287 ? -67.689 104.644 15.325 1.00 91.95 287 GLN B N 1
ATOM 4105 C CA . GLN B 1 287 ? -66.290 104.302 15.142 1.00 92.89 287 GLN B CA 1
ATOM 4106 C C . GLN B 1 287 ? -66.114 102.865 14.670 1.00 94.21 287 GLN B C 1
ATOM 4107 O O . GLN B 1 287 ? -65.173 102.564 13.946 1.00 97.27 287 GLN B O 1
ATOM 4113 N N . MET B 1 288 ? -67.016 101.976 15.076 1.00 95.39 288 MET B N 1
ATOM 4114 C CA . MET B 1 288 ? -66.929 100.580 14.665 1.00 95.18 288 MET B CA 1
ATOM 4115 C C . MET B 1 288 ? -67.680 100.310 13.376 1.00 95.04 288 MET B C 1
ATOM 4116 O O . MET B 1 288 ? -68.198 101.221 12.739 1.00 92.36 288 MET B O 1
ATOM 4121 N N . ALA B 1 289 ? -67.733 99.039 13.000 1.00 97.14 289 ALA B N 1
ATOM 4122 C CA . ALA B 1 289 ? -68.386 98.650 11.771 1.00 102.09 289 ALA B CA 1
ATOM 4123 C C . ALA B 1 289 ? -69.654 97.828 12.041 1.00 106.90 289 ALA B C 1
ATOM 4124 O O . ALA B 1 289 ? -69.835 97.270 13.139 1.00 108.43 289 ALA B O 1
ATOM 4126 N N . THR B 1 290 ? -70.523 97.762 11.028 1.00 109.99 290 THR B N 1
ATOM 4127 C CA . THR B 1 290 ? -71.750 96.961 11.074 1.00 110.68 290 THR B CA 1
ATOM 4128 C C . THR B 1 290 ? -71.480 95.478 10.780 1.00 109.26 290 THR B C 1
ATOM 4129 O O . THR B 1 290 ? -70.382 95.081 10.380 1.00 103.48 290 THR B O 1
ATOM 4133 N N . PHE B 1 291 ? -72.501 94.659 10.984 1.00 109.28 291 PHE B N 1
ATOM 4134 C CA . PHE B 1 291 ? -72.393 93.250 10.686 1.00 109.70 291 PHE B CA 1
ATOM 4135 C C . PHE B 1 291 ? -72.762 92.994 9.237 1.00 112.64 291 PHE B C 1
ATOM 4136 O O . PHE B 1 291 ? -72.073 92.241 8.545 1.00 115.58 291 PHE B O 1
ATOM 4144 N N . SER B 1 292 ? -73.844 93.619 8.774 1.00 114.49 292 SER B N 1
ATOM 4145 C CA . SER B 1 292 ? -74.025 93.811 7.332 1.00 114.42 292 SER B CA 1
ATOM 4146 C C . SER B 1 292 ? -72.646 94.055 6.722 1.00 112.96 292 SER B C 1
ATOM 4147 O O . SER B 1 292 ? -72.311 93.491 5.678 1.00 112.71 292 SER B O 1
ATOM 4150 N N . GLU B 1 293 ? -71.865 94.903 7.396 1.00 108.66 293 GLU B N 1
ATOM 4151 C CA . GLU B 1 293 ? -70.587 95.380 6.901 1.00 103.43 293 GLU B CA 1
ATOM 4152 C C . GLU B 1 293 ? -69.466 94.445 7.258 1.00 102.48 293 GLU B C 1
ATOM 4153 O O . GLU B 1 293 ? -68.687 94.049 6.384 1.00 104.86 293 GLU B O 1
ATOM 4159 N N . PHE B 1 294 ? -69.361 94.077 8.534 1.00 99.22 294 PHE B N 1
ATOM 4160 C CA . PHE B 1 294 ? -68.216 93.254 8.893 1.00 96.75 294 PHE B CA 1
ATOM 4161 C C . PHE B 1 294 ? -68.321 91.969 8.123 1.00 96.54 294 PHE B C 1
ATOM 4162 O O . PHE B 1 294 ? -67.413 91.592 7.386 1.00 98.18 294 PHE B O 1
ATOM 4170 N N . ASN B 1 295 ? -69.447 91.301 8.305 1.00 96.21 295 ASN B N 1
ATOM 4171 C CA . ASN B 1 295 ? -69.689 90.050 7.632 1.00 99.60 295 ASN B CA 1
ATOM 4172 C C . ASN B 1 295 ? -69.784 90.215 6.115 1.00 101.87 295 ASN B C 1
ATOM 4173 O O . ASN B 1 295 ? -69.357 89.333 5.373 1.00 106.48 295 ASN B O 1
ATOM 4178 N N . GLU B 1 296 ? -70.336 91.334 5.650 1.00 101.68 296 GLU B N 1
ATOM 4179 C CA . GLU B 1 296 ? -70.193 91.684 4.240 1.00 102.73 296 GLU B CA 1
ATOM 4180 C C . GLU B 1 296 ? -68.708 91.723 3.926 1.00 99.51 296 GLU B C 1
ATOM 4181 O O . GLU B 1 296 ? -68.274 91.195 2.909 1.00 103.03 296 GLU B O 1
ATOM 4187 N N . LEU B 1 297 ? -67.927 92.348 4.799 1.00 93.74 297 LEU B N 1
ATOM 4188 C CA . LEU B 1 297 ? -66.496 92.365 4.598 1.00 93.66 297 LEU B CA 1
ATOM 4189 C C . LEU B 1 297 ? -65.971 90.959 4.313 1.00 96.39 297 LEU B C 1
ATOM 4190 O O . LEU B 1 297 ? -65.342 90.736 3.277 1.00 101.95 297 LEU B O 1
ATOM 4195 N N . ILE B 1 298 ? -66.232 90.022 5.229 1.00 95.38 298 ILE B N 1
ATOM 4196 C CA . ILE B 1 298 ? -65.681 88.659 5.148 1.00 90.75 298 ILE B CA 1
ATOM 4197 C C . ILE B 1 298 ? -66.609 87.656 4.45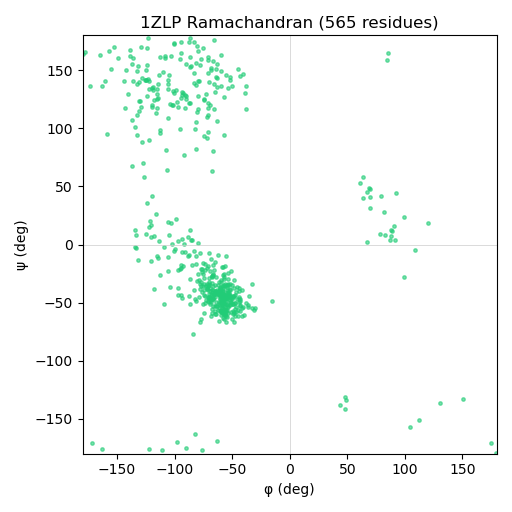7 1.00 91.33 298 ILE B C 1
ATOM 4198 O O . ILE B 1 298 ? -66.224 86.515 4.222 1.00 93.76 298 ILE B O 1
ATOM 4203 N N . SER B 1 299 ? -67.824 88.071 4.131 1.00 87.96 299 SER B N 1
ATOM 4204 C CA . SER B 1 299 ? -68.737 87.209 3.377 1.00 89.11 299 SER B CA 1
ATOM 4205 C C . SER B 1 299 ? -69.423 86.146 4.228 1.00 87.02 299 SER B C 1
ATOM 4206 O O . SER B 1 299 ? -69.549 84.994 3.804 1.00 88.14 299 SER B O 1
ATOM 4209 N N . LEU B 1 300 ? -69.870 86.515 5.424 1.00 82.71 300 LEU B N 1
ATOM 4210 C CA . LEU B 1 300 ? -70.467 85.520 6.290 1.00 78.39 300 LEU B CA 1
ATOM 4211 C C . LEU B 1 300 ? -71.473 84.745 5.465 1.00 81.48 300 LEU B C 1
ATOM 4212 O O . LEU B 1 300 ? -71.276 83.558 5.209 1.00 83.51 300 LEU B O 1
ATOM 4217 N N . GLU B 1 301 ? -72.546 85.417 5.052 1.00 85.76 301 GLU B N 1
ATOM 4218 C CA . GLU B 1 301 ? -73.572 84.799 4.215 1.00 85.89 301 GLU B CA 1
ATOM 4219 C C . GLU B 1 301 ? -72.959 83.817 3.205 1.00 89.42 301 GLU B C 1
ATOM 4220 O O . GLU B 1 301 ? -73.373 82.654 3.143 1.00 92.47 301 GLU B O 1
ATOM 4226 N N . SER B 1 302 ? -71.981 84.285 2.425 1.00 88.15 302 SER B N 1
ATOM 4227 C CA . SER B 1 302 ? -71.282 83.446 1.454 1.00 86.79 302 SER B CA 1
ATOM 4228 C C . SER B 1 302 ? -70.898 82.072 2.022 1.00 88.64 302 SER B C 1
ATOM 4229 O O . SER B 1 302 ? -71.115 81.037 1.379 1.00 89.00 302 SER B O 1
ATOM 4232 N N . TRP B 1 303 ? -70.329 82.065 3.224 1.00 88.36 303 TRP B N 1
ATOM 4233 C CA . TRP B 1 303 ? -70.007 80.814 3.911 1.00 89.61 303 TRP B CA 1
ATOM 4234 C C . TRP B 1 303 ? -71.229 79.975 4.272 1.00 87.39 303 TRP B C 1
ATOM 4235 O O . TRP B 1 303 ? -71.291 78.794 3.927 1.00 89.29 303 TRP B O 1
ATOM 4246 N N . TYR B 1 304 ? -72.193 80.578 4.963 1.00 83.77 304 TYR B N 1
ATOM 4247 C CA . TYR B 1 304 ? -73.444 79.886 5.268 1.00 82.03 304 TYR B CA 1
ATOM 4248 C C . TYR B 1 304 ? -73.923 79.095 4.050 1.00 81.55 304 TYR B C 1
ATOM 4249 O O . TYR B 1 304 ? -74.431 77.980 4.189 1.00 78.51 304 TYR B O 1
ATOM 4258 N N . GLU B 1 305 ? -73.751 79.687 2.867 1.00 83.46 305 GLU B N 1
ATOM 4259 C CA . GLU B 1 305 ? -74.114 79.069 1.584 1.00 86.27 305 GLU B CA 1
ATOM 4260 C C . GLU B 1 305 ? -73.315 77.795 1.271 1.00 83.24 305 GLU B C 1
ATOM 4261 O O . GLU B 1 305 ? -73.903 76.750 0.973 1.00 81.19 305 GLU B O 1
ATOM 4267 N N . MET B 1 306 ? -71.985 77.892 1.339 1.00 81.25 306 MET B N 1
ATOM 4268 C CA . MET B 1 306 ? -71.094 76.741 1.147 1.00 78.33 306 MET B CA 1
ATOM 4269 C C . MET B 1 306 ? -71.366 75.649 2.166 1.00 76.35 306 MET B C 1
ATOM 4270 O O . MET B 1 306 ? -71.435 74.463 1.839 1.00 76.46 306 MET B O 1
ATOM 4275 N N . GLU B 1 307 ? -71.519 76.070 3.414 1.00 74.25 307 GLU B N 1
ATOM 4276 C CA . GLU B 1 307 ? -71.796 75.163 4.505 1.00 72.69 307 GLU B CA 1
ATOM 4277 C C . GLU B 1 307 ? -73.012 74.296 4.181 1.00 74.73 307 GLU B C 1
ATOM 4278 O O . GLU B 1 307 ? -72.994 73.086 4.390 1.00 76.87 307 GLU B O 1
ATOM 4284 N N . SER B 1 308 ? -74.068 74.919 3.668 1.00 75.99 308 SER B N 1
ATOM 4285 C CA . SER B 1 308 ? -75.304 74.197 3.373 1.00 76.97 308 SER B CA 1
ATOM 4286 C C . SER B 1 308 ? -75.182 73.242 2.207 1.00 74.24 308 SER B C 1
ATOM 4287 O O . SER B 1 308 ? -75.805 72.186 2.214 1.00 73.62 308 SER B O 1
ATOM 4290 N N . LYS B 1 309 ? -74.385 73.603 1.206 1.00 75.81 309 LYS B N 1
ATOM 4291 C CA . LYS B 1 309 ? -74.246 72.742 0.036 1.00 79.28 309 LYS B CA 1
ATOM 4292 C C . LYS B 1 309 ? -73.912 71.321 0.480 1.00 81.41 309 LYS B C 1
ATOM 4293 O O . LYS B 1 309 ? -74.147 70.352 -0.259 1.00 77.13 309 LYS B O 1
ATOM 4299 N N . PHE B 1 310 ? -73.363 71.214 1.695 1.00 83.37 310 PHE B N 1
ATOM 4300 C CA . PHE B 1 310 ? -72.759 69.967 2.161 1.00 83.07 310 PHE B CA 1
ATOM 4301 C C . PHE B 1 310 ? -73.364 69.262 3.393 1.00 88.14 310 PHE B C 1
ATOM 4302 O O . PHE B 1 310 ? -72.790 68.282 3.889 1.00 86.87 310 PHE B O 1
ATOM 4310 N N . LYS B 1 311 ? -74.505 69.747 3.884 1.00 92.42 311 LYS B N 1
ATOM 4311 C CA . LYS B 1 311 ? -75.284 68.969 4.839 1.00 98.63 311 LYS B CA 1
ATOM 4312 C C . LYS B 1 311 ? -76.209 68.067 4.042 1.00 103.90 311 LYS B C 1
ATOM 4313 O O . LYS B 1 311 ? -76.272 68.167 2.820 1.00 104.72 311 LYS B O 1
ATOM 4319 N N . ASN B 1 312 ? -76.929 67.184 4.718 1.00 113.59 312 ASN B N 1
ATOM 4320 C CA . ASN B 1 312 ? -77.933 66.373 4.029 1.00 120.17 312 ASN B CA 1
ATOM 4321 C C . ASN B 1 312 ? -79.355 66.857 4.286 1.00 119.69 312 ASN B C 1
ATOM 4322 O O . ASN B 1 312 ? -79.699 67.983 3.921 1.00 118.67 312 ASN B O 1
#

Organism: Dianthus caryophyllus (NCBI:txid3570)